Protein AF-A0A4Y9IYG7-F1 (afdb_monomer_lite)

Radius of gyration: 39.38 Å; chains: 1; bounding box: 81×52×118 Å

Sequence (401 aa):
MTIKKFDSTFDTALWIIFLALCAGSWFLSKKICAPEYEHVENPIVKNYLYTGKNGSKTEAQYEAVWYHPDFSSPRIKLYDSEHDKAYDIKDEYLLEYQSLMPESRYSDFFYRWFWVWVVLFVIISAVATYYLGGAIRDNILYQKIKRDPTFSDVAYFLYTDRVSCRDKAKALIPATIDKYIKDKIPQLSQKYSPSFVKLIIQLLTTIRYQNDTNIKFFMSYLENTTDQLSYLKSLAAAWASPQRDNHPQAQQIREQISALRQNKYVKIETSITPEDVSAIVTRKLNALFTEIMGSEVFSFDAYESKYLDTVKMPGNIFVTIETENTPRTFTWSGSEYSNCSFPGIDVRMTIYHYVNREKNILWDRLLDAKCTYKAENLNVTDLYDNMITKTLESFDESLKK

Foldseek 3Di:
DALVVVLVVLVVVLVVQLVVLLVVLLVCLFPPDDDQWAAFDPWDKDWDWDQDPVRDTDIFIWTWTFGPPTLVDTDIWTATPVVGDIDHDDPVCRVVRVVSPDPVVSPVVSVVSSVVSSVVSSVVSCCCSVPVSLQVSLVVLLVVCVVPPALASLLQSQVDPRDHCNVVSLVCLQVNLVVCCVPQLVVVVVQFPPLLSQLVNVLSVLCNVVSALEAEEEEEEAEAFWFLLVVLVVVLVVLVDPVNVPPPCSVVSNVLSVVLNVPDGDTADAPDDLVLLQVLLVVQVQVVCCVRRVHSRYDYDYDYPVCVLVCQDASHKYKYKYKYFDSDWDAAPDDPRRPDTHGAIWIKMWMWHHDVSDTGTSDIDTFDWDFHDDDPDDDNRVRHNRRRSVSSNCVVVVRRD

Secondary structure (DSSP, 8-state):
--HHHHHHHHHHHHHHHHHHHHHHHHHHHTTSS--SEEEPSSPPEEEEEEE-TTS-EEEEEEEEEEE-SSTTS-EEEEEETTTTEEEEPPHHHHHHHHHT--THHHHHHHHHHHHHHHHHHHHHHHHIIIIIIHHHHHHHHHHHHHHS--HHHHHHHHHS---SSHHHHHTTHHHHHHHHHHHHHHHHHHHS-HHHHHHHHHHHHHHHHHT-S-EEEEEEEEEE---HHHHHHHHHHHHTSTTTTTSTTHHHHHHHHHHHHTS-PPP------HHHHHHHHHHHHHHHHHHHHSS--EEE----GGGTTT---TT-EEEEEEEEEEEEEEE-SSSTTTT-EEEEEEEEEEEEEEETTEEEEEEEEE---------SS--HHHHHHHHHHHHHHTHHHHHH-

pLDDT: mean 77.97, std 9.17, range [51.94, 91.69]

Structure (mmCIF, N/CA/C/O backbone):
data_AF-A0A4Y9IYG7-F1
#
_entry.id   AF-A0A4Y9IYG7-F1
#
loop_
_atom_site.group_PDB
_atom_site.id
_atom_site.type_symbol
_atom_site.label_atom_id
_atom_site.label_alt_id
_atom_site.label_comp_id
_atom_site.label_asym_id
_atom_site.label_entity_id
_atom_site.label_seq_id
_atom_site.pdbx_PDB_ins_code
_atom_site.Cartn_x
_atom_site.Cartn_y
_atom_site.Cartn_z
_atom_site.occupancy
_atom_site.B_iso_or_equiv
_atom_site.auth_seq_id
_atom_site.auth_comp_id
_atom_site.auth_asym_id
_atom_site.auth_atom_id
_atom_site.pdbx_PDB_model_num
ATOM 1 N N . MET A 1 1 ? 23.003 3.638 1.801 1.00 51.94 1 MET A N 1
ATOM 2 C CA . MET A 1 1 ? 22.065 4.159 0.777 1.00 51.94 1 MET A CA 1
ATOM 3 C C . MET A 1 1 ? 20.934 3.157 0.636 1.00 51.94 1 MET A C 1
ATOM 5 O O . MET A 1 1 ? 21.224 2.024 0.262 1.00 51.94 1 MET A O 1
ATOM 9 N N . THR A 1 2 ? 19.704 3.539 0.991 1.00 69.50 2 THR A N 1
ATOM 10 C CA . THR A 1 2 ? 18.525 2.657 0.918 1.00 69.50 2 THR A CA 1
ATOM 11 C C . THR A 1 2 ? 18.300 2.174 -0.513 1.00 69.50 2 THR A C 1
ATOM 13 O O . THR A 1 2 ? 18.637 2.883 -1.468 1.00 69.50 2 THR A O 1
ATOM 16 N N . ILE A 1 3 ? 17.752 0.967 -0.675 1.00 75.81 3 ILE A N 1
ATOM 17 C CA . ILE A 1 3 ? 17.466 0.407 -2.000 1.00 75.81 3 ILE A CA 1
ATOM 18 C C . ILE A 1 3 ? 16.542 1.324 -2.800 1.00 75.81 3 ILE A C 1
ATOM 20 O O . ILE A 1 3 ? 16.846 1.596 -3.954 1.00 75.81 3 ILE A O 1
ATOM 24 N N . LYS A 1 4 ? 15.534 1.922 -2.156 1.00 77.19 4 LYS A N 1
ATOM 25 C CA . LYS A 1 4 ? 14.639 2.923 -2.759 1.00 77.19 4 LYS A CA 1
ATOM 26 C C . LYS A 1 4 ? 15.381 4.109 -3.398 1.00 77.19 4 LYS A C 1
ATOM 28 O O . LYS A 1 4 ? 15.071 4.507 -4.515 1.00 77.19 4 LYS A O 1
ATOM 33 N N . LYS A 1 5 ? 16.408 4.660 -2.734 1.00 80.56 5 LYS A N 1
ATOM 34 C CA . LYS A 1 5 ? 17.204 5.773 -3.294 1.00 80.56 5 LYS A CA 1
ATOM 35 C C . LYS A 1 5 ? 18.055 5.320 -4.484 1.00 80.56 5 LYS A C 1
ATOM 37 O O . LYS A 1 5 ? 18.250 6.074 -5.434 1.00 80.56 5 LYS A O 1
ATOM 42 N N . PHE A 1 6 ? 18.589 4.104 -4.413 1.00 80.81 6 PHE A N 1
ATOM 43 C CA . PHE A 1 6 ? 19.382 3.523 -5.493 1.00 80.81 6 PHE A CA 1
ATOM 44 C C . PHE A 1 6 ? 18.510 3.220 -6.718 1.00 80.81 6 PHE A C 1
ATOM 46 O O . PHE A 1 6 ? 18.914 3.545 -7.827 1.00 80.81 6 PHE A O 1
ATOM 53 N N . ASP A 1 7 ? 17.303 2.697 -6.507 1.00 82.81 7 ASP A N 1
ATOM 54 C CA . ASP A 1 7 ? 16.308 2.437 -7.550 1.00 82.81 7 ASP A CA 1
ATOM 55 C C . ASP A 1 7 ? 15.906 3.723 -8.286 1.00 82.81 7 ASP A C 1
ATOM 57 O O . ASP A 1 7 ? 16.081 3.829 -9.493 1.00 82.81 7 ASP A O 1
ATOM 61 N N . SER A 1 8 ? 15.545 4.775 -7.545 1.00 84.25 8 SER A N 1
ATOM 62 C CA . SER A 1 8 ? 15.234 6.094 -8.122 1.00 84.25 8 SER A CA 1
ATOM 63 C C . SER A 1 8 ? 16.396 6.693 -8.934 1.00 84.25 8 SER A C 1
ATOM 65 O O . SER A 1 8 ? 16.179 7.354 -9.953 1.00 84.25 8 SER A O 1
ATOM 67 N N . THR A 1 9 ? 17.642 6.437 -8.524 1.00 85.12 9 THR A N 1
ATOM 68 C CA . THR A 1 9 ? 18.827 6.863 -9.287 1.00 85.12 9 THR A CA 1
ATOM 69 C C . THR A 1 9 ? 18.952 6.074 -10.595 1.00 85.12 9 THR A C 1
ATOM 71 O O . THR A 1 9 ? 19.266 6.657 -11.630 1.00 85.12 9 THR A O 1
ATOM 74 N N . PHE A 1 10 ? 18.679 4.765 -10.562 1.00 84.62 10 PHE A N 1
ATOM 75 C CA . PHE A 1 10 ? 18.656 3.910 -11.750 1.00 84.62 10 PHE A CA 1
ATOM 76 C C . PHE A 1 10 ? 17.552 4.311 -12.723 1.00 84.62 10 PHE A C 1
ATOM 78 O O . PHE A 1 10 ? 17.830 4.434 -13.911 1.00 84.62 10 PHE A O 1
ATOM 85 N N . ASP A 1 11 ? 16.344 4.586 -12.235 1.00 83.75 11 ASP A N 1
ATOM 86 C CA . ASP A 1 11 ? 15.243 5.063 -13.074 1.00 83.75 11 ASP A CA 1
ATOM 87 C C . ASP A 1 11 ? 15.602 6.395 -13.743 1.00 83.75 11 ASP A C 1
ATOM 89 O O . ASP A 1 11 ? 15.419 6.558 -14.947 1.00 83.75 11 ASP A O 1
ATOM 93 N N . THR A 1 12 ? 16.213 7.323 -13.000 1.00 85.88 12 THR A N 1
ATOM 94 C CA . THR A 1 12 ? 16.712 8.587 -13.566 1.00 85.88 12 THR A CA 1
ATOM 95 C C . THR A 1 12 ? 17.766 8.338 -14.651 1.00 85.88 12 THR A C 1
ATOM 97 O O . THR A 1 12 ? 17.719 8.950 -15.715 1.00 85.88 12 THR A O 1
ATOM 100 N N . ALA A 1 13 ? 18.704 7.414 -14.421 1.00 87.19 13 ALA A N 1
ATOM 101 C CA . ALA A 1 13 ? 19.719 7.055 -15.409 1.00 87.19 13 ALA A CA 1
ATOM 102 C C . ALA A 1 13 ? 19.110 6.407 -16.665 1.00 87.19 13 ALA A C 1
ATOM 104 O O . ALA A 1 13 ? 19.519 6.738 -17.776 1.00 87.19 13 ALA A O 1
ATOM 105 N N . LEU A 1 14 ? 18.109 5.534 -16.511 1.00 86.50 14 LEU A N 1
ATOM 106 C CA . LEU A 1 14 ? 17.376 4.931 -17.627 1.00 86.50 14 LEU A CA 1
ATOM 107 C C . LEU A 1 14 ? 16.643 5.993 -18.453 1.00 86.50 14 LEU A C 1
ATOM 109 O O . LEU A 1 14 ? 16.707 5.947 -19.680 1.00 86.50 14 LEU A O 1
ATOM 113 N N . TRP A 1 15 ? 16.034 6.991 -17.806 1.00 86.19 15 TRP A N 1
ATOM 114 C CA . TRP A 1 15 ? 15.439 8.139 -18.494 1.00 86.19 15 TRP A CA 1
ATOM 115 C C . TRP A 1 15 ? 16.467 8.962 -19.272 1.00 86.19 15 TRP A C 1
ATOM 117 O O . TRP A 1 15 ? 16.213 9.333 -20.416 1.00 86.19 15 TRP A O 1
ATOM 127 N N . ILE A 1 16 ? 17.647 9.210 -18.696 1.00 88.50 16 ILE A N 1
ATOM 128 C CA . ILE A 1 16 ? 18.735 9.914 -19.392 1.00 88.50 16 ILE A CA 1
ATOM 129 C C . ILE A 1 16 ? 19.194 9.119 -20.622 1.00 88.50 16 ILE A C 1
ATOM 131 O O . ILE A 1 16 ? 19.353 9.695 -21.698 1.00 88.50 16 ILE A O 1
ATOM 135 N N . ILE A 1 17 ? 19.359 7.797 -20.491 1.00 87.50 17 ILE A N 1
ATOM 136 C CA . ILE A 1 17 ? 19.710 6.915 -21.614 1.00 87.50 17 ILE A CA 1
ATOM 137 C C . ILE A 1 17 ? 18.620 6.961 -22.688 1.00 87.50 17 ILE A C 1
ATOM 139 O O . ILE A 1 17 ? 18.941 7.097 -23.864 1.00 87.50 17 ILE A O 1
ATOM 143 N N . PHE A 1 18 ? 17.344 6.902 -22.304 1.00 88.00 18 PHE A N 1
ATOM 144 C CA . PHE A 1 18 ? 16.230 7.000 -23.245 1.00 88.00 18 PHE A CA 1
ATOM 145 C C . PHE A 1 18 ? 16.243 8.323 -24.018 1.00 88.00 18 PHE A C 1
ATOM 147 O O . PHE A 1 18 ? 16.159 8.316 -25.243 1.00 88.00 18 PHE A O 1
ATOM 154 N N . LEU A 1 19 ? 16.434 9.458 -23.339 1.00 87.19 19 LEU A N 1
ATOM 155 C CA . LEU A 1 19 ? 16.536 10.764 -23.997 1.00 87.19 19 LEU A CA 1
ATOM 156 C C . LEU A 1 19 ? 17.737 10.839 -24.952 1.00 87.19 19 LEU A C 1
ATOM 158 O O . LEU A 1 19 ? 17.614 11.378 -26.053 1.00 87.19 19 LEU A O 1
ATOM 162 N N . ALA A 1 20 ? 18.877 10.258 -24.568 1.00 87.62 20 ALA A N 1
ATOM 163 C CA . ALA A 1 20 ? 20.046 10.164 -25.436 1.00 87.62 20 ALA A CA 1
ATOM 164 C C . ALA A 1 20 ? 19.778 9.285 -26.672 1.00 87.62 20 ALA A C 1
ATOM 166 O O . ALA A 1 20 ? 20.183 9.647 -27.777 1.00 87.62 20 ALA A O 1
ATOM 167 N N . LEU A 1 21 ? 19.052 8.173 -26.515 1.00 87.44 21 LEU A N 1
ATOM 168 C CA . LEU A 1 21 ? 18.626 7.321 -27.626 1.00 87.44 21 LEU A CA 1
ATOM 169 C C . LEU A 1 21 ? 17.642 8.044 -28.549 1.00 87.44 21 LEU A C 1
ATOM 171 O O . LEU A 1 21 ? 17.787 7.943 -29.764 1.00 87.44 21 LEU A O 1
ATOM 175 N N . CYS A 1 22 ? 16.702 8.830 -28.019 1.00 83.12 22 CYS A N 1
ATOM 176 C CA . CYS A 1 22 ? 15.806 9.666 -28.823 1.00 83.12 22 CYS A CA 1
ATOM 177 C C . CYS A 1 22 ? 16.587 10.698 -29.650 1.00 83.12 22 CYS A C 1
ATOM 179 O O . CYS A 1 22 ? 16.348 10.841 -30.851 1.00 83.12 22 CYS A O 1
ATOM 181 N N . ALA A 1 23 ? 17.572 11.367 -29.043 1.00 85.31 23 ALA A N 1
ATOM 182 C CA . ALA A 1 23 ? 18.457 12.280 -29.763 1.00 85.31 23 ALA A CA 1
ATOM 183 C C . ALA A 1 23 ? 19.276 11.543 -30.839 1.00 85.31 23 ALA A C 1
ATOM 185 O O . ALA A 1 23 ? 19.341 11.991 -31.980 1.00 85.31 23 ALA A O 1
ATOM 186 N N . GLY A 1 24 ? 19.846 10.377 -30.521 1.00 83.69 24 GLY A N 1
ATOM 187 C CA . GLY A 1 24 ? 20.554 9.538 -31.492 1.00 83.69 24 GLY A CA 1
ATOM 188 C C . GLY A 1 24 ? 19.659 9.080 -32.648 1.00 83.69 24 GLY A C 1
ATOM 189 O O . GLY A 1 24 ? 20.074 9.130 -33.803 1.00 83.69 24 GLY A O 1
ATOM 190 N N . SER A 1 25 ? 18.410 8.719 -32.352 1.00 83.94 25 SER A N 1
ATOM 191 C CA . SER A 1 25 ? 17.393 8.306 -33.327 1.00 83.94 25 SER A CA 1
ATOM 192 C C . SER A 1 25 ? 17.094 9.413 -34.332 1.00 83.94 25 SER A C 1
ATOM 194 O O . SER A 1 25 ? 16.979 9.146 -35.527 1.00 83.94 25 SER A O 1
ATOM 196 N N . TRP A 1 26 ? 17.042 10.665 -33.872 1.00 80.88 26 TRP A N 1
ATOM 197 C CA . TRP A 1 26 ? 16.902 11.836 -34.736 1.00 80.88 26 TRP A CA 1
ATOM 198 C C . TRP A 1 26 ? 18.056 11.953 -35.743 1.00 80.88 26 TRP A C 1
ATOM 200 O O . TRP A 1 26 ? 17.821 12.148 -36.934 1.00 80.88 26 TRP A O 1
ATOM 210 N N . PHE A 1 27 ? 19.307 11.788 -35.299 1.00 79.12 27 PHE A N 1
ATOM 211 C CA . PHE A 1 27 ? 20.476 11.852 -36.186 1.00 79.12 27 PHE A CA 1
ATOM 212 C C . PHE A 1 27 ? 20.595 10.639 -37.116 1.00 79.12 27 PHE A C 1
ATOM 214 O O . PHE A 1 27 ? 20.956 10.800 -38.280 1.00 79.12 27 PHE A O 1
ATOM 221 N N . LEU A 1 28 ? 20.279 9.437 -36.629 1.00 75.81 28 LEU A N 1
ATOM 222 C CA . LEU A 1 28 ? 20.305 8.203 -37.419 1.00 75.81 28 LEU A CA 1
ATOM 223 C C . LEU A 1 28 ? 19.233 8.210 -38.512 1.00 75.81 28 LEU A C 1
ATOM 225 O O . LEU A 1 28 ? 19.527 7.866 -39.654 1.00 75.81 28 LEU A O 1
ATOM 229 N N . SER A 1 29 ? 18.026 8.691 -38.204 1.00 75.00 29 SER A N 1
ATOM 230 C CA . SER A 1 29 ? 16.926 8.782 -39.178 1.00 75.00 29 SER A CA 1
ATOM 231 C C . SER A 1 29 ? 17.251 9.713 -40.351 1.00 75.00 29 SER A C 1
ATOM 233 O O . SER A 1 29 ? 16.741 9.511 -41.447 1.00 75.00 29 SER A O 1
ATOM 235 N N . LYS A 1 30 ? 18.153 10.690 -40.167 1.00 69.06 30 LYS A N 1
ATOM 236 C CA . LYS A 1 30 ? 18.669 11.521 -41.270 1.00 69.06 30 LYS A CA 1
ATOM 237 C C . LYS A 1 30 ? 19.630 10.782 -42.211 1.00 69.06 30 LYS A C 1
ATOM 239 O O . LYS A 1 30 ? 19.821 11.242 -43.331 1.00 69.06 30 LYS A O 1
ATOM 244 N N . LYS A 1 31 ? 20.260 9.685 -41.768 1.00 65.88 31 LYS A N 1
ATOM 245 C CA . LYS A 1 31 ? 21.369 9.013 -42.475 1.00 65.88 31 LYS A CA 1
ATOM 246 C C . LYS A 1 31 ? 21.019 7.666 -43.116 1.00 65.88 31 LYS A C 1
ATOM 248 O O . LYS A 1 31 ? 21.765 7.212 -43.970 1.00 65.88 31 LYS A O 1
ATOM 253 N N . ILE A 1 32 ? 19.942 6.999 -42.700 1.00 63.38 32 ILE A N 1
ATOM 254 C CA . ILE A 1 32 ? 19.741 5.562 -42.976 1.00 63.38 32 ILE A CA 1
ATOM 255 C C . ILE A 1 32 ? 19.280 5.217 -44.410 1.00 63.38 32 ILE A C 1
ATOM 257 O O . ILE A 1 32 ? 19.360 4.049 -44.778 1.00 63.38 32 ILE A O 1
ATOM 261 N N . CYS A 1 33 ? 18.843 6.159 -45.257 1.00 55.88 33 CYS A N 1
ATOM 262 C CA . CYS A 1 33 ? 18.220 5.768 -46.540 1.00 55.88 33 CYS A CA 1
ATOM 263 C C . CYS A 1 33 ? 18.483 6.647 -47.773 1.00 55.88 33 CYS A C 1
ATOM 265 O O . CYS A 1 33 ? 17.781 6.451 -48.760 1.00 55.88 33 CYS A O 1
ATOM 267 N N . ALA A 1 34 ? 19.413 7.605 -47.764 1.00 56.22 34 ALA A N 1
ATOM 268 C CA . ALA A 1 34 ? 19.671 8.360 -48.992 1.00 56.22 34 ALA A CA 1
ATOM 269 C C . ALA A 1 34 ? 20.620 7.520 -49.847 1.00 56.22 34 ALA A C 1
ATOM 271 O O . ALA A 1 34 ? 21.738 7.275 -49.384 1.00 56.22 34 ALA A O 1
ATOM 272 N N . PRO A 1 35 ? 20.222 7.038 -51.039 1.00 62.88 35 PRO A N 1
ATOM 273 C CA . PRO A 1 35 ? 21.223 6.592 -51.995 1.00 62.88 35 PRO A CA 1
ATOM 274 C C . PRO A 1 35 ? 22.152 7.781 -52.258 1.00 62.88 35 PRO A C 1
ATOM 276 O O . PRO A 1 35 ? 21.681 8.898 -52.452 1.00 62.88 35 PRO A O 1
ATOM 279 N N . GLU A 1 36 ? 23.467 7.567 -52.205 1.00 73.88 36 GLU A N 1
ATOM 280 C CA . GLU A 1 36 ? 24.436 8.659 -52.384 1.00 73.88 36 GLU A CA 1
ATOM 281 C C . GLU A 1 36 ? 24.234 9.362 -53.735 1.00 73.88 36 GLU A C 1
ATOM 283 O O . GLU A 1 36 ? 24.376 10.582 -53.823 1.00 73.88 36 GLU A O 1
ATOM 288 N N . TYR A 1 37 ? 23.804 8.593 -54.742 1.00 75.94 37 TYR A N 1
ATOM 289 C CA . TYR A 1 37 ? 23.416 9.050 -56.069 1.00 75.94 37 TYR A CA 1
ATOM 290 C C . TYR A 1 37 ? 22.044 8.475 -56.445 1.00 75.94 37 TYR A C 1
ATOM 292 O O . TYR A 1 37 ? 21.825 7.267 -56.360 1.00 75.94 37 TYR A O 1
ATOM 300 N N . GLU A 1 38 ? 21.124 9.329 -56.881 1.00 76.06 38 GLU A N 1
ATOM 301 C CA . GLU A 1 38 ? 19.800 8.946 -57.374 1.00 76.06 38 GLU A CA 1
ATOM 302 C C . GLU A 1 38 ? 19.613 9.416 -58.821 1.00 76.06 38 GLU A C 1
ATOM 304 O O . GLU A 1 38 ? 19.739 10.604 -59.137 1.00 76.06 38 GLU A O 1
ATOM 309 N N . HIS A 1 39 ? 19.328 8.460 -59.709 1.00 76.81 39 HIS A N 1
ATOM 310 C CA . HIS A 1 39 ? 19.164 8.706 -61.139 1.00 76.81 39 HIS A CA 1
ATOM 311 C C . HIS A 1 39 ? 17.845 9.424 -61.419 1.00 76.81 39 HIS A C 1
ATOM 313 O O . HIS A 1 39 ? 16.794 9.072 -60.879 1.00 76.81 39 HIS A O 1
ATOM 319 N N . VAL A 1 40 ? 17.895 10.422 -62.295 1.00 71.06 40 VAL A N 1
ATOM 320 C CA . VAL A 1 40 ? 16.717 11.202 -62.681 1.00 71.06 40 VAL A CA 1
ATOM 321 C C . VAL A 1 40 ? 16.001 10.534 -63.849 1.00 71.06 40 VAL A C 1
ATOM 323 O O . VAL A 1 40 ? 16.625 9.920 -64.711 1.00 71.06 40 VAL A O 1
ATOM 326 N N . GLU A 1 41 ? 14.674 10.643 -63.886 1.00 66.12 41 GLU A N 1
ATOM 327 C CA . GLU A 1 41 ? 13.879 10.180 -65.024 1.00 66.12 41 GLU A CA 1
ATOM 328 C C . GLU A 1 41 ? 14.260 10.992 -66.279 1.00 66.12 41 GLU A C 1
ATOM 330 O O . GLU A 1 41 ? 14.056 12.202 -66.322 1.00 66.12 41 GLU A O 1
ATOM 335 N N . ASN A 1 42 ? 14.800 10.316 -67.302 1.00 70.44 42 ASN A N 1
ATOM 336 C CA . ASN A 1 42 ? 15.363 10.907 -68.529 1.00 70.44 42 ASN A CA 1
ATOM 337 C C . ASN A 1 42 ? 16.568 11.840 -68.272 1.00 70.44 42 ASN A C 1
ATOM 339 O O . ASN A 1 42 ? 16.467 13.054 -68.474 1.00 70.44 42 ASN A O 1
ATOM 343 N N . PRO A 1 43 ? 17.724 11.298 -67.844 1.00 73.25 43 PRO A N 1
ATOM 344 C CA . PRO A 1 43 ? 18.887 12.115 -67.535 1.00 73.25 43 PRO A CA 1
ATOM 345 C C . PRO A 1 43 ? 19.465 12.749 -68.806 1.00 73.25 43 PRO A C 1
ATOM 347 O O . PRO A 1 43 ? 19.498 12.139 -69.877 1.00 73.25 43 PRO A O 1
ATOM 350 N N . ILE A 1 44 ? 19.982 13.971 -68.685 1.00 73.12 44 ILE A N 1
ATOM 351 C CA . ILE A 1 44 ? 20.836 14.553 -69.723 1.00 73.12 44 ILE A CA 1
ATOM 352 C C . ILE A 1 44 ? 22.180 13.818 -69.669 1.00 73.12 44 ILE A C 1
ATOM 354 O O . ILE A 1 44 ? 22.886 13.877 -68.659 1.00 73.12 44 ILE A O 1
ATOM 358 N N . VAL A 1 45 ? 22.524 13.139 -70.764 1.00 77.88 45 VAL A N 1
ATOM 359 C CA . VAL A 1 45 ? 23.754 12.351 -70.900 1.00 77.88 45 VAL A CA 1
ATOM 360 C C . VAL A 1 45 ? 24.790 13.134 -71.705 1.00 77.88 45 VAL A C 1
ATOM 362 O O . VAL A 1 45 ? 24.495 13.637 -72.791 1.00 77.88 45 VAL A O 1
ATOM 365 N N . LYS A 1 46 ? 26.020 13.236 -71.191 1.00 77.69 46 LYS A N 1
ATOM 366 C CA . LYS A 1 46 ? 27.155 13.854 -71.893 1.00 77.69 46 LYS A CA 1
ATOM 367 C C . LYS A 1 46 ? 28.301 12.860 -72.053 1.00 77.69 46 LYS A C 1
ATOM 369 O O . LYS A 1 46 ? 28.857 12.380 -71.070 1.00 77.69 46 LYS A O 1
ATOM 374 N N . ASN A 1 47 ? 28.691 12.614 -73.300 1.00 80.94 47 ASN A N 1
ATOM 375 C CA . ASN A 1 47 ? 29.796 11.717 -73.635 1.00 80.94 47 ASN A CA 1
ATOM 376 C C . ASN A 1 47 ? 31.152 12.410 -73.450 1.00 80.94 47 ASN A C 1
ATOM 378 O O . ASN A 1 47 ? 31.308 13.593 -73.765 1.00 80.94 47 ASN A O 1
ATOM 382 N N . TYR A 1 48 ? 32.152 11.660 -72.995 1.00 80.25 48 TYR A N 1
ATOM 383 C CA . TYR A 1 48 ? 33.539 12.103 -72.910 1.00 80.25 48 TYR A CA 1
ATOM 384 C C . TYR A 1 48 ? 34.515 10.949 -73.181 1.00 80.25 48 TYR A C 1
ATOM 386 O O . TYR A 1 48 ? 34.170 9.776 -73.083 1.00 80.25 48 TYR A O 1
ATOM 394 N N . LEU A 1 49 ? 35.759 11.281 -73.532 1.00 77.75 49 LEU A N 1
ATOM 395 C CA . LEU A 1 49 ? 36.820 10.291 -73.726 1.00 77.75 49 LEU A CA 1
ATOM 396 C C . LEU A 1 49 ? 37.533 10.029 -72.397 1.00 77.75 49 LEU A C 1
ATOM 398 O O . LEU A 1 49 ? 38.334 10.848 -71.936 1.00 77.75 49 LEU A O 1
ATOM 402 N N . TYR A 1 50 ? 37.268 8.875 -71.795 1.00 75.12 50 TYR A N 1
ATOM 403 C CA . TYR A 1 50 ? 37.962 8.398 -70.608 1.00 75.12 50 TYR A CA 1
ATOM 404 C C . TYR A 1 50 ? 39.324 7.818 -70.991 1.00 75.12 50 TYR A C 1
ATOM 406 O O . TYR A 1 50 ? 39.436 7.011 -71.910 1.00 75.12 50 TYR A O 1
ATOM 414 N N . THR A 1 51 ? 40.385 8.224 -70.290 1.00 77.06 51 THR A N 1
ATOM 415 C CA . THR A 1 51 ? 41.723 7.637 -70.460 1.00 77.06 51 THR A CA 1
ATOM 416 C C . THR A 1 51 ? 42.038 6.773 -69.246 1.00 77.06 51 THR A C 1
ATOM 418 O O . THR A 1 51 ? 42.213 7.282 -68.138 1.00 77.06 51 THR A O 1
ATOM 421 N N . GLY A 1 52 ? 42.095 5.458 -69.454 1.00 71.62 52 GLY A N 1
ATOM 422 C CA . GLY A 1 52 ? 42.410 4.492 -68.407 1.00 71.62 52 GLY A CA 1
ATOM 423 C C . GLY A 1 52 ? 43.872 4.561 -67.957 1.00 71.62 52 GLY A C 1
ATOM 424 O O . GLY A 1 52 ? 44.731 5.129 -68.631 1.00 71.62 52 GLY A O 1
ATOM 425 N N . LYS A 1 53 ? 44.184 3.914 -66.826 1.00 74.31 53 LYS A N 1
ATOM 426 C CA . LYS A 1 53 ? 45.539 3.886 -66.231 1.00 74.31 53 LYS A CA 1
ATOM 427 C C . LYS A 1 53 ? 46.619 3.311 -67.163 1.00 74.31 53 LYS A C 1
ATOM 429 O O . LYS A 1 53 ? 47.789 3.633 -67.001 1.00 74.31 53 LYS A O 1
ATOM 434 N N . ASN A 1 54 ? 46.216 2.517 -68.157 1.00 75.19 54 ASN A N 1
ATOM 435 C CA . ASN A 1 54 ? 47.096 1.909 -69.159 1.00 75.19 54 ASN A CA 1
ATOM 436 C C . ASN A 1 54 ? 47.215 2.747 -70.451 1.00 75.19 54 ASN A C 1
ATOM 438 O O . ASN A 1 54 ? 47.765 2.271 -71.439 1.00 75.19 54 ASN A O 1
ATOM 442 N N . GLY A 1 55 ? 46.662 3.967 -70.484 1.00 69.62 55 GLY A N 1
ATOM 443 C CA . GLY A 1 55 ? 46.686 4.858 -71.652 1.00 69.62 55 GLY A CA 1
ATOM 444 C C . GLY A 1 55 ? 45.635 4.558 -72.730 1.00 69.62 55 GLY A C 1
ATOM 445 O O . GLY A 1 55 ? 45.550 5.294 -73.713 1.00 69.62 55 GLY A O 1
ATOM 446 N N . SER A 1 56 ? 44.812 3.518 -72.558 1.00 73.94 56 SER A N 1
ATOM 447 C CA . SER A 1 56 ? 43.694 3.196 -73.453 1.00 73.94 56 SER A CA 1
ATOM 448 C C . SER A 1 56 ? 42.565 4.218 -73.314 1.00 73.94 56 SER A C 1
ATOM 450 O O . SER A 1 56 ? 42.170 4.552 -72.194 1.00 73.94 56 SER A O 1
ATOM 452 N N . LYS A 1 57 ? 42.034 4.690 -74.446 1.00 78.81 57 LYS A N 1
ATOM 453 C CA . LYS A 1 57 ? 40.906 5.626 -74.491 1.00 78.81 57 LYS A CA 1
ATOM 454 C C . LYS A 1 57 ? 39.609 4.886 -74.799 1.00 78.81 57 LYS A C 1
ATOM 456 O O . LYS A 1 57 ? 39.557 4.157 -75.785 1.00 78.81 57 LYS A O 1
ATOM 461 N N . THR A 1 58 ? 38.591 5.097 -73.979 1.00 78.62 58 THR A N 1
ATOM 462 C CA . THR A 1 58 ? 37.235 4.561 -74.155 1.00 78.62 58 THR A CA 1
ATOM 463 C C . THR A 1 58 ? 36.231 5.703 -74.061 1.00 78.62 58 THR A C 1
ATOM 465 O O . THR A 1 58 ? 36.473 6.689 -73.365 1.00 78.62 58 THR A O 1
ATOM 468 N N . GLU A 1 59 ? 35.126 5.617 -74.797 1.00 78.56 59 GLU A N 1
ATOM 469 C CA . GLU A 1 59 ? 34.013 6.548 -74.598 1.00 78.56 59 GLU A CA 1
ATOM 470 C C . GLU A 1 59 ? 33.312 6.206 -73.282 1.00 78.56 59 GLU A C 1
ATOM 472 O O . GLU A 1 59 ? 33.031 5.041 -73.018 1.00 78.56 59 GLU A O 1
ATOM 477 N N . ALA A 1 60 ? 33.078 7.220 -72.457 1.00 79.50 60 ALA A N 1
ATOM 478 C CA . ALA A 1 60 ? 32.371 7.138 -71.187 1.00 79.50 60 ALA A CA 1
ATOM 479 C C . ALA A 1 60 ? 31.304 8.239 -71.129 1.00 79.50 60 ALA A C 1
ATOM 481 O O . ALA A 1 60 ? 31.312 9.172 -71.942 1.00 79.50 60 ALA A O 1
ATOM 482 N N . GLN A 1 61 ? 30.372 8.131 -70.187 1.00 81.94 61 GLN A N 1
ATOM 483 C CA . GLN A 1 61 ? 29.199 8.999 -70.125 1.00 81.94 61 GLN A CA 1
ATOM 484 C C . GLN A 1 61 ? 29.021 9.574 -68.721 1.00 81.94 61 GLN A C 1
ATOM 486 O O . GLN A 1 61 ? 29.125 8.855 -67.733 1.00 81.94 61 GLN A O 1
ATOM 491 N N . TYR A 1 62 ? 28.741 10.874 -68.648 1.00 81.75 62 TYR A N 1
ATOM 492 C CA . TYR A 1 62 ? 28.205 11.500 -67.446 1.00 81.75 62 TYR A CA 1
ATOM 493 C C . TYR A 1 62 ? 26.692 11.613 -67.559 1.00 81.75 62 TYR A C 1
ATOM 495 O O . TYR A 1 62 ? 26.181 12.106 -68.566 1.00 81.75 62 TYR A O 1
ATOM 503 N N . GLU A 1 63 ? 26.000 11.251 -66.490 1.00 83.06 63 GLU A N 1
ATOM 504 C CA . GLU A 1 63 ? 24.581 11.522 -66.284 1.00 83.06 63 GLU A CA 1
ATOM 505 C C . GLU A 1 63 ? 24.394 12.507 -65.126 1.00 83.06 63 GLU A C 1
ATOM 507 O O . GLU A 1 63 ? 25.155 12.516 -64.156 1.00 83.06 63 GLU A O 1
ATOM 512 N N . ALA A 1 64 ? 23.387 13.373 -65.228 1.00 79.69 64 ALA A N 1
ATOM 513 C CA . ALA A 1 64 ? 22.999 14.221 -64.109 1.00 79.69 64 ALA A CA 1
ATOM 514 C C . ALA A 1 64 ? 22.199 13.413 -63.081 1.00 79.69 64 ALA A C 1
ATOM 516 O O . ALA A 1 64 ? 21.157 12.842 -63.408 1.00 79.69 64 ALA A O 1
ATOM 517 N N . VAL A 1 65 ? 22.671 13.412 -61.837 1.00 80.50 65 VAL A N 1
ATOM 518 C CA . VAL A 1 65 ? 22.064 12.684 -60.717 1.00 80.50 65 VAL A CA 1
ATOM 519 C C . VAL A 1 65 ? 21.846 13.605 -59.523 1.00 80.50 65 VAL A C 1
ATOM 521 O O . VAL A 1 65 ? 22.557 14.602 -59.338 1.00 80.50 65 VAL A O 1
ATOM 524 N N . TRP A 1 66 ? 20.890 13.235 -58.677 1.00 78.38 66 TRP A N 1
ATOM 525 C CA . TRP A 1 66 ? 20.789 13.785 -57.334 1.00 78.38 66 TRP A CA 1
ATOM 526 C C . TRP A 1 66 ? 21.879 13.171 -56.460 1.00 78.38 66 TRP A C 1
ATOM 528 O O . TRP A 1 66 ? 21.872 11.974 -56.197 1.00 78.38 66 TRP A O 1
ATOM 538 N N . TYR A 1 67 ? 22.822 13.992 -56.015 1.00 79.25 67 TYR A N 1
ATOM 539 C CA . TYR A 1 67 ? 23.800 13.639 -55.000 1.00 79.25 67 TYR A CA 1
ATOM 540 C C . TYR A 1 67 ? 23.279 14.036 -53.620 1.00 79.25 67 TYR A C 1
ATOM 542 O O . TYR A 1 67 ? 23.010 15.214 -53.357 1.00 79.25 67 TYR A O 1
ATOM 550 N N . HIS A 1 68 ? 23.189 13.058 -52.724 1.00 74.94 68 HIS A N 1
ATOM 551 C CA . HIS A 1 68 ? 22.623 13.221 -51.388 1.00 74.94 68 HIS A CA 1
ATOM 552 C C . HIS A 1 68 ? 23.704 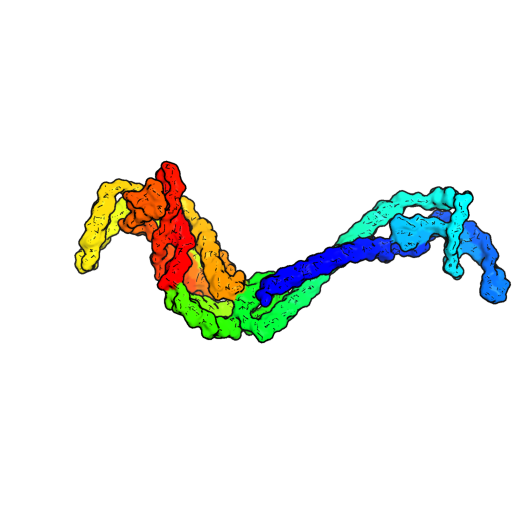13.015 -50.312 1.00 74.94 68 HIS A C 1
ATOM 554 O O . HIS A 1 68 ? 23.808 11.926 -49.748 1.00 74.94 68 HIS A O 1
ATOM 560 N N . PRO A 1 69 ? 24.519 14.039 -49.978 1.00 67.62 69 PRO A N 1
ATOM 561 C CA . PRO A 1 69 ? 25.485 13.927 -48.878 1.00 67.62 69 PRO A CA 1
ATOM 562 C C . PRO A 1 69 ? 24.777 13.768 -47.521 1.00 67.62 69 PRO A C 1
ATOM 564 O O . PRO A 1 69 ? 25.271 13.106 -46.609 1.00 67.62 69 PRO A O 1
ATOM 567 N N . ASP A 1 70 ? 23.600 14.381 -47.409 1.00 62.09 70 ASP A N 1
ATOM 568 C CA . ASP A 1 70 ? 22.551 14.099 -46.445 1.00 62.09 70 ASP A CA 1
ATOM 569 C C . ASP A 1 70 ? 21.195 14.405 -47.105 1.00 62.09 70 ASP A C 1
ATOM 571 O O . ASP A 1 70 ? 21.119 15.199 -48.043 1.00 62.09 70 ASP A O 1
ATOM 575 N N . PHE A 1 71 ? 20.109 13.796 -46.619 1.00 59.00 71 PHE A N 1
ATOM 576 C CA . PHE A 1 71 ? 18.761 14.034 -47.160 1.00 59.00 71 PHE A CA 1
ATOM 577 C C . PHE A 1 71 ? 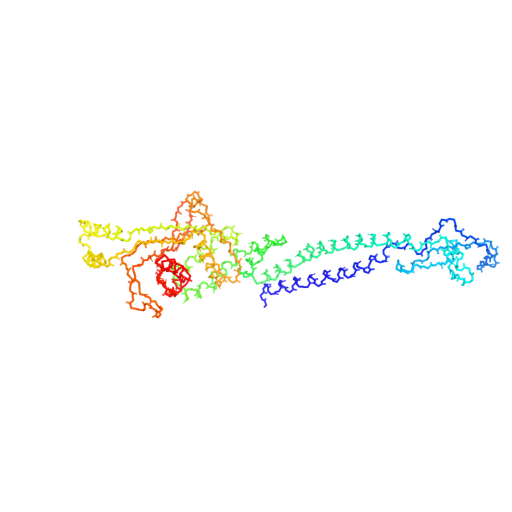18.272 15.488 -47.030 1.00 59.00 71 PHE A C 1
ATOM 579 O O . PHE A 1 71 ? 17.279 15.858 -47.650 1.00 59.00 71 PHE A O 1
ATOM 586 N N . SER A 1 72 ? 18.913 16.300 -46.183 1.00 58.12 72 SER A N 1
ATOM 587 C CA . SER A 1 72 ? 18.525 17.695 -45.945 1.00 58.12 72 SER A CA 1
ATOM 588 C C . SER A 1 72 ? 19.128 18.684 -46.941 1.00 58.12 72 SER A C 1
ATOM 590 O O . SER A 1 72 ? 18.703 19.838 -46.951 1.00 58.12 72 SER A O 1
ATOM 592 N N . SER A 1 73 ? 20.102 18.259 -47.751 1.00 64.88 73 SER A N 1
ATOM 593 C CA . SER A 1 73 ? 20.872 19.142 -48.634 1.00 64.88 73 SER A CA 1
ATOM 594 C C . SER A 1 73 ? 21.207 18.466 -49.974 1.00 64.88 73 SER A C 1
ATOM 596 O O . SER A 1 73 ? 22.393 18.328 -50.303 1.00 64.88 73 SER A O 1
ATOM 598 N N . PRO A 1 74 ? 20.201 18.023 -50.751 1.00 69.94 74 PRO A N 1
ATOM 599 C CA . PRO A 1 74 ? 20.442 17.396 -52.044 1.00 69.94 74 PRO A CA 1
ATOM 600 C C . PRO A 1 74 ? 21.122 18.382 -53.010 1.00 69.94 74 PRO A C 1
ATOM 602 O O . PRO A 1 74 ? 20.850 19.584 -52.990 1.00 69.94 74 PRO A O 1
ATOM 605 N N . ARG A 1 75 ? 22.039 17.892 -53.850 1.00 75.38 75 ARG A N 1
ATOM 606 C CA . ARG A 1 75 ? 22.743 18.687 -54.874 1.00 75.38 75 ARG A CA 1
ATOM 607 C C . ARG A 1 75 ? 22.761 17.945 -56.197 1.00 75.38 75 ARG A C 1
ATOM 609 O O . ARG A 1 75 ? 22.743 16.724 -56.211 1.00 75.38 75 ARG A O 1
ATOM 616 N N . ILE A 1 76 ? 22.874 18.667 -57.304 1.00 76.44 76 ILE A N 1
ATOM 617 C CA . ILE A 1 76 ? 23.004 18.042 -58.622 1.00 76.44 76 ILE A CA 1
ATOM 618 C C . ILE A 1 76 ? 24.491 17.859 -58.942 1.00 76.44 76 ILE A C 1
ATOM 620 O O . ILE A 1 76 ? 25.273 18.806 -58.822 1.00 76.44 76 ILE A O 1
ATOM 624 N N . LYS A 1 77 ? 24.879 16.650 -59.353 1.00 83.38 77 LYS A N 1
ATOM 625 C CA . LYS A 1 77 ? 26.232 16.331 -59.834 1.00 83.38 77 LYS A CA 1
ATOM 626 C C . LYS A 1 77 ? 26.177 15.567 -61.151 1.00 83.38 77 LYS A C 1
ATOM 628 O O . LYS A 1 77 ? 25.174 14.934 -61.467 1.00 83.38 77 LYS A O 1
ATOM 633 N N . LEU A 1 78 ? 27.273 15.620 -61.901 1.00 83.44 78 LEU A N 1
ATOM 634 C CA . LEU A 1 78 ? 27.522 14.711 -63.018 1.00 83.44 78 LEU A CA 1
ATOM 635 C C . LEU A 1 78 ? 28.181 13.451 -62.475 1.00 83.44 78 LEU A C 1
ATOM 637 O O . LEU A 1 78 ? 29.227 13.561 -61.839 1.00 83.44 78 LEU A O 1
ATOM 641 N N . TYR A 1 79 ? 27.591 12.289 -62.722 1.00 83.44 79 TYR A N 1
ATOM 642 C CA . TYR A 1 79 ? 28.078 10.999 -62.247 1.00 83.44 79 TYR A CA 1
ATOM 643 C C . TYR A 1 79 ? 28.341 10.057 -63.420 1.00 83.44 79 TYR A C 1
ATOM 645 O O . TYR A 1 79 ? 27.569 10.007 -64.373 1.00 83.44 79 TYR A O 1
ATOM 653 N N . ASP A 1 80 ? 29.470 9.361 -63.364 1.00 83.44 80 ASP A N 1
ATOM 654 C CA . ASP A 1 80 ? 29.839 8.258 -64.247 1.00 83.44 80 ASP A CA 1
ATOM 655 C C . ASP A 1 80 ? 29.768 6.975 -63.417 1.00 83.44 80 ASP A C 1
ATOM 657 O O . ASP A 1 80 ? 30.638 6.724 -62.576 1.00 83.44 80 ASP A O 1
ATOM 661 N N . SER A 1 81 ? 28.712 6.193 -63.634 1.00 78.19 81 SER A N 1
ATOM 662 C CA . SER A 1 81 ? 28.430 4.963 -62.890 1.00 78.19 81 SER A CA 1
ATOM 663 C C . SER A 1 81 ? 29.368 3.805 -63.243 1.00 78.19 81 SER A C 1
ATOM 665 O O . SER A 1 81 ? 29.565 2.912 -62.420 1.00 78.19 81 SER A O 1
ATOM 667 N N . GLU A 1 82 ? 29.999 3.817 -64.422 1.00 79.38 82 GLU A N 1
ATOM 668 C CA . GLU A 1 82 ? 30.939 2.770 -64.842 1.00 79.38 82 GLU A CA 1
ATOM 669 C C . GLU A 1 82 ? 32.314 2.926 -64.178 1.00 79.38 82 GLU A C 1
ATOM 671 O O . GLU A 1 82 ? 33.012 1.939 -63.934 1.00 79.38 82 GLU A O 1
ATOM 676 N N . HIS A 1 83 ? 32.705 4.166 -63.869 1.00 77.75 83 HIS A N 1
ATOM 677 C CA . HIS A 1 83 ? 34.018 4.490 -63.302 1.00 77.75 83 HIS A CA 1
ATOM 678 C C . HIS A 1 83 ? 33.962 5.070 -61.883 1.00 77.75 83 HIS A C 1
ATOM 680 O O . HIS A 1 83 ? 35.019 5.400 -61.336 1.00 77.75 83 HIS A O 1
ATOM 686 N N . ASP A 1 84 ? 32.761 5.192 -61.312 1.00 78.81 84 ASP A N 1
ATOM 687 C CA . ASP A 1 84 ? 32.463 5.770 -59.998 1.00 78.81 84 ASP A CA 1
ATOM 688 C C . ASP A 1 84 ? 33.108 7.154 -59.799 1.00 78.81 84 ASP A C 1
ATOM 690 O O . ASP A 1 84 ? 33.880 7.408 -58.870 1.00 78.81 84 ASP A O 1
ATOM 694 N N . LYS A 1 85 ? 32.847 8.064 -60.747 1.00 78.12 85 LYS A N 1
ATOM 695 C CA . LYS A 1 85 ? 33.377 9.437 -60.723 1.00 78.12 85 LYS A CA 1
ATOM 696 C C . LYS A 1 85 ? 32.260 10.464 -60.724 1.00 78.12 85 LYS A C 1
ATOM 698 O O . LYS A 1 85 ? 31.416 10.453 -61.613 1.00 78.12 85 LYS A O 1
ATOM 703 N N . ALA A 1 86 ? 32.317 11.409 -59.786 1.00 80.06 86 ALA A N 1
ATOM 704 C CA . ALA A 1 86 ? 31.371 12.516 -59.691 1.00 80.06 86 ALA A CA 1
ATOM 705 C C . ALA A 1 86 ? 32.057 13.887 -59.837 1.00 80.06 86 ALA A C 1
ATOM 707 O O . ALA A 1 86 ? 33.139 14.104 -59.288 1.00 80.06 86 ALA A O 1
ATOM 708 N N . TYR A 1 87 ? 31.402 14.827 -60.523 1.00 81.00 87 TYR A N 1
ATOM 709 C CA . TYR A 1 87 ? 31.872 16.202 -60.725 1.00 81.00 87 TYR A CA 1
ATOM 710 C C . TYR A 1 87 ? 30.762 17.222 -60.458 1.00 81.00 87 TYR A C 1
ATOM 712 O O . TYR A 1 87 ? 29.590 16.980 -60.759 1.00 81.00 87 TYR A O 1
ATOM 720 N N . ASP A 1 88 ? 31.143 18.384 -59.926 1.00 80.31 88 ASP A N 1
ATOM 721 C CA . ASP A 1 88 ? 30.222 19.507 -59.747 1.00 80.31 88 ASP A CA 1
ATOM 722 C C . ASP A 1 88 ? 29.875 20.139 -61.107 1.00 80.31 88 ASP A C 1
ATOM 724 O O . ASP A 1 88 ? 30.725 20.284 -61.994 1.00 80.31 88 ASP A O 1
ATOM 728 N N . ILE A 1 89 ? 28.604 20.507 -61.281 1.00 72.25 89 ILE A N 1
ATOM 729 C CA . ILE A 1 89 ? 28.110 21.153 -62.501 1.00 72.25 89 ILE A CA 1
ATOM 730 C C . ILE A 1 89 ? 28.571 22.613 -62.523 1.00 72.25 89 ILE A C 1
ATOM 732 O O . ILE A 1 89 ? 28.484 23.314 -61.519 1.00 72.25 89 ILE A O 1
ATOM 736 N N . LYS A 1 90 ? 29.035 23.090 -63.684 1.00 73.56 90 LYS A N 1
ATOM 737 C CA . LYS A 1 90 ? 29.325 24.517 -63.887 1.00 73.56 90 LYS A CA 1
ATOM 738 C C . LYS A 1 90 ? 28.034 25.338 -63.847 1.00 73.56 90 LYS A C 1
ATOM 740 O O . LYS A 1 90 ? 27.061 24.955 -64.495 1.00 73.56 90 LYS A O 1
ATOM 745 N N . ASP A 1 91 ? 28.080 26.504 -63.201 1.00 63.53 91 ASP A N 1
ATOM 746 C CA . ASP A 1 91 ? 26.933 27.409 -63.005 1.00 63.53 91 ASP A CA 1
ATOM 747 C C . ASP A 1 91 ? 26.133 27.697 -64.288 1.00 63.53 91 ASP A C 1
ATOM 749 O O . ASP A 1 91 ? 24.909 27.787 -64.251 1.00 63.53 91 ASP A O 1
ATOM 753 N N . GLU A 1 92 ? 26.805 27.772 -65.441 1.00 63.22 92 GLU A N 1
ATOM 754 C CA . GLU A 1 92 ? 26.190 28.064 -66.744 1.00 63.22 92 GLU A CA 1
ATOM 755 C C . GLU A 1 92 ? 25.183 27.003 -67.231 1.00 63.22 92 GLU A C 1
ATOM 757 O O . GLU A 1 92 ? 24.296 27.331 -68.014 1.00 63.22 92 GLU A O 1
ATOM 762 N N . TYR A 1 93 ? 25.272 25.757 -66.748 1.00 65.94 93 TYR A N 1
ATOM 763 C CA . TYR A 1 93 ? 24.330 24.685 -67.102 1.00 65.94 93 TYR A CA 1
ATOM 764 C C . TYR A 1 93 ? 23.349 24.349 -65.971 1.00 65.94 93 TYR A C 1
ATOM 766 O O . TYR A 1 93 ? 22.445 23.542 -66.168 1.00 65.94 93 TYR A O 1
ATOM 774 N N . LEU A 1 94 ? 23.497 24.950 -64.784 1.00 67.62 94 LEU A N 1
ATOM 775 C CA . LEU A 1 94 ? 22.753 24.570 -63.578 1.00 67.62 94 LEU A CA 1
ATOM 776 C C . LEU A 1 94 ? 21.229 24.705 -63.748 1.00 67.62 94 LEU A C 1
ATOM 778 O O . LEU A 1 94 ? 20.485 23.822 -63.328 1.00 67.62 94 LEU A O 1
ATOM 782 N N . LEU A 1 95 ? 20.772 25.771 -64.413 1.00 70.25 95 LEU A N 1
ATOM 783 C CA . LEU A 1 95 ? 19.348 26.042 -64.658 1.00 70.25 95 LEU A CA 1
ATOM 784 C C . LEU A 1 95 ? 18.676 24.973 -65.536 1.00 70.25 95 LEU A C 1
ATOM 786 O O . LEU A 1 95 ? 17.520 24.621 -65.307 1.00 70.25 95 LEU A O 1
ATOM 790 N N . GLU A 1 96 ? 19.402 24.440 -66.523 1.00 70.94 96 GLU A N 1
ATOM 791 C CA . GLU A 1 96 ? 18.908 23.395 -67.427 1.00 70.94 96 GLU A CA 1
ATOM 792 C C . GLU A 1 96 ? 18.626 22.104 -66.645 1.00 70.94 96 GLU A C 1
ATOM 794 O O . GLU A 1 96 ? 17.534 21.543 -66.740 1.00 70.94 96 GLU A O 1
ATOM 799 N N . TYR A 1 97 ? 19.558 21.698 -65.777 1.00 69.56 97 TYR A N 1
ATOM 800 C CA . TYR A 1 97 ? 19.404 20.506 -64.941 1.00 69.56 97 TYR A CA 1
ATOM 801 C C . TYR A 1 97 ? 18.384 20.685 -63.804 1.00 69.56 97 TYR A C 1
ATOM 803 O O . TYR A 1 97 ? 17.653 19.744 -63.505 1.00 69.56 97 TYR A O 1
ATOM 811 N N . GLN A 1 98 ? 18.274 21.878 -63.204 1.00 69.00 98 GLN A N 1
ATOM 812 C CA . GLN A 1 98 ? 17.276 22.169 -62.158 1.00 69.00 98 GLN A CA 1
ATOM 81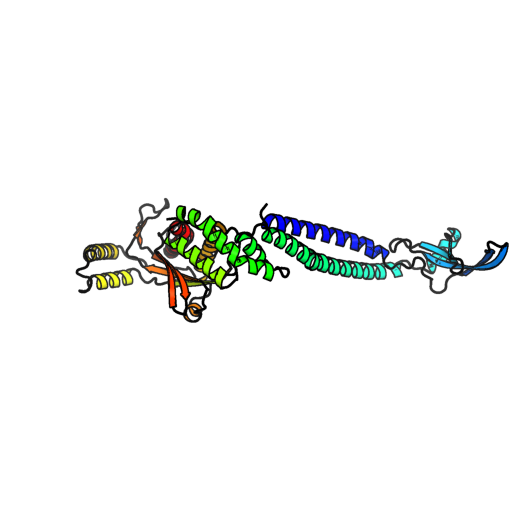3 C C . GLN A 1 98 ? 15.831 22.008 -62.656 1.00 69.00 98 GLN A C 1
ATOM 815 O O . GLN A 1 98 ? 14.964 21.557 -61.909 1.00 69.00 98 GLN A O 1
ATOM 820 N N . SER A 1 99 ? 15.560 22.334 -63.924 1.00 69.75 99 SER A N 1
ATOM 821 C CA . SER A 1 99 ? 14.212 22.243 -64.506 1.00 69.75 99 SER A CA 1
ATOM 822 C C . SER A 1 99 ? 13.657 20.811 -64.589 1.00 69.75 99 SER A C 1
ATOM 824 O O . SER A 1 99 ? 12.443 20.614 -64.555 1.00 69.75 99 SER A O 1
ATOM 826 N N . LEU A 1 100 ? 14.540 19.810 -64.634 1.00 64.56 100 LEU A N 1
ATOM 827 C CA . LEU A 1 100 ? 14.201 18.384 -64.666 1.00 64.56 100 LEU A CA 1
ATOM 828 C C . LEU A 1 100 ? 14.039 17.784 -63.256 1.00 64.56 100 LEU A C 1
ATOM 830 O O . LEU A 1 100 ? 13.763 16.594 -63.110 1.00 64.56 100 LEU A O 1
ATOM 834 N N . MET A 1 101 ? 14.233 18.592 -62.208 1.00 65.44 101 MET A N 1
ATOM 835 C CA . MET A 1 101 ? 14.507 18.125 -60.850 1.00 65.44 101 MET A CA 1
ATOM 836 C C . MET A 1 101 ? 13.785 18.984 -59.784 1.00 65.44 101 MET A C 1
ATOM 838 O O . MET A 1 101 ? 14.431 19.741 -59.060 1.00 65.44 101 MET A O 1
ATOM 842 N N . PRO A 1 102 ? 12.444 18.899 -59.640 1.00 59.19 102 PRO A N 1
ATOM 843 C CA . PRO A 1 102 ? 11.703 19.746 -58.704 1.00 59.19 102 PRO A CA 1
ATOM 844 C C . PRO A 1 102 ? 11.982 19.376 -57.236 1.00 59.19 102 PRO A C 1
ATOM 846 O O . PRO A 1 102 ? 11.631 18.286 -56.779 1.00 59.19 102 PRO A O 1
ATOM 849 N N . GLU A 1 103 ? 12.542 20.321 -56.474 1.00 56.59 103 GLU A N 1
ATOM 850 C CA . GLU A 1 103 ? 12.836 20.198 -55.031 1.00 56.59 103 GLU A CA 1
ATOM 851 C C . GLU A 1 103 ? 11.608 19.781 -54.189 1.00 56.59 103 GLU A C 1
ATOM 853 O O . GLU A 1 103 ? 11.739 19.117 -53.160 1.00 56.59 103 GLU A O 1
ATOM 858 N N . SER A 1 104 ? 10.395 20.107 -54.652 1.00 56.66 104 SER A N 1
ATOM 859 C CA . SER A 1 104 ? 9.129 19.816 -53.965 1.00 56.66 104 SER A CA 1
ATOM 860 C C . SER A 1 104 ? 8.760 18.329 -53.897 1.00 56.66 104 SER A C 1
ATOM 862 O O . SER A 1 104 ? 7.981 17.940 -53.028 1.00 56.66 104 SER A O 1
ATOM 864 N N . ARG A 1 105 ? 9.312 17.471 -54.771 1.00 58.56 105 ARG A N 1
ATOM 865 C CA . ARG A 1 105 ? 9.039 16.017 -54.754 1.00 58.56 105 ARG A CA 1
ATOM 866 C C . ARG A 1 105 ? 9.614 15.345 -53.500 1.00 58.56 105 ARG A C 1
ATOM 868 O O . ARG A 1 105 ? 9.038 14.374 -53.012 1.00 58.56 105 ARG A O 1
ATOM 875 N N . TYR A 1 106 ? 10.719 15.866 -52.965 1.00 58.47 106 TYR A N 1
ATOM 876 C CA . TYR A 1 106 ? 11.441 15.242 -51.855 1.00 58.47 106 TYR A CA 1
ATOM 877 C C . TYR A 1 106 ? 11.008 15.740 -50.481 1.00 58.47 106 TYR A C 1
ATOM 879 O O . TYR A 1 106 ? 11.047 14.952 -49.541 1.00 58.47 106 TYR A O 1
ATOM 887 N N . SER A 1 107 ? 10.552 16.989 -50.336 1.00 60.56 107 SER A N 1
ATOM 888 C CA . SER A 1 107 ? 10.226 17.560 -49.019 1.00 60.56 107 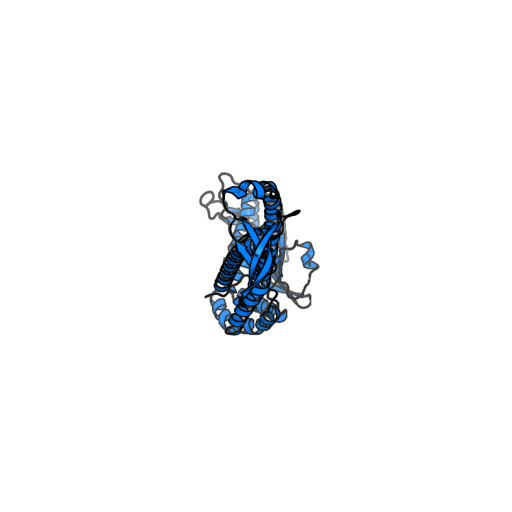SER A CA 1
ATOM 889 C C . SER A 1 107 ? 9.138 16.775 -48.278 1.00 60.56 107 SER A C 1
ATOM 891 O O . SER A 1 107 ? 9.294 16.458 -47.098 1.00 60.56 107 SER A O 1
ATOM 893 N N . ASP A 1 108 ? 8.064 16.398 -48.976 1.00 64.56 108 ASP A N 1
ATOM 894 C CA . ASP A 1 108 ? 6.903 15.735 -48.370 1.00 64.56 108 ASP A CA 1
ATOM 895 C C . ASP A 1 108 ? 7.155 14.250 -48.092 1.00 64.56 108 ASP A C 1
ATOM 897 O O . ASP A 1 108 ? 6.763 13.725 -47.043 1.00 64.56 108 ASP A O 1
ATOM 901 N N . PHE A 1 109 ? 7.834 13.564 -49.016 1.00 65.56 109 PHE A N 1
ATOM 902 C CA . PHE A 1 109 ? 8.242 12.173 -48.836 1.00 65.56 109 PHE A CA 1
ATOM 903 C C . PHE A 1 109 ? 9.273 12.048 -47.708 1.00 65.56 109 PHE A C 1
ATOM 905 O O . PHE A 1 109 ? 9.100 11.216 -46.816 1.00 65.56 109 PHE A O 1
ATOM 912 N N . PHE A 1 110 ? 10.277 12.932 -47.686 1.00 65.75 110 PHE A N 1
ATOM 913 C CA . PHE A 1 110 ? 11.274 13.017 -46.621 1.00 65.75 110 PHE A CA 1
ATOM 914 C C . PHE A 1 110 ? 10.617 13.254 -45.268 1.00 65.75 110 PHE A C 1
ATOM 916 O O . PHE A 1 110 ? 10.904 12.522 -44.326 1.00 65.75 110 PHE A O 1
ATOM 923 N N . TYR A 1 111 ? 9.703 14.222 -45.166 1.00 69.69 111 TYR A N 1
ATOM 924 C CA . TYR A 1 111 ? 9.030 14.517 -43.907 1.00 69.69 111 TYR A CA 1
ATOM 925 C C . TYR A 1 111 ? 8.283 13.287 -43.372 1.00 69.69 111 TYR A C 1
ATOM 927 O O . TYR A 1 111 ? 8.479 12.897 -42.222 1.00 69.69 111 TYR A O 1
ATOM 935 N N . ARG A 1 112 ? 7.479 12.615 -44.209 1.00 73.69 112 ARG A N 1
ATOM 936 C CA . ARG A 1 112 ? 6.731 11.412 -43.798 1.00 73.69 112 ARG A CA 1
ATOM 937 C C . ARG A 1 112 ? 7.661 10.262 -43.407 1.00 73.69 112 ARG A C 1
ATOM 939 O O . ARG A 1 112 ? 7.462 9.648 -42.364 1.00 73.69 112 ARG A O 1
ATOM 946 N N . TRP A 1 113 ? 8.679 9.988 -44.216 1.00 72.44 113 TRP A N 1
ATOM 947 C CA . TRP A 1 113 ? 9.627 8.897 -43.992 1.00 72.44 113 TRP A CA 1
ATOM 948 C C . TRP A 1 113 ? 10.495 9.115 -42.750 1.00 72.44 113 TRP A C 1
ATOM 950 O O . TRP A 1 113 ? 10.629 8.219 -41.917 1.00 72.44 113 TRP A O 1
ATOM 960 N N . PHE A 1 114 ? 11.030 10.325 -42.585 1.00 76.62 114 PHE A N 1
ATOM 961 C CA . PHE A 1 114 ? 11.811 10.731 -41.423 1.00 76.62 114 PHE A CA 1
ATOM 962 C C . PHE A 1 114 ? 11.030 10.504 -40.127 1.00 76.62 114 PHE A C 1
ATOM 964 O O . PHE A 1 114 ? 11.539 9.867 -39.205 1.00 76.62 114 PHE A O 1
ATOM 971 N N . TRP A 1 115 ? 9.771 10.951 -40.071 1.00 81.25 115 TRP A N 1
ATOM 972 C CA . TRP A 1 115 ? 8.935 10.746 -38.889 1.00 81.25 115 TRP A CA 1
ATOM 973 C C . TRP A 1 115 ? 8.595 9.275 -38.646 1.00 81.25 115 TRP A C 1
ATOM 975 O O . TRP A 1 115 ? 8.583 8.862 -37.489 1.00 81.25 115 TRP A O 1
ATOM 985 N N . VAL A 1 116 ? 8.391 8.464 -39.691 1.00 83.56 116 VAL A N 1
ATOM 986 C CA . VAL A 1 116 ? 8.188 7.010 -39.540 1.00 83.56 116 VAL A CA 1
ATOM 987 C C . VAL A 1 116 ? 9.395 6.352 -38.863 1.00 83.56 116 VAL A C 1
ATOM 989 O O . VAL A 1 116 ? 9.214 5.606 -37.900 1.00 83.56 116 VAL A O 1
ATOM 992 N N . TRP A 1 117 ? 10.621 6.663 -39.296 1.00 82.06 117 TRP A N 1
ATOM 993 C CA . TRP A 1 117 ? 11.831 6.118 -38.670 1.00 82.06 117 TRP A CA 1
ATOM 994 C C . TRP A 1 117 ? 12.051 6.634 -37.258 1.00 82.06 117 TRP A C 1
ATOM 996 O O . TRP A 1 117 ? 12.339 5.838 -36.366 1.00 82.06 117 TRP A O 1
ATOM 1006 N N . VAL A 1 118 ? 11.865 7.935 -37.026 1.00 83.69 118 VAL A N 1
ATOM 1007 C CA . VAL A 1 118 ? 11.967 8.513 -35.681 1.00 83.69 118 VAL A CA 1
ATOM 1008 C C . VAL A 1 118 ? 10.989 7.819 -34.735 1.00 83.69 118 VAL A C 1
ATOM 1010 O O . VAL A 1 118 ? 11.398 7.385 -33.661 1.00 83.69 118 VAL A O 1
ATOM 1013 N N . VAL A 1 119 ? 9.728 7.642 -35.138 1.00 87.12 119 VAL A N 1
ATOM 1014 C CA . VAL A 1 119 ? 8.717 6.947 -34.327 1.00 87.12 119 VAL A CA 1
ATOM 1015 C C . VAL A 1 119 ? 9.122 5.496 -34.071 1.00 87.12 119 VAL A C 1
ATOM 1017 O O . VAL A 1 119 ? 9.086 5.056 -32.922 1.00 87.12 119 VAL A O 1
ATOM 1020 N N . LEU A 1 120 ? 9.565 4.764 -35.096 1.00 87.75 120 LEU A N 1
ATOM 1021 C CA . LEU A 1 120 ? 10.011 3.378 -34.945 1.00 87.75 120 LEU A CA 1
ATOM 1022 C C . LEU A 1 120 ? 11.180 3.258 -33.956 1.00 87.75 120 LEU A C 1
ATOM 1024 O O . LEU A 1 120 ? 11.142 2.426 -33.049 1.00 87.75 120 LEU A O 1
ATOM 1028 N N . PHE A 1 121 ? 12.204 4.102 -34.092 1.00 87.00 121 PHE A N 1
ATOM 1029 C CA . PHE A 1 121 ? 13.365 4.083 -33.205 1.00 87.00 121 PHE A CA 1
ATOM 1030 C C . PHE A 1 121 ? 13.025 4.517 -31.780 1.00 87.00 121 PHE A C 1
ATOM 1032 O O . PHE A 1 121 ? 13.557 3.937 -30.834 1.00 87.00 121 PHE A O 1
ATOM 1039 N N . VAL A 1 122 ? 12.116 5.480 -31.603 1.00 86.94 122 VAL A N 1
ATOM 1040 C CA . VAL A 1 122 ? 11.612 5.867 -30.278 1.00 86.94 122 VAL A CA 1
ATOM 1041 C C . VAL A 1 122 ? 10.871 4.700 -29.624 1.00 86.94 122 VAL A C 1
ATOM 1043 O O . VAL A 1 122 ? 11.121 4.418 -28.454 1.00 86.94 122 VAL A O 1
ATOM 1046 N N . ILE A 1 123 ? 10.030 3.969 -30.367 1.00 88.00 123 ILE A N 1
ATOM 1047 C CA . ILE A 1 123 ? 9.339 2.772 -29.860 1.00 88.00 123 ILE A CA 1
ATOM 1048 C C . ILE A 1 123 ? 10.352 1.698 -29.446 1.00 88.00 123 ILE A C 1
ATOM 1050 O O . ILE A 1 123 ? 10.284 1.196 -28.325 1.00 88.00 123 ILE A O 1
ATOM 1054 N N . ILE A 1 124 ? 11.323 1.373 -30.306 1.00 88.25 124 ILE A N 1
ATOM 1055 C CA . ILE A 1 124 ? 12.367 0.382 -29.996 1.00 88.25 124 ILE A CA 1
ATOM 1056 C C . ILE A 1 124 ? 13.185 0.817 -28.775 1.00 88.25 124 ILE A C 1
ATOM 1058 O O . ILE A 1 124 ? 13.459 -0.002 -27.900 1.00 88.25 124 ILE A O 1
ATOM 1062 N N . SER A 1 125 ? 13.535 2.101 -28.681 1.00 86.44 125 SER A N 1
ATOM 1063 C CA . SER A 1 125 ? 14.273 2.659 -27.543 1.00 86.44 125 SER A CA 1
ATOM 1064 C C . SER A 1 125 ? 13.464 2.561 -26.254 1.00 86.44 125 SER A C 1
ATOM 1066 O O . SER A 1 125 ? 14.003 2.142 -25.236 1.00 86.44 125 SER A O 1
ATOM 1068 N N . ALA A 1 126 ? 12.164 2.867 -26.294 1.00 83.81 126 ALA A N 1
ATOM 1069 C CA . ALA A 1 126 ? 11.280 2.734 -25.141 1.00 83.81 126 ALA A CA 1
ATOM 1070 C C . ALA A 1 126 ? 11.192 1.273 -24.676 1.00 83.81 126 ALA A C 1
ATOM 1072 O O . ALA A 1 126 ? 11.362 0.993 -23.491 1.00 83.81 126 ALA A O 1
ATOM 1073 N N . VAL A 1 127 ? 11.011 0.330 -25.608 1.00 85.75 127 VAL A N 1
ATOM 1074 C CA . VAL A 1 127 ? 10.988 -1.113 -25.320 1.00 85.75 127 VAL A CA 1
ATOM 1075 C C . VAL A 1 127 ? 12.326 -1.574 -24.731 1.00 85.75 127 VAL A C 1
ATOM 1077 O O . VAL A 1 127 ? 12.343 -2.265 -23.713 1.00 85.75 127 VAL A O 1
ATOM 1080 N N . ALA A 1 128 ? 13.455 -1.172 -25.317 1.00 85.69 128 ALA A N 1
ATOM 1081 C CA . ALA A 1 128 ? 14.781 -1.545 -24.834 1.00 85.69 128 ALA A CA 1
ATOM 1082 C C . ALA A 1 128 ? 15.056 -0.981 -23.431 1.00 85.69 128 ALA A C 1
ATOM 1084 O O . ALA A 1 128 ? 15.445 -1.725 -22.530 1.00 85.69 128 ALA A O 1
ATOM 1085 N N . THR A 1 129 ? 14.813 0.310 -23.201 1.00 83.88 129 THR A N 1
ATOM 1086 C CA . THR A 1 129 ? 15.019 0.925 -21.885 1.00 83.88 129 THR A CA 1
ATOM 1087 C C . THR A 1 129 ? 14.099 0.308 -20.832 1.00 83.88 129 THR A C 1
ATOM 1089 O O . THR A 1 129 ? 14.560 0.007 -19.731 1.00 83.88 129 THR A O 1
ATOM 1092 N N . TYR A 1 130 ? 12.829 0.067 -21.165 1.00 81.00 130 TYR A N 1
ATOM 1093 C CA . TYR A 1 130 ? 11.856 -0.469 -20.217 1.00 81.00 130 TYR A CA 1
ATOM 1094 C C . TYR A 1 130 ? 12.125 -1.940 -19.873 1.00 81.00 130 TYR A C 1
ATOM 1096 O O . TYR A 1 130 ? 12.274 -2.280 -18.701 1.00 81.00 130 TYR A O 1
ATOM 1104 N N . TYR A 1 131 ? 12.250 -2.819 -20.872 1.00 82.25 131 TYR A N 1
ATOM 1105 C CA . TYR A 1 131 ? 12.382 -4.258 -20.627 1.00 82.25 131 TYR A CA 1
ATOM 1106 C C . TYR A 1 131 ? 13.825 -4.689 -20.349 1.00 82.25 131 TYR A C 1
ATOM 1108 O O . TYR A 1 131 ? 14.075 -5.376 -19.358 1.00 82.25 131 TYR A O 1
ATOM 1116 N N . LEU A 1 132 ? 14.793 -4.289 -21.183 1.00 83.06 132 LEU A N 1
ATOM 1117 C CA . LEU A 1 132 ? 16.195 -4.683 -20.994 1.00 83.06 132 LEU A CA 1
ATOM 1118 C C . LEU A 1 132 ? 16.829 -3.892 -19.847 1.00 83.06 132 LEU A C 1
ATOM 1120 O O . LEU A 1 132 ? 17.439 -4.480 -18.951 1.00 83.06 132 LEU A O 1
ATOM 1124 N N . GLY A 1 133 ? 16.641 -2.570 -19.844 1.00 83.69 133 GLY A N 1
ATOM 1125 C CA . GLY A 1 133 ? 17.096 -1.706 -18.755 1.00 83.69 133 GLY A CA 1
ATOM 1126 C C . GLY A 1 133 ? 16.449 -2.079 -17.419 1.00 83.69 133 GLY A C 1
ATOM 1127 O O . GLY A 1 133 ? 17.158 -2.240 -16.422 1.00 83.69 133 GLY A O 1
ATOM 1128 N N . GLY A 1 134 ? 15.136 -2.331 -17.417 1.00 83.19 134 GLY A N 1
ATOM 1129 C CA . GLY A 1 134 ? 14.406 -2.835 -16.252 1.00 83.19 134 GLY A CA 1
ATOM 1130 C C . GLY A 1 134 ? 14.927 -4.184 -15.744 1.00 83.19 134 GLY A C 1
ATOM 1131 O O . GLY A 1 134 ? 15.189 -4.327 -14.553 1.00 83.19 134 GLY A O 1
ATOM 1132 N N . ALA A 1 135 ? 15.182 -5.158 -16.624 1.00 85.62 135 ALA A N 1
ATOM 1133 C CA . ALA A 1 135 ? 15.716 -6.462 -16.219 1.00 85.62 135 ALA A CA 1
ATOM 1134 C C . ALA A 1 135 ? 17.127 -6.373 -15.604 1.00 85.62 135 ALA A C 1
ATOM 1136 O O . ALA A 1 135 ? 17.426 -7.073 -14.630 1.00 85.62 135 ALA A O 1
ATOM 1137 N N . ILE A 1 136 ? 17.991 -5.505 -16.147 1.00 86.81 136 ILE A N 1
ATOM 1138 C CA . ILE A 1 136 ? 19.330 -5.243 -15.598 1.00 86.81 136 ILE A CA 1
ATOM 1139 C C . ILE A 1 136 ? 19.215 -4.592 -14.217 1.00 86.81 136 ILE A C 1
ATOM 1141 O O . ILE A 1 136 ? 19.863 -5.053 -13.272 1.00 86.81 136 ILE A O 1
ATOM 1145 N N . ARG A 1 137 ? 18.367 -3.564 -14.084 1.00 86.62 137 ARG A N 1
ATOM 1146 C CA . ARG A 1 137 ? 18.070 -2.893 -12.811 1.00 86.62 137 ARG A CA 1
ATOM 1147 C C . ARG A 1 137 ? 17.604 -3.901 -11.762 1.00 86.62 137 ARG A C 1
ATOM 1149 O O . ARG A 1 137 ? 18.202 -3.979 -10.689 1.00 86.62 137 ARG A O 1
ATOM 1156 N N . ASP A 1 138 ? 16.609 -4.721 -12.088 1.00 88.50 138 ASP A N 1
ATOM 1157 C CA . ASP A 1 138 ? 16.045 -5.728 -11.186 1.00 88.50 138 ASP A CA 1
ATOM 1158 C C . ASP A 1 138 ? 17.112 -6.742 -10.729 1.00 88.50 138 ASP A C 1
ATOM 1160 O O . ASP A 1 138 ? 17.188 -7.071 -9.544 1.00 88.50 138 ASP A O 1
ATOM 1164 N N . ASN A 1 139 ? 18.000 -7.191 -11.625 1.00 88.94 139 ASN A N 1
ATOM 1165 C CA . ASN A 1 139 ? 19.098 -8.090 -11.260 1.00 88.94 139 ASN A CA 1
ATOM 1166 C C . ASN A 1 139 ? 20.139 -7.413 -10.350 1.00 88.94 139 ASN A C 1
ATOM 1168 O O . ASN A 1 139 ? 20.549 -8.004 -9.351 1.00 88.94 139 ASN A O 1
ATOM 1172 N N . ILE A 1 140 ? 20.560 -6.178 -10.647 1.00 87.62 140 ILE A N 1
ATOM 1173 C CA . ILE A 1 140 ? 21.508 -5.428 -9.801 1.00 87.62 140 ILE A CA 1
ATOM 1174 C C . ILE A 1 140 ? 20.923 -5.227 -8.398 1.00 87.62 140 ILE A C 1
ATOM 1176 O O . ILE A 1 140 ? 21.604 -5.463 -7.394 1.00 87.62 140 ILE A O 1
ATOM 1180 N N . LEU A 1 141 ? 19.651 -4.833 -8.327 1.00 88.25 141 LEU A N 1
ATOM 1181 C CA . LEU A 1 141 ? 18.922 -4.664 -7.075 1.00 88.25 141 LEU A CA 1
ATOM 1182 C C . LEU A 1 141 ? 18.840 -5.979 -6.299 1.00 88.25 141 LEU A C 1
ATOM 1184 O O . LEU A 1 141 ? 19.196 -6.007 -5.122 1.00 88.25 141 LEU A O 1
ATOM 1188 N N . TYR A 1 142 ? 18.475 -7.079 -6.958 1.00 90.62 142 TYR A N 1
ATOM 1189 C CA . TYR A 1 142 ? 18.438 -8.398 -6.332 1.00 90.62 142 TYR A CA 1
ATOM 1190 C C . TYR A 1 142 ? 19.807 -8.826 -5.783 1.00 90.62 142 TYR A C 1
ATOM 1192 O O . TYR A 1 142 ? 19.890 -9.284 -4.646 1.00 90.62 142 TYR A O 1
ATOM 1200 N N . GLN A 1 143 ? 20.899 -8.646 -6.534 1.00 89.44 143 GLN A N 1
ATOM 1201 C CA . GLN A 1 143 ? 22.243 -8.998 -6.051 1.00 89.44 143 GLN A CA 1
ATOM 1202 C C . GLN A 1 143 ? 22.646 -8.183 -4.820 1.00 89.44 143 GLN A C 1
ATOM 1204 O O . GLN A 1 143 ? 23.331 -8.698 -3.935 1.00 89.44 143 GLN A O 1
ATOM 1209 N N . LYS A 1 144 ? 22.209 -6.923 -4.736 1.00 87.81 144 LYS A N 1
ATOM 1210 C CA . LYS A 1 144 ? 22.424 -6.084 -3.557 1.00 87.81 144 LYS A CA 1
ATOM 1211 C C . LYS A 1 144 ? 21.632 -6.594 -2.351 1.00 87.81 144 LYS A C 1
ATOM 1213 O O . LYS A 1 144 ? 22.228 -6.748 -1.290 1.00 87.81 144 LYS A O 1
ATOM 1218 N N . ILE A 1 145 ? 20.350 -6.927 -2.534 1.00 88.38 145 ILE A N 1
ATOM 1219 C CA . ILE A 1 145 ? 19.500 -7.532 -1.490 1.00 88.38 145 ILE A CA 1
ATOM 1220 C C . ILE A 1 145 ? 20.104 -8.848 -1.008 1.00 88.38 145 ILE A C 1
ATOM 1222 O O . ILE A 1 145 ? 20.239 -9.072 0.186 1.00 88.38 145 ILE A O 1
ATOM 1226 N N . LYS A 1 146 ? 20.516 -9.719 -1.931 1.00 89.69 146 LYS A N 1
ATOM 1227 C CA . LYS A 1 146 ? 21.053 -11.045 -1.617 1.00 89.69 146 LYS A CA 1
ATOM 1228 C C . LYS A 1 146 ? 22.284 -10.993 -0.700 1.00 89.69 146 LYS A C 1
ATOM 1230 O O . LYS A 1 146 ? 22.487 -11.922 0.075 1.00 89.69 146 LYS A O 1
ATOM 1235 N N . ARG A 1 147 ? 23.116 -9.949 -0.804 1.00 87.06 147 ARG A N 1
ATOM 1236 C CA . ARG A 1 147 ? 24.349 -9.806 -0.006 1.00 87.06 147 ARG A CA 1
ATOM 1237 C C . ARG A 1 147 ? 24.078 -9.500 1.466 1.00 87.06 147 ARG A C 1
ATOM 1239 O O . ARG A 1 147 ? 24.786 -10.027 2.314 1.00 87.06 147 ARG A O 1
ATOM 1246 N N . ASP A 1 148 ? 23.080 -8.672 1.756 1.00 84.00 148 ASP A N 1
ATOM 1247 C CA . ASP A 1 148 ? 22.627 -8.385 3.120 1.00 84.00 148 ASP A CA 1
ATOM 1248 C C . ASP A 1 148 ? 21.104 -8.208 3.117 1.00 84.00 148 ASP A C 1
ATOM 1250 O O . ASP A 1 148 ? 20.599 -7.092 2.961 1.00 84.00 148 ASP A O 1
ATOM 1254 N N . PRO A 1 149 ? 20.352 -9.317 3.201 1.00 82.94 149 PRO A N 1
ATOM 1255 C CA . PRO A 1 149 ? 18.921 -9.267 2.999 1.00 82.94 149 PRO A CA 1
ATOM 1256 C C . PRO A 1 149 ? 18.253 -8.710 4.257 1.00 82.94 149 PRO A C 1
ATOM 1258 O O . PRO A 1 149 ? 18.418 -9.227 5.369 1.00 82.94 149 PRO A O 1
ATOM 1261 N N . THR A 1 150 ? 17.473 -7.648 4.071 1.00 85.19 150 THR A N 1
ATOM 1262 C CA . THR A 1 150 ? 16.557 -7.115 5.081 1.00 85.19 150 THR A CA 1
ATOM 1263 C C . THR A 1 150 ? 15.122 -7.338 4.623 1.00 85.19 150 THR A C 1
ATOM 1265 O O . THR A 1 150 ? 14.837 -7.326 3.424 1.00 85.19 150 THR A O 1
ATOM 1268 N N . PHE A 1 151 ? 14.203 -7.542 5.570 1.00 83.12 151 PHE A N 1
ATOM 1269 C CA . PHE A 1 151 ? 12.793 -7.745 5.230 1.00 83.12 151 PHE A CA 1
ATOM 1270 C C . PHE A 1 151 ? 12.227 -6.551 4.448 1.00 83.12 151 PHE A C 1
ATOM 1272 O O . PHE A 1 151 ? 11.545 -6.732 3.445 1.00 83.12 151 PHE A O 1
ATOM 1279 N N . SER A 1 152 ? 12.599 -5.336 4.856 1.00 81.69 152 SER A N 1
ATOM 1280 C CA . SER A 1 152 ? 12.183 -4.097 4.202 1.00 81.69 152 SER A CA 1
ATOM 1281 C C . SER A 1 152 ? 12.590 -4.027 2.728 1.00 81.69 152 SER A C 1
ATOM 1283 O O . SER A 1 152 ? 11.823 -3.592 1.873 1.00 81.69 152 SER A O 1
ATOM 1285 N N . ASP A 1 153 ? 13.822 -4.424 2.427 1.00 84.75 153 ASP A N 1
ATOM 1286 C CA . ASP A 1 153 ? 14.370 -4.365 1.076 1.00 84.75 153 ASP A CA 1
ATOM 1287 C C . ASP A 1 153 ? 13.737 -5.421 0.159 1.00 84.75 153 ASP A C 1
ATOM 1289 O O . ASP A 1 153 ? 13.440 -5.140 -1.004 1.00 84.75 153 ASP A O 1
ATOM 1293 N N . VAL A 1 154 ? 13.490 -6.623 0.693 1.00 85.62 154 VAL A N 1
ATOM 1294 C CA . VAL A 1 154 ? 12.769 -7.694 -0.013 1.00 85.62 154 VAL A CA 1
ATOM 1295 C C . VAL A 1 154 ? 11.329 -7.271 -0.293 1.00 85.62 154 VAL A C 1
ATOM 1297 O O . VAL A 1 154 ? 10.865 -7.399 -1.422 1.00 85.62 154 VAL A O 1
ATOM 1300 N N . ALA A 1 155 ? 10.635 -6.723 0.701 1.00 82.31 155 ALA A N 1
ATOM 1301 C CA . ALA A 1 155 ? 9.255 -6.294 0.543 1.00 82.31 155 ALA A CA 1
ATOM 1302 C C . ALA A 1 155 ? 9.108 -5.142 -0.461 1.00 82.31 155 ALA A C 1
ATOM 1304 O O . ALA A 1 155 ? 8.251 -5.210 -1.338 1.00 82.31 155 ALA A O 1
ATOM 1305 N N . TYR A 1 156 ? 9.997 -4.143 -0.419 1.00 82.56 156 TYR A N 1
ATOM 1306 C CA . TYR A 1 156 ? 10.043 -3.084 -1.432 1.00 82.56 156 TYR A CA 1
ATOM 1307 C C . TYR A 1 156 ? 10.238 -3.642 -2.852 1.00 82.56 156 TYR A C 1
ATOM 1309 O O . TYR A 1 156 ? 9.550 -3.222 -3.782 1.00 82.56 156 TYR A O 1
ATOM 1317 N N . PHE A 1 157 ? 11.141 -4.617 -3.022 1.00 84.81 157 PHE A N 1
ATOM 1318 C CA . PHE A 1 157 ? 11.377 -5.262 -4.317 1.00 84.81 157 PHE A CA 1
ATOM 1319 C C . PHE A 1 157 ? 10.118 -5.960 -4.853 1.00 84.81 157 PHE A C 1
ATOM 1321 O O . PHE A 1 157 ? 9.847 -5.908 -6.051 1.00 84.81 157 PHE A O 1
ATOM 1328 N N . LEU A 1 158 ? 9.359 -6.621 -3.976 1.00 82.25 158 LEU A N 1
ATOM 1329 C CA . LEU A 1 158 ? 8.168 -7.393 -4.338 1.00 82.25 158 LEU A CA 1
ATOM 1330 C C . LEU A 1 158 ? 6.909 -6.539 -4.530 1.00 82.25 158 LEU A C 1
ATOM 1332 O O . LEU A 1 158 ? 6.014 -6.958 -5.267 1.00 82.25 158 LEU A O 1
ATOM 1336 N N . TYR A 1 159 ? 6.841 -5.374 -3.884 1.00 77.38 159 TYR A N 1
ATOM 1337 C CA . TYR A 1 159 ? 5.722 -4.439 -3.997 1.00 77.38 159 TYR A CA 1
ATOM 1338 C C . TYR A 1 159 ? 5.645 -3.785 -5.382 1.00 77.38 159 TYR A C 1
ATOM 1340 O O . TYR A 1 159 ? 4.582 -3.724 -5.986 1.00 77.38 159 TYR A O 1
ATOM 1348 N N . THR A 1 160 ? 6.777 -3.330 -5.915 1.00 74.38 160 THR A N 1
ATOM 1349 C CA . THR A 1 160 ? 6.826 -2.718 -7.253 1.00 74.38 160 THR A CA 1
ATOM 1350 C C . THR A 1 160 ? 6.546 -3.746 -8.362 1.00 74.38 160 THR A C 1
ATOM 1352 O O . THR A 1 160 ? 6.909 -4.915 -8.207 1.00 74.38 160 THR A O 1
ATOM 1355 N N . ASP A 1 161 ? 5.970 -3.315 -9.493 1.00 66.44 161 ASP A N 1
ATOM 1356 C CA . ASP A 1 161 ? 5.672 -4.134 -10.690 1.00 66.44 161 ASP A CA 1
ATOM 1357 C C . ASP A 1 161 ? 6.944 -4.635 -11.408 1.00 66.44 161 ASP A C 1
ATOM 1359 O O . ASP A 1 161 ? 7.249 -4.290 -12.550 1.00 66.44 161 ASP A O 1
ATOM 1363 N N . ARG A 1 162 ? 7.739 -5.454 -10.715 1.00 71.12 162 ARG A N 1
ATOM 1364 C CA . ARG A 1 162 ? 8.956 -6.085 -11.227 1.00 71.12 162 ARG A CA 1
ATOM 1365 C C . ARG A 1 162 ? 8.646 -7.479 -11.726 1.00 71.12 162 ARG A C 1
ATOM 1367 O O . ARG A 1 162 ? 8.048 -8.294 -11.015 1.00 71.12 162 ARG A O 1
ATOM 1374 N N . VAL A 1 163 ? 9.112 -7.753 -12.939 1.00 65.38 163 VAL A N 1
ATOM 1375 C CA . VAL A 1 163 ? 8.947 -9.048 -13.604 1.00 65.38 163 VAL A CA 1
ATOM 1376 C C . VAL A 1 163 ? 10.179 -9.929 -13.377 1.00 65.38 163 VAL A C 1
ATOM 1378 O O . VAL A 1 163 ? 10.046 -11.130 -13.149 1.00 65.38 163 VAL A O 1
ATOM 1381 N N . SER A 1 164 ? 11.389 -9.356 -13.370 1.00 79.00 164 SER A N 1
ATOM 1382 C CA . SER A 1 164 ? 12.629 -10.128 -13.239 1.00 79.00 164 SER A CA 1
ATOM 1383 C C . SER A 1 164 ? 13.011 -10.372 -11.775 1.00 79.00 164 SER A C 1
ATOM 1385 O O . SER A 1 164 ? 12.822 -9.530 -10.903 1.00 79.00 164 SER A O 1
ATOM 1387 N N . CYS A 1 165 ? 13.577 -11.550 -11.489 1.00 85.19 165 CYS A N 1
ATOM 1388 C CA . CYS A 1 165 ? 14.082 -11.961 -10.168 1.00 85.19 165 CYS A CA 1
ATOM 1389 C C . CYS A 1 165 ? 13.060 -11.976 -9.009 1.00 85.19 165 CYS A C 1
ATOM 1391 O O . CYS A 1 165 ? 13.460 -12.240 -7.873 1.00 85.19 165 CYS A O 1
ATOM 1393 N N . ARG A 1 166 ? 11.760 -11.777 -9.274 1.00 84.94 166 ARG A N 1
ATOM 1394 C CA . ARG A 1 166 ? 10.693 -11.754 -8.258 1.00 84.94 166 ARG A CA 1
ATOM 1395 C C . ARG A 1 166 ? 10.665 -13.026 -7.408 1.00 84.94 166 ARG A C 1
ATOM 1397 O O . ARG A 1 166 ? 10.745 -12.934 -6.188 1.00 84.94 166 ARG A O 1
ATOM 1404 N N . ASP A 1 167 ? 10.659 -14.207 -8.023 1.00 86.69 167 ASP A N 1
ATOM 1405 C CA . ASP A 1 167 ? 10.629 -15.483 -7.284 1.00 86.69 167 ASP A CA 1
ATOM 1406 C C . ASP A 1 167 ? 11.890 -15.712 -6.444 1.00 86.69 167 ASP A C 1
ATOM 1408 O O . ASP A 1 167 ? 11.833 -16.228 -5.327 1.00 86.69 167 ASP A O 1
ATOM 1412 N N . LYS A 1 168 ? 13.043 -15.256 -6.947 1.00 89.12 168 LYS A N 1
ATOM 1413 C CA . LYS A 1 168 ? 14.309 -15.322 -6.208 1.00 89.12 168 LYS A CA 1
ATOM 1414 C C . LYS A 1 168 ? 14.301 -14.396 -4.993 1.00 89.12 168 LYS A C 1
ATOM 1416 O O . LYS A 1 168 ? 14.892 -14.747 -3.977 1.00 89.12 168 LYS A O 1
ATOM 1421 N N . ALA A 1 169 ? 13.661 -13.230 -5.094 1.00 87.50 169 ALA A N 1
ATOM 1422 C CA . ALA A 1 169 ? 13.458 -12.325 -3.968 1.00 87.50 169 ALA A CA 1
ATOM 1423 C C . ALA A 1 169 ? 12.434 -12.892 -2.969 1.00 87.50 169 ALA A C 1
ATOM 1425 O O . ALA A 1 169 ? 12.697 -12.857 -1.770 1.00 87.50 169 ALA A O 1
ATOM 1426 N N . LYS A 1 170 ? 11.334 -13.505 -3.442 1.00 87.38 170 LYS A N 1
ATOM 1427 C CA . LYS A 1 170 ? 10.354 -14.201 -2.584 1.00 87.38 170 LYS A CA 1
ATOM 1428 C C . LYS A 1 170 ? 11.006 -15.281 -1.725 1.00 87.38 170 LYS A C 1
ATOM 1430 O O . LYS A 1 170 ? 10.746 -15.352 -0.534 1.00 87.38 170 LYS A O 1
ATOM 1435 N N . ALA A 1 171 ? 11.931 -16.061 -2.283 1.00 88.69 171 ALA A N 1
ATOM 1436 C CA . ALA A 1 171 ? 12.660 -17.084 -1.529 1.00 88.69 171 ALA A CA 1
ATOM 1437 C C . ALA A 1 171 ? 13.484 -16.537 -0.336 1.00 88.69 171 ALA A C 1
ATOM 1439 O O . ALA A 1 171 ? 13.897 -17.313 0.523 1.00 88.69 171 ALA A O 1
ATOM 1440 N N . LEU A 1 172 ? 13.723 -15.220 -0.255 1.00 89.94 172 LEU A N 1
ATOM 1441 C CA . LEU A 1 172 ? 14.415 -14.577 0.868 1.00 89.94 172 LEU A CA 1
ATOM 1442 C C . LEU A 1 172 ? 13.473 -14.185 2.022 1.00 89.94 172 LEU A C 1
ATOM 1444 O O . LEU A 1 172 ? 13.962 -13.816 3.094 1.00 89.94 172 LEU A O 1
ATOM 1448 N N . ILE A 1 173 ? 12.148 -14.263 1.844 1.00 87.25 173 ILE A N 1
ATOM 1449 C CA . ILE A 1 173 ? 11.158 -13.850 2.853 1.00 87.25 173 ILE A CA 1
ATOM 1450 C C . ILE A 1 173 ? 11.367 -14.587 4.188 1.00 87.25 173 ILE A C 1
ATOM 1452 O O . ILE A 1 173 ? 11.497 -13.904 5.204 1.00 87.25 173 ILE A O 1
ATOM 1456 N N . PRO A 1 174 ? 11.492 -15.932 4.247 1.00 87.50 174 PRO A N 1
ATOM 1457 C CA . PRO A 1 174 ? 11.590 -16.609 5.539 1.00 87.50 174 PRO A CA 1
ATOM 1458 C C . PRO A 1 174 ? 12.826 -16.201 6.343 1.00 87.50 174 PRO A C 1
ATOM 1460 O O . PRO A 1 174 ? 12.709 -15.797 7.499 1.00 87.50 174 PRO A O 1
ATOM 1463 N N . ALA A 1 175 ? 13.998 -16.203 5.702 1.00 87.19 175 ALA A N 1
ATOM 1464 C CA . ALA A 1 175 ? 15.256 -15.851 6.355 1.00 87.19 175 ALA A CA 1
ATOM 1465 C C . ALA A 1 175 ? 15.283 -14.387 6.829 1.00 87.19 175 ALA A C 1
ATOM 1467 O O . ALA A 1 175 ? 15.825 -14.083 7.893 1.00 87.19 175 ALA A O 1
ATOM 1468 N N . THR A 1 176 ? 14.691 -13.469 6.057 1.00 88.75 176 THR A N 1
ATOM 1469 C CA . THR A 1 176 ? 14.635 -12.051 6.439 1.00 88.75 176 THR A CA 1
ATOM 1470 C C . THR A 1 176 ? 13.654 -11.776 7.568 1.00 88.75 176 THR A C 1
ATOM 1472 O O . THR A 1 176 ? 13.947 -10.928 8.411 1.00 88.75 176 THR A O 1
ATOM 1475 N N . ILE A 1 177 ? 12.538 -12.504 7.632 1.00 88.62 177 ILE A N 1
ATOM 1476 C CA . ILE A 1 177 ? 11.586 -12.419 8.742 1.00 88.62 177 ILE A CA 1
ATOM 1477 C C . ILE A 1 177 ? 12.192 -12.978 10.022 1.00 88.62 177 ILE A C 1
ATOM 1479 O O . ILE A 1 177 ? 12.107 -12.322 11.056 1.00 88.62 177 ILE A O 1
ATOM 1483 N N . ASP A 1 178 ? 12.848 -14.137 9.965 1.00 87.19 178 ASP A N 1
ATOM 1484 C CA . ASP A 1 178 ? 13.481 -14.726 11.147 1.00 87.19 178 ASP A CA 1
ATOM 1485 C C . ASP A 1 178 ? 14.572 -13.794 11.709 1.00 87.19 178 ASP A C 1
ATOM 1487 O O . ASP A 1 178 ? 14.628 -13.551 12.918 1.00 87.19 178 ASP A O 1
ATOM 1491 N N . LYS A 1 179 ? 15.385 -13.188 10.827 1.00 88.12 179 LYS A N 1
ATOM 1492 C CA . LYS A 1 179 ? 16.366 -12.151 11.196 1.00 88.12 179 LYS A CA 1
ATOM 1493 C C . LYS A 1 179 ? 15.684 -10.917 11.798 1.00 88.12 179 LYS A C 1
ATOM 1495 O O . LYS A 1 179 ? 16.106 -10.441 12.847 1.00 88.12 179 LYS A O 1
ATOM 1500 N N . TYR A 1 180 ? 14.604 -10.422 11.186 1.00 88.19 180 TYR A N 1
ATOM 1501 C CA . TYR A 1 180 ? 13.849 -9.278 11.706 1.00 88.19 180 TYR A CA 1
ATOM 1502 C C . TYR A 1 180 ? 13.276 -9.568 13.100 1.00 88.19 180 TYR A C 1
ATOM 1504 O O . TYR A 1 180 ? 13.430 -8.752 14.007 1.00 88.19 180 TYR A O 1
ATOM 1512 N N . ILE A 1 181 ? 12.658 -10.736 13.298 1.00 87.25 181 ILE A N 1
ATOM 1513 C CA . ILE A 1 181 ? 12.105 -11.147 14.592 1.00 87.25 181 ILE A CA 1
ATOM 1514 C C . ILE A 1 181 ? 13.208 -11.173 15.649 1.00 87.25 181 ILE A C 1
ATOM 1516 O O . ILE A 1 181 ? 13.035 -10.621 16.730 1.00 87.25 181 ILE A O 1
ATOM 1520 N N . LYS A 1 182 ? 14.365 -11.755 15.332 1.00 88.88 182 LYS A N 1
ATOM 1521 C CA . LYS A 1 182 ? 15.493 -11.828 16.263 1.00 88.88 182 LYS A CA 1
ATOM 1522 C C . LYS A 1 182 ? 16.052 -10.449 16.636 1.00 88.88 182 LYS A C 1
ATOM 1524 O O . LYS A 1 182 ? 16.301 -10.194 17.812 1.00 88.88 182 LYS A O 1
ATOM 1529 N N . ASP A 1 183 ? 16.232 -9.568 15.654 1.00 87.75 183 ASP A N 1
ATOM 1530 C CA . ASP A 1 183 ? 17.013 -8.339 15.830 1.00 87.75 183 ASP A CA 1
ATOM 1531 C C . ASP A 1 183 ? 16.151 -7.120 16.213 1.00 87.75 183 ASP A C 1
ATOM 1533 O O . ASP A 1 183 ? 16.609 -6.233 16.939 1.00 87.75 183 ASP A O 1
ATOM 1537 N N . LYS A 1 184 ? 14.904 -7.044 15.723 1.00 86.31 184 LYS A N 1
ATOM 1538 C CA . LYS A 1 184 ? 14.033 -5.861 15.855 1.00 86.31 184 LYS A CA 1
ATOM 1539 C C . LYS A 1 184 ? 12.941 -6.000 16.904 1.00 86.31 184 LYS A C 1
ATOM 1541 O O . LYS A 1 184 ? 12.620 -5.003 17.547 1.00 86.31 184 LYS A O 1
ATOM 1546 N N . ILE A 1 185 ? 12.409 -7.198 17.147 1.00 88.44 185 ILE A N 1
ATOM 1547 C CA . ILE A 1 185 ? 11.351 -7.388 18.156 1.00 88.44 185 ILE A CA 1
ATOM 1548 C C . ILE A 1 185 ? 11.784 -6.952 19.561 1.00 88.44 185 ILE A C 1
ATOM 1550 O O . ILE A 1 185 ? 10.997 -6.256 20.195 1.00 88.44 185 ILE A O 1
ATOM 1554 N N . PRO A 1 186 ? 13.010 -7.234 20.051 1.00 89.62 186 PRO A N 1
ATOM 1555 C CA . PRO A 1 186 ? 13.428 -6.748 21.368 1.00 89.62 186 PRO A CA 1
ATOM 1556 C C . PRO A 1 186 ? 13.379 -5.218 21.499 1.00 89.62 186 PRO A C 1
ATOM 1558 O O . PRO A 1 186 ? 13.041 -4.706 22.561 1.00 89.62 186 PRO A O 1
ATOM 1561 N N . GLN A 1 187 ? 13.671 -4.491 20.415 1.00 88.19 187 GLN A N 1
ATOM 1562 C CA . GLN A 1 187 ? 13.602 -3.024 20.367 1.00 88.19 187 GLN A CA 1
ATOM 1563 C C . GLN A 1 187 ? 12.144 -2.547 20.348 1.00 88.19 187 GLN A C 1
ATOM 1565 O O . GLN A 1 187 ? 11.785 -1.597 21.038 1.00 88.19 187 GLN A O 1
ATOM 1570 N N . LEU A 1 188 ? 11.280 -3.232 19.593 1.00 85.94 188 LEU A N 1
ATOM 1571 C CA . LEU A 1 188 ? 9.849 -2.927 19.537 1.00 85.94 188 LEU A CA 1
ATOM 1572 C C . LEU A 1 188 ? 9.160 -3.178 20.886 1.00 85.94 188 LEU A C 1
ATOM 1574 O O . LEU A 1 188 ? 8.336 -2.365 21.292 1.00 85.94 188 LEU A O 1
ATOM 1578 N N . SER A 1 189 ? 9.563 -4.216 21.622 1.00 86.38 189 SER A N 1
ATOM 1579 C CA . SER A 1 189 ? 9.088 -4.506 22.985 1.00 86.38 189 SER A CA 1
ATOM 1580 C C . SER A 1 189 ? 9.396 -3.412 24.008 1.00 86.38 189 SER A C 1
ATOM 1582 O O . SER A 1 189 ? 8.778 -3.399 25.066 1.00 86.38 189 SER A O 1
ATOM 1584 N N . GLN A 1 190 ? 10.331 -2.501 23.720 1.00 87.06 190 GLN A N 1
ATOM 1585 C CA . GLN A 1 190 ? 10.605 -1.341 24.576 1.00 87.06 190 GLN A CA 1
ATOM 1586 C C . GLN A 1 190 ? 9.714 -0.134 24.246 1.00 87.06 190 GLN A C 1
ATOM 1588 O O . GLN A 1 190 ? 9.565 0.752 25.082 1.00 87.06 190 GLN A O 1
ATOM 1593 N N . LYS A 1 191 ? 9.149 -0.075 23.032 1.00 84.50 191 LYS A N 1
ATOM 1594 C CA . LYS A 1 191 ? 8.380 1.075 22.519 1.00 84.50 191 LYS A CA 1
ATOM 1595 C C . LYS A 1 191 ? 6.871 0.823 22.460 1.00 84.50 191 LYS A C 1
ATOM 1597 O O . LYS A 1 191 ? 6.109 1.782 22.432 1.00 84.50 191 LYS A O 1
ATOM 1602 N N . TYR A 1 192 ? 6.449 -0.435 22.396 1.00 82.06 192 TYR A N 1
ATOM 1603 C CA . TYR A 1 192 ? 5.057 -0.813 22.182 1.00 82.06 192 TYR A CA 1
ATOM 1604 C C . TYR A 1 192 ? 4.577 -1.839 23.205 1.00 82.06 192 TYR A C 1
ATOM 1606 O O . TYR A 1 192 ? 5.370 -2.606 23.754 1.00 82.06 192 TYR A O 1
ATOM 1614 N N . SER A 1 193 ? 3.258 -1.905 23.408 1.00 76.44 193 SER A N 1
ATOM 1615 C CA . SER A 1 193 ? 2.671 -2.877 24.332 1.00 76.44 193 SER A CA 1
ATOM 1616 C C . SER A 1 193 ? 2.958 -4.333 23.918 1.00 76.44 193 SER A C 1
ATOM 1618 O O . SER A 1 193 ? 2.976 -4.654 22.723 1.00 76.44 193 SER A O 1
ATOM 1620 N N . PRO A 1 194 ? 3.097 -5.272 24.878 1.00 79.19 194 PRO A N 1
ATOM 1621 C CA . PRO A 1 194 ? 3.348 -6.685 24.574 1.00 79.19 194 PRO A CA 1
ATOM 1622 C C . PRO A 1 194 ? 2.294 -7.316 23.656 1.00 79.19 194 PRO A C 1
ATOM 1624 O O . PRO A 1 194 ? 2.611 -8.172 22.832 1.00 79.19 194 PRO A O 1
ATOM 1627 N N . SER A 1 195 ? 1.036 -6.880 23.780 1.00 69.06 195 SER A N 1
ATOM 1628 C CA . SER A 1 195 ? -0.061 -7.343 22.920 1.00 69.06 195 SER A CA 1
ATOM 1629 C C . SER A 1 195 ? 0.144 -6.914 21.467 1.00 69.06 195 SER A C 1
ATOM 1631 O O . SER A 1 195 ? -0.013 -7.728 20.561 1.00 69.06 195 SER A O 1
ATOM 1633 N N . PHE A 1 196 ? 0.562 -5.666 21.237 1.00 73.50 196 PHE A N 1
ATOM 1634 C CA . PHE A 1 196 ? 0.834 -5.169 19.891 1.00 73.50 196 PHE A CA 1
ATOM 1635 C C . PHE A 1 196 ? 2.092 -5.798 19.279 1.00 73.50 196 PHE A C 1
ATOM 1637 O O . PHE A 1 196 ? 2.100 -6.175 18.109 1.00 73.50 196 PHE A O 1
ATOM 1644 N N . VAL A 1 197 ? 3.143 -6.012 20.072 1.00 82.06 197 VAL A N 1
ATOM 1645 C CA . VAL A 1 197 ? 4.338 -6.723 19.592 1.00 82.06 197 VAL A CA 1
ATOM 1646 C C . VAL A 1 197 ? 4.009 -8.164 19.204 1.00 82.06 197 VAL A C 1
ATOM 1648 O O . VAL A 1 197 ? 4.464 -8.641 18.164 1.00 82.06 197 VAL A O 1
ATOM 1651 N N . LYS A 1 198 ? 3.162 -8.852 19.979 1.00 78.88 198 LYS A N 1
ATOM 1652 C CA . LYS A 1 198 ? 2.673 -10.191 19.628 1.00 78.88 198 LYS A CA 1
ATOM 1653 C C . LYS A 1 198 ? 1.913 -10.191 18.296 1.00 78.88 198 LYS A C 1
ATOM 1655 O O . LYS A 1 198 ? 2.158 -11.081 17.482 1.00 78.88 198 LYS A O 1
ATOM 1660 N N . LEU A 1 199 ? 1.078 -9.178 18.045 1.00 75.19 199 LEU A N 1
ATOM 1661 C CA . LEU A 1 199 ? 0.411 -8.979 16.754 1.00 75.19 199 LEU A CA 1
ATOM 1662 C C . LEU A 1 199 ? 1.431 -8.857 15.606 1.00 75.19 199 LEU A C 1
ATOM 1664 O O . LEU A 1 199 ? 1.281 -9.545 14.600 1.00 75.19 199 LEU A O 1
ATOM 1668 N N . ILE A 1 200 ? 2.497 -8.059 15.760 1.00 80.19 200 ILE A N 1
ATOM 1669 C CA . ILE A 1 200 ? 3.560 -7.922 14.741 1.00 80.19 200 ILE A CA 1
ATOM 1670 C C . ILE A 1 200 ? 4.247 -9.269 14.471 1.00 80.19 200 ILE A C 1
ATOM 1672 O O . ILE A 1 200 ? 4.480 -9.627 13.318 1.00 80.19 200 ILE A O 1
ATOM 1676 N N . ILE A 1 201 ? 4.550 -10.048 15.514 1.00 83.25 201 ILE A N 1
ATOM 1677 C CA . ILE A 1 201 ? 5.163 -11.379 15.361 1.00 83.25 201 ILE A CA 1
ATOM 1678 C C . ILE A 1 201 ? 4.220 -12.326 14.611 1.00 83.25 201 ILE A C 1
ATOM 1680 O O . ILE A 1 201 ? 4.657 -13.049 13.714 1.00 83.25 201 ILE A O 1
ATOM 1684 N N . GLN A 1 202 ? 2.932 -12.334 14.959 1.00 76.88 202 GLN A N 1
ATOM 1685 C CA . GLN A 1 202 ? 1.929 -13.185 14.313 1.00 76.88 202 GLN A CA 1
ATOM 1686 C C . GLN A 1 202 ? 1.720 -12.798 12.843 1.00 76.88 202 GLN A C 1
ATOM 1688 O O . GLN A 1 202 ? 1.665 -13.680 11.983 1.00 76.88 202 GLN A O 1
ATOM 1693 N N . LEU A 1 203 ? 1.700 -11.499 12.540 1.00 78.38 203 LEU A N 1
ATOM 1694 C CA . LEU A 1 203 ? 1.690 -10.957 11.181 1.00 78.38 203 LEU A CA 1
ATOM 1695 C C . LEU A 1 203 ? 2.892 -11.464 10.381 1.00 78.38 203 LEU A C 1
ATOM 1697 O O . LEU A 1 203 ? 2.731 -12.109 9.352 1.00 78.38 203 LEU A O 1
ATOM 1701 N N . LEU A 1 204 ? 4.102 -11.242 10.896 1.00 82.25 204 LEU A N 1
ATOM 1702 C CA . LEU A 1 204 ? 5.346 -11.675 10.265 1.00 82.25 204 LEU A CA 1
ATOM 1703 C C . LEU A 1 204 ? 5.395 -13.189 10.051 1.00 82.25 204 LEU A C 1
ATOM 1705 O O . LEU A 1 204 ? 5.802 -13.670 8.998 1.00 82.25 204 LEU A O 1
ATOM 1709 N N . THR A 1 205 ? 4.925 -13.961 11.023 1.00 80.31 205 THR A N 1
ATOM 1710 C CA . THR A 1 205 ? 4.848 -15.420 10.901 1.00 80.31 205 THR A CA 1
ATOM 1711 C C . THR A 1 205 ? 3.869 -15.840 9.801 1.00 80.31 205 THR A C 1
ATOM 1713 O O . THR A 1 205 ? 4.125 -16.817 9.096 1.00 80.31 205 THR A O 1
ATOM 1716 N N . THR A 1 206 ? 2.782 -15.088 9.619 1.00 74.56 206 THR A N 1
ATOM 1717 C CA . THR A 1 206 ? 1.799 -15.313 8.551 1.00 74.56 206 THR A CA 1
ATOM 1718 C C . THR A 1 206 ? 2.401 -15.021 7.178 1.00 74.56 206 THR A C 1
ATOM 1720 O O . THR A 1 206 ? 2.335 -15.886 6.310 1.00 74.56 206 THR A O 1
ATOM 1723 N N . ILE A 1 207 ? 3.093 -13.886 7.013 1.00 78.38 207 ILE A N 1
ATOM 1724 C CA . ILE A 1 207 ? 3.851 -13.541 5.791 1.00 78.38 207 ILE A CA 1
ATOM 1725 C C . ILE A 1 207 ? 4.838 -14.652 5.447 1.00 78.38 207 ILE A C 1
ATOM 1727 O O . ILE A 1 207 ? 4.915 -15.107 4.308 1.00 78.38 207 ILE A O 1
ATOM 1731 N N . ARG A 1 208 ? 5.587 -15.121 6.451 1.00 83.00 208 ARG A N 1
ATOM 1732 C CA . ARG A 1 208 ? 6.551 -16.211 6.292 1.00 83.00 208 ARG A CA 1
ATOM 1733 C C . ARG A 1 208 ? 5.883 -17.484 5.778 1.00 83.00 208 ARG A C 1
ATOM 1735 O O . ARG A 1 208 ? 6.442 -18.140 4.907 1.00 83.00 208 ARG A O 1
ATOM 1742 N N . TYR A 1 209 ? 4.722 -17.840 6.325 1.00 75.88 209 TYR A N 1
ATOM 1743 C CA . TYR A 1 209 ? 3.983 -19.037 5.925 1.00 75.88 209 TYR A CA 1
ATOM 1744 C C . TYR A 1 209 ? 3.377 -18.909 4.521 1.00 75.88 209 TYR A C 1
ATOM 1746 O O . TYR A 1 209 ? 3.449 -19.847 3.735 1.00 75.88 209 TYR A O 1
ATOM 1754 N N . GLN A 1 210 ? 2.815 -17.744 4.195 1.00 74.12 210 GLN A N 1
ATOM 1755 C CA . GLN A 1 210 ? 2.249 -17.454 2.875 1.00 74.12 210 GLN A CA 1
ATOM 1756 C C . GLN A 1 210 ? 3.326 -17.268 1.799 1.00 74.12 210 GLN A C 1
ATOM 1758 O O . GLN A 1 210 ? 3.042 -17.424 0.613 1.00 74.12 210 GLN A O 1
ATOM 1763 N N . ASN A 1 211 ? 4.558 -16.947 2.207 1.00 77.12 211 ASN A N 1
ATOM 1764 C CA . ASN A 1 211 ? 5.664 -16.574 1.331 1.00 77.12 211 ASN A CA 1
ATOM 1765 C C . ASN A 1 211 ? 5.294 -15.431 0.364 1.00 77.12 211 ASN A C 1
ATOM 1767 O O . ASN A 1 211 ? 5.751 -15.373 -0.782 1.00 77.12 211 ASN A O 1
ATOM 1771 N N . ASP A 1 212 ? 4.446 -14.525 0.847 1.00 73.56 212 ASP A N 1
ATOM 1772 C CA . ASP A 1 212 ? 3.999 -13.334 0.143 1.00 73.56 212 ASP A CA 1
ATOM 1773 C C . ASP A 1 212 ? 4.025 -12.160 1.111 1.00 73.56 212 ASP A C 1
ATOM 1775 O O . ASP A 1 212 ? 3.546 -12.258 2.238 1.00 73.56 212 ASP A O 1
ATOM 1779 N N . THR A 1 213 ? 4.618 -11.059 0.670 1.00 72.19 213 THR A N 1
ATOM 1780 C CA . THR A 1 213 ? 4.671 -9.816 1.432 1.00 72.19 213 THR A CA 1
ATOM 1781 C C . THR A 1 213 ? 3.371 -9.032 1.335 1.00 72.19 213 THR A C 1
ATOM 1783 O O . THR A 1 213 ? 3.143 -8.166 2.168 1.00 72.19 213 THR A O 1
ATOM 1786 N N . ASN A 1 214 ? 2.517 -9.335 0.354 1.00 70.25 214 ASN A N 1
ATOM 1787 C CA . ASN A 1 214 ? 1.274 -8.618 0.138 1.00 70.25 214 ASN A CA 1
ATOM 1788 C C . ASN A 1 214 ? 0.165 -9.136 1.065 1.00 70.25 214 ASN A C 1
ATOM 1790 O O . ASN A 1 214 ? -0.567 -10.067 0.730 1.00 70.25 214 ASN A O 1
ATOM 1794 N N . ILE A 1 215 ? 0.039 -8.537 2.247 1.00 67.94 215 ILE A N 1
ATOM 1795 C CA . ILE A 1 215 ? -1.056 -8.854 3.168 1.00 67.94 215 ILE A CA 1
ATOM 1796 C C . ILE A 1 215 ? -2.224 -7.938 2.881 1.00 67.94 215 ILE A C 1
ATOM 1798 O O . ILE A 1 215 ? -2.087 -6.722 2.989 1.00 67.94 215 ILE A O 1
ATOM 1802 N N . LYS A 1 216 ? -3.371 -8.557 2.608 1.00 68.69 216 LYS A N 1
ATOM 1803 C CA . LYS A 1 216 ? -4.653 -7.875 2.526 1.00 68.69 216 LYS A CA 1
ATOM 1804 C C . LYS A 1 216 ? -5.267 -7.756 3.911 1.00 68.69 216 LYS A C 1
ATOM 1806 O O . LYS A 1 216 ? -5.461 -8.753 4.617 1.00 68.69 216 LYS A O 1
ATOM 1811 N N . PHE A 1 217 ? -5.598 -6.529 4.268 1.00 72.62 217 PHE A N 1
ATOM 1812 C CA . PHE A 1 217 ? -6.469 -6.232 5.396 1.00 72.62 217 PHE A CA 1
ATOM 1813 C C . PHE A 1 217 ? -7.892 -6.084 4.889 1.00 72.62 217 PHE A C 1
ATOM 1815 O O . PHE A 1 217 ? -8.069 -5.604 3.782 1.00 72.62 217 PHE A O 1
ATOM 1822 N N . PHE A 1 218 ? -8.873 -6.472 5.694 1.00 76.75 218 PHE A N 1
ATOM 1823 C CA . PHE A 1 218 ? -10.295 -6.271 5.435 1.00 76.75 218 PHE A CA 1
ATOM 1824 C C . PHE A 1 218 ? -10.894 -5.561 6.643 1.00 76.75 218 PHE A C 1
ATOM 1826 O O . PHE A 1 218 ? -10.566 -5.914 7.778 1.00 76.75 218 PHE A O 1
ATOM 1833 N N . MET A 1 219 ? -11.767 -4.580 6.430 1.00 81.62 219 MET A N 1
ATOM 1834 C CA . MET A 1 219 ? -12.243 -3.728 7.515 1.00 81.62 219 MET A CA 1
ATOM 1835 C C . MET A 1 219 ? -13.769 -3.618 7.548 1.00 81.62 219 MET A C 1
ATOM 1837 O O . MET A 1 219 ? -14.376 -3.302 6.540 1.00 81.62 219 MET A O 1
ATOM 1841 N N . SER A 1 220 ? -14.377 -3.814 8.718 1.00 82.81 220 SER A N 1
ATOM 1842 C CA . SER A 1 220 ? -15.792 -3.536 8.974 1.00 82.81 220 SER A CA 1
ATOM 1843 C C . SER A 1 220 ? -15.940 -2.303 9.845 1.00 82.81 220 SER A C 1
ATOM 1845 O O . SER A 1 220 ? -15.239 -2.177 10.849 1.00 82.81 220 SER A O 1
ATOM 1847 N N . TYR A 1 221 ? -16.925 -1.471 9.529 1.00 85.69 221 TYR A N 1
ATOM 1848 C CA . TYR A 1 221 ? -17.439 -0.458 10.439 1.00 85.69 221 TYR A CA 1
ATOM 1849 C C . TYR A 1 221 ? -18.853 -0.849 10.887 1.00 85.69 221 TYR A C 1
ATOM 1851 O O . TYR A 1 221 ? -19.695 -1.175 10.050 1.00 85.69 221 TYR A O 1
ATOM 1859 N N . LEU A 1 222 ? -19.078 -0.897 12.199 1.00 86.56 222 LEU A N 1
ATOM 1860 C CA . LEU A 1 222 ? -20.358 -1.199 12.833 1.00 86.56 222 LEU A CA 1
ATOM 1861 C C . LEU A 1 222 ? -20.793 0.014 13.652 1.00 86.56 222 LEU A C 1
ATOM 1863 O O . LEU A 1 222 ? -20.308 0.246 14.763 1.00 86.56 222 LEU A O 1
ATOM 1867 N N . GLU A 1 223 ? -21.711 0.787 13.088 1.00 84.31 223 GLU A N 1
ATOM 1868 C CA . GLU A 1 223 ? -22.327 1.902 13.788 1.00 84.31 223 GLU A CA 1
ATOM 1869 C C . GLU A 1 223 ? -23.483 1.392 14.660 1.00 84.31 223 GLU A C 1
ATOM 1871 O O . GLU A 1 223 ? -24.587 1.144 14.179 1.00 84.31 223 GLU A O 1
ATOM 1876 N N . ASN A 1 224 ? -23.225 1.221 15.959 1.00 84.31 224 ASN A N 1
ATOM 1877 C CA . ASN A 1 224 ? -24.218 0.772 16.939 1.00 84.31 224 ASN A CA 1
ATOM 1878 C C . ASN A 1 224 ? -24.785 1.946 17.757 1.00 84.31 224 ASN A C 1
ATOM 1880 O O . ASN A 1 224 ? -25.179 1.775 18.915 1.00 84.31 224 ASN A O 1
ATOM 1884 N N . THR A 1 225 ? -24.810 3.150 17.177 1.00 81.25 225 THR A N 1
ATOM 1885 C CA . THR A 1 225 ? -25.341 4.345 17.831 1.00 81.25 225 THR A CA 1
ATOM 1886 C C . THR A 1 225 ? -26.852 4.463 17.671 1.00 81.25 225 THR A C 1
ATOM 1888 O O . THR A 1 225 ? -27.427 4.243 16.611 1.00 81.25 225 THR A O 1
ATOM 1891 N N . THR A 1 226 ? -27.529 4.797 18.765 1.00 78.06 226 THR A N 1
ATOM 1892 C CA . THR A 1 226 ? -28.982 4.994 18.825 1.00 78.06 226 THR A CA 1
ATOM 1893 C C . THR A 1 226 ? -29.323 6.271 19.590 1.00 78.06 226 THR A C 1
ATOM 1895 O O . THR A 1 226 ? -28.443 6.975 20.091 1.00 78.06 226 THR A O 1
ATOM 1898 N N . ASP A 1 227 ? -30.615 6.588 19.696 1.00 81.81 227 ASP A N 1
ATOM 1899 C CA . ASP A 1 227 ? -31.089 7.667 20.560 1.00 81.81 227 ASP A CA 1
ATOM 1900 C C . ASP A 1 227 ? -30.555 7.502 21.998 1.00 81.81 227 ASP A C 1
ATOM 1902 O O . ASP A 1 227 ? -30.862 6.526 22.690 1.00 81.81 227 ASP A O 1
ATOM 1906 N N . GLN A 1 228 ? -29.768 8.480 22.459 1.00 80.19 228 GLN A N 1
ATOM 1907 C CA . GLN A 1 228 ? -29.048 8.415 23.735 1.00 80.19 228 GLN A CA 1
ATOM 1908 C C . GLN A 1 228 ? -30.003 8.256 24.925 1.00 80.19 228 GLN A C 1
ATOM 1910 O O . GLN A 1 228 ? -29.695 7.558 25.892 1.00 80.19 228 GLN A O 1
ATOM 1915 N N . LEU A 1 229 ? -31.191 8.866 24.862 1.00 81.06 229 LEU A N 1
ATOM 1916 C CA . LEU A 1 229 ? -32.192 8.728 25.917 1.00 81.06 229 LEU A CA 1
ATOM 1917 C C . LEU A 1 229 ? -32.729 7.292 25.993 1.00 81.06 229 LEU A C 1
ATOM 1919 O O . LEU A 1 229 ? -32.878 6.742 27.089 1.00 81.06 229 LEU A O 1
ATOM 1923 N N . SER A 1 230 ? -33.021 6.687 24.845 1.00 83.50 230 SER A N 1
ATOM 1924 C CA . SER A 1 230 ? -33.482 5.301 24.733 1.00 83.50 230 SER A CA 1
ATOM 1925 C C . SER A 1 230 ? -32.412 4.308 25.191 1.00 83.50 230 SER A C 1
ATOM 1927 O O . SER A 1 230 ? -32.716 3.388 25.961 1.00 83.50 230 SER A O 1
ATOM 1929 N N . TYR A 1 231 ? -31.151 4.545 24.823 1.00 85.69 231 TYR A N 1
ATOM 1930 C CA . TYR A 1 231 ? -30.004 3.788 25.322 1.00 85.69 231 TYR A CA 1
ATOM 1931 C C . TYR A 1 231 ? -29.900 3.858 26.854 1.00 85.69 231 TYR A C 1
ATOM 1933 O O . TYR A 1 231 ? -29.899 2.825 27.524 1.00 85.69 231 TYR A O 1
ATOM 1941 N N . LEU A 1 232 ? -29.910 5.060 27.441 1.00 83.06 232 LEU A N 1
ATOM 1942 C CA . LEU A 1 232 ? -29.782 5.240 28.892 1.00 83.06 232 LEU A CA 1
ATOM 1943 C C . LEU A 1 232 ? -30.956 4.638 29.677 1.00 83.06 232 LEU A C 1
ATOM 1945 O O . LEU A 1 232 ? -30.755 4.114 30.773 1.00 83.06 232 LEU A O 1
ATOM 1949 N N . LYS A 1 233 ? -32.183 4.674 29.136 1.00 84.25 233 LYS A N 1
ATOM 1950 C CA . LYS A 1 233 ? -33.339 3.976 29.733 1.00 84.25 233 LYS A CA 1
ATOM 1951 C C . LYS A 1 233 ? -33.114 2.465 29.777 1.00 84.25 233 LYS A C 1
ATOM 1953 O O . LYS A 1 233 ? -33.342 1.848 30.816 1.00 84.25 233 LYS A O 1
ATOM 1958 N N . SER A 1 234 ? -32.639 1.895 28.673 1.00 85.00 234 SER A N 1
ATOM 1959 C CA . SER A 1 234 ? -32.354 0.461 28.560 1.00 85.00 234 SER A CA 1
ATOM 1960 C C . SER A 1 234 ? -31.211 0.047 29.488 1.00 85.00 234 SER A C 1
ATOM 1962 O O . SER A 1 234 ? -31.314 -0.951 30.201 1.00 85.00 234 SER A O 1
ATOM 1964 N N . LEU A 1 235 ? -30.155 0.861 29.560 1.00 84.69 235 LEU A N 1
ATOM 1965 C CA . LEU A 1 235 ? -29.019 0.642 30.447 1.00 84.69 235 LEU A CA 1
ATOM 1966 C C . LEU A 1 235 ? -29.440 0.699 31.924 1.00 84.69 235 LEU A C 1
ATOM 1968 O O . LEU A 1 235 ? -29.091 -0.195 32.692 1.00 84.69 235 LEU A O 1
ATOM 1972 N N . ALA A 1 236 ? -30.247 1.691 32.320 1.00 82.88 236 ALA A N 1
ATOM 1973 C CA . ALA A 1 236 ? -30.790 1.777 33.678 1.00 82.88 236 ALA A CA 1
ATOM 1974 C C . ALA A 1 236 ? -31.594 0.523 34.055 1.00 82.88 236 ALA A C 1
ATOM 1976 O O . ALA A 1 236 ? -31.410 -0.015 35.145 1.00 82.88 236 ALA A O 1
ATOM 1977 N N . ALA A 1 237 ? -32.451 0.039 33.149 1.00 84.75 237 ALA A N 1
ATOM 1978 C CA . ALA A 1 237 ? -33.242 -1.169 33.368 1.00 84.75 237 ALA A CA 1
ATOM 1979 C C . ALA A 1 237 ? -32.360 -2.423 33.503 1.00 84.75 237 ALA A C 1
ATOM 1981 O O . ALA A 1 237 ? -32.574 -3.233 34.403 1.00 84.75 237 ALA A O 1
ATOM 1982 N N . ALA A 1 238 ? -31.326 -2.560 32.666 1.00 85.94 238 ALA A N 1
ATOM 1983 C CA . ALA A 1 238 ? -30.397 -3.687 32.724 1.00 85.94 238 ALA A CA 1
ATOM 1984 C C . ALA A 1 238 ? -29.625 -3.741 34.054 1.00 85.94 238 ALA A C 1
ATOM 1986 O O . ALA A 1 238 ? -29.466 -4.813 34.642 1.00 85.94 238 ALA A O 1
ATOM 1987 N N . TRP A 1 239 ? -29.172 -2.591 34.556 1.00 84.50 239 TRP A N 1
ATOM 1988 C CA . TRP A 1 239 ? -28.463 -2.496 35.837 1.00 84.50 239 TRP A CA 1
ATOM 1989 C C . TRP A 1 239 ? -29.378 -2.557 37.063 1.00 84.50 239 TRP A C 1
ATOM 1991 O O . TRP A 1 239 ? -28.887 -2.815 38.156 1.00 84.50 239 TRP A O 1
ATOM 2001 N N . ALA A 1 240 ? -30.688 -2.372 36.883 1.00 80.81 240 ALA A N 1
ATOM 2002 C CA . ALA A 1 240 ? -31.703 -2.634 37.901 1.00 80.81 240 ALA A CA 1
ATOM 2003 C C . ALA A 1 240 ? -32.184 -4.097 37.925 1.00 80.81 240 ALA A C 1
ATOM 2005 O O . ALA A 1 240 ? -33.044 -4.446 38.730 1.00 80.81 240 ALA A O 1
ATOM 2006 N N . SER A 1 241 ? -31.667 -4.958 37.039 1.00 82.19 241 SER A N 1
ATOM 2007 C CA . SER A 1 241 ? -32.053 -6.369 37.018 1.00 82.19 241 SER A CA 1
ATOM 2008 C C . SER A 1 241 ? -31.482 -7.131 38.227 1.00 82.19 241 SER A C 1
ATOM 2010 O O . SER A 1 241 ? -30.331 -6.893 38.608 1.00 82.19 241 SER A O 1
ATOM 2012 N N . PRO A 1 242 ? -32.210 -8.124 38.779 1.00 77.94 242 PRO A N 1
ATOM 2013 C CA . PRO A 1 242 ? -31.761 -8.912 39.937 1.00 77.94 242 PRO A CA 1
ATOM 2014 C C . PRO A 1 242 ? -30.391 -9.583 39.754 1.00 77.94 242 PRO A C 1
ATOM 2016 O O . PRO A 1 242 ? -29.665 -9.822 40.713 1.00 77.94 242 PRO A O 1
ATOM 2019 N N . GLN A 1 243 ? -30.018 -9.875 38.506 1.00 78.19 243 GLN A N 1
ATOM 2020 C CA . GLN A 1 243 ? -28.751 -10.513 38.139 1.00 78.19 243 GLN A CA 1
ATOM 2021 C C . GLN A 1 243 ? -27.544 -9.583 38.314 1.00 78.19 243 GLN A C 1
ATOM 2023 O O . GLN A 1 243 ? -26.428 -10.055 38.514 1.00 78.19 243 GLN A O 1
ATOM 2028 N N . ARG A 1 244 ? -27.753 -8.265 38.222 1.00 77.12 244 ARG A N 1
ATOM 2029 C CA . ARG A 1 244 ? -26.700 -7.244 38.340 1.00 77.12 244 ARG A CA 1
ATOM 2030 C C . ARG A 1 244 ? -26.841 -6.380 39.586 1.00 77.12 244 ARG A C 1
ATOM 2032 O O . ARG A 1 244 ? -25.917 -5.635 39.892 1.00 77.12 244 ARG A O 1
ATOM 2039 N N . ASP A 1 245 ? -27.943 -6.515 40.317 1.00 71.75 245 ASP A N 1
ATOM 2040 C CA . ASP A 1 245 ? -28.253 -5.733 41.516 1.00 71.75 245 ASP A CA 1
ATOM 2041 C C . ASP A 1 245 ? -27.178 -5.881 42.606 1.00 71.75 245 ASP A C 1
ATOM 2043 O O . ASP A 1 245 ? -26.832 -4.914 43.277 1.00 71.75 245 ASP A O 1
ATOM 2047 N N . ASN A 1 246 ? -26.566 -7.066 42.688 1.00 77.00 246 ASN A N 1
ATOM 2048 C CA . ASN A 1 246 ? -25.491 -7.383 43.632 1.00 77.00 246 ASN A CA 1
ATOM 2049 C C . ASN A 1 246 ? -24.083 -7.003 43.131 1.00 77.00 246 ASN A C 1
ATOM 2051 O O . ASN A 1 246 ? -23.096 -7.283 43.811 1.00 77.00 246 ASN A O 1
ATOM 2055 N N . HIS A 1 247 ? -23.946 -6.414 41.937 1.00 79.62 247 HIS A N 1
ATOM 2056 C CA . HIS A 1 247 ? -22.639 -6.004 41.429 1.00 79.62 247 HIS A CA 1
ATOM 2057 C C . HIS A 1 247 ? -22.158 -4.755 42.190 1.00 79.62 247 HIS A C 1
ATOM 2059 O O . HIS A 1 247 ? -22.903 -3.777 42.274 1.00 79.62 247 HIS A O 1
ATOM 2065 N N . PRO A 1 248 ? -20.905 -4.712 42.682 1.00 79.00 248 PRO A N 1
ATOM 2066 C CA . PRO A 1 248 ? -20.418 -3.639 43.561 1.00 79.00 248 PRO A CA 1
ATOM 2067 C C . PRO A 1 248 ? -20.469 -2.233 42.938 1.00 79.00 248 PRO A C 1
ATOM 2069 O O . PRO A 1 248 ? -20.457 -1.238 43.651 1.00 79.00 248 PRO A O 1
ATOM 2072 N N . GLN A 1 249 ? -20.551 -2.140 41.608 1.00 80.81 249 GLN A N 1
ATOM 2073 C CA . GLN A 1 249 ? -20.648 -0.874 40.865 1.00 80.81 249 GLN A CA 1
ATOM 2074 C C . GLN A 1 249 ? -22.076 -0.528 40.399 1.00 80.81 249 GLN A C 1
ATOM 2076 O O . GLN A 1 249 ? -22.288 0.528 39.805 1.00 80.81 249 GLN A O 1
ATOM 2081 N N . ALA A 1 250 ? -23.069 -1.393 40.631 1.00 79.56 250 ALA A N 1
ATOM 2082 C CA . ALA A 1 250 ? -24.405 -1.227 40.053 1.00 79.56 250 ALA A CA 1
ATOM 2083 C C . ALA A 1 250 ? -25.138 0.018 40.565 1.00 79.56 250 ALA A C 1
ATOM 2085 O O . ALA A 1 250 ? -25.881 0.640 39.805 1.00 79.56 250 ALA A O 1
ATOM 2086 N N . GLN A 1 251 ? -24.945 0.386 41.835 1.00 80.69 251 GLN A N 1
ATOM 2087 C CA . GLN A 1 251 ? -25.536 1.596 42.406 1.00 80.69 251 GLN A CA 1
ATOM 2088 C C . GLN A 1 251 ? -24.914 2.858 41.791 1.00 80.69 251 GLN A C 1
ATOM 2090 O O . GLN A 1 251 ? -25.638 3.704 41.272 1.00 80.69 251 GLN A O 1
ATOM 2095 N N . GLN A 1 252 ? -23.581 2.932 41.742 1.00 83.25 252 GLN A N 1
ATOM 2096 C CA . GLN A 1 252 ? -22.854 4.063 41.156 1.00 83.25 252 GLN A CA 1
ATOM 2097 C C . GLN A 1 252 ? -23.226 4.288 39.682 1.00 83.25 252 GLN A C 1
ATOM 2099 O O . GLN A 1 252 ? -23.480 5.417 39.265 1.00 83.25 252 GLN A O 1
ATOM 2104 N N . ILE A 1 253 ? -23.305 3.213 38.891 1.00 79.12 253 ILE A N 1
ATOM 2105 C CA . ILE A 1 253 ? -23.686 3.291 37.474 1.00 79.12 253 ILE A CA 1
ATOM 2106 C C . ILE A 1 253 ? -25.136 3.777 37.327 1.00 79.12 253 ILE A C 1
ATOM 2108 O O . ILE A 1 253 ? -25.421 4.614 36.472 1.00 79.12 253 ILE A O 1
ATOM 2112 N N . ARG A 1 254 ? -26.062 3.315 38.177 1.00 80.56 254 ARG A N 1
ATOM 2113 C CA . ARG A 1 254 ? -27.463 3.773 38.160 1.00 80.56 254 ARG A CA 1
ATOM 2114 C C . ARG A 1 254 ? -27.612 5.245 38.534 1.00 80.56 254 ARG A C 1
ATOM 2116 O O . ARG A 1 254 ? -28.398 5.948 37.895 1.00 80.56 254 ARG A O 1
ATOM 2123 N N . GLU A 1 255 ? -26.863 5.716 39.525 1.00 81.25 255 GLU A N 1
ATOM 2124 C CA . GLU A 1 255 ? -26.830 7.127 39.922 1.00 81.25 255 GLU A CA 1
ATOM 2125 C C . GLU A 1 255 ? -26.298 8.003 38.782 1.00 81.25 255 GLU A C 1
ATOM 2127 O O . GLU A 1 255 ? -26.940 8.989 38.416 1.00 81.25 255 GLU A O 1
ATOM 2132 N N . GLN A 1 256 ? -25.203 7.586 38.137 1.00 80.44 256 GLN A N 1
ATOM 2133 C CA . GLN A 1 256 ? -24.664 8.264 36.957 1.00 80.44 256 GLN A CA 1
ATOM 2134 C C . GLN A 1 256 ? -25.688 8.324 35.823 1.00 80.44 256 GLN A C 1
ATOM 2136 O O . GLN A 1 256 ? -25.979 9.410 35.335 1.00 80.44 256 GLN A O 1
ATOM 2141 N N . ILE A 1 257 ? -26.297 7.194 35.443 1.00 80.31 257 ILE A N 1
ATOM 2142 C CA . ILE A 1 257 ? -27.320 7.149 34.383 1.00 80.31 257 ILE A CA 1
ATOM 2143 C C . ILE A 1 257 ? -28.518 8.048 34.718 1.00 80.31 257 ILE A C 1
ATOM 2145 O O . ILE A 1 257 ? -29.087 8.681 33.828 1.00 80.31 257 ILE A O 1
ATOM 2149 N N . SER A 1 258 ? -28.915 8.118 35.988 1.00 78.44 258 SER A N 1
ATOM 2150 C CA . SER A 1 258 ? -30.045 8.942 36.425 1.00 78.44 258 SER A CA 1
ATOM 2151 C C . SER A 1 258 ? -29.730 10.436 36.357 1.00 78.44 258 SER A C 1
ATOM 2153 O O . SER A 1 258 ? -30.549 11.191 35.832 1.00 78.44 258 SER A O 1
ATOM 2155 N N . ALA A 1 259 ? -28.545 10.852 36.816 1.00 78.00 259 ALA A N 1
ATOM 2156 C CA . ALA A 1 259 ? -28.070 12.233 36.698 1.00 78.00 259 ALA A CA 1
ATOM 2157 C C . ALA A 1 259 ? -27.968 12.655 35.229 1.00 78.00 259 ALA A C 1
ATOM 2159 O O . ALA A 1 259 ? -28.438 13.715 34.827 1.00 78.00 259 ALA A O 1
ATOM 2160 N N . LEU A 1 260 ? -27.433 11.755 34.411 1.00 75.62 260 LEU A N 1
ATOM 2161 C CA . LEU A 1 260 ? -27.358 11.888 32.972 1.00 75.62 260 LEU A CA 1
ATOM 2162 C C . LEU A 1 260 ? -28.755 12.133 32.378 1.00 75.62 260 LEU A C 1
ATOM 2164 O O . LEU A 1 260 ? -28.979 13.176 31.767 1.00 75.62 260 LEU A O 1
ATOM 2168 N N . ARG A 1 261 ? -29.741 11.252 32.620 1.00 74.38 261 ARG A N 1
ATOM 2169 C CA . ARG A 1 261 ? -31.130 11.351 32.094 1.00 74.38 261 ARG A CA 1
ATOM 2170 C C . ARG A 1 261 ? -31.823 12.697 32.318 1.00 74.38 261 ARG A C 1
ATOM 2172 O O . ARG A 1 261 ? -32.724 13.024 31.546 1.00 74.38 261 ARG A O 1
ATOM 2179 N N . GLN A 1 262 ? -31.429 13.460 33.332 1.00 71.94 262 GLN A N 1
ATOM 2180 C CA . GLN A 1 262 ? -32.006 14.770 33.634 1.00 71.94 262 GLN A CA 1
ATOM 2181 C C . GLN A 1 262 ? -31.506 15.888 32.693 1.00 71.94 262 GLN A C 1
ATOM 2183 O O . GLN A 1 262 ? -32.193 16.896 32.538 1.00 71.94 262 GLN A O 1
ATOM 2188 N N . ASN A 1 263 ? -30.390 15.693 31.981 1.00 67.44 263 ASN A N 1
ATOM 2189 C CA . ASN A 1 263 ? -29.708 16.728 31.189 1.00 67.44 263 ASN A CA 1
ATOM 2190 C C . ASN A 1 263 ? -30.236 16.945 29.749 1.00 67.44 263 ASN A C 1
ATOM 2192 O O . ASN A 1 263 ? -29.494 17.455 28.920 1.00 67.44 263 ASN A O 1
ATOM 2196 N N . LYS A 1 264 ? -31.500 16.613 29.430 1.00 62.56 264 LYS A N 1
ATOM 2197 C CA . LYS A 1 264 ? -32.127 16.782 28.088 1.00 62.56 264 LYS A CA 1
ATOM 2198 C C . LYS A 1 264 ? -31.229 16.314 26.923 1.00 62.56 264 LYS A C 1
ATOM 2200 O O . LYS A 1 264 ? -30.578 17.110 26.252 1.00 62.56 264 LYS A O 1
ATOM 2205 N N . TYR A 1 265 ? -31.224 15.010 26.665 1.00 67.56 265 TYR A N 1
ATOM 2206 C CA . TYR A 1 265 ? -30.384 14.417 25.624 1.00 67.56 265 TYR A CA 1
ATOM 2207 C C . TYR A 1 265 ? -30.764 14.783 24.200 1.00 67.56 265 TYR A C 1
ATOM 2209 O O . TYR A 1 265 ? -31.938 14.935 23.868 1.00 67.56 265 TYR A O 1
ATOM 2217 N N . VAL A 1 266 ? -29.728 14.823 23.365 1.00 67.88 266 VAL A N 1
ATOM 2218 C CA . VAL A 1 266 ? -29.826 14.979 21.919 1.00 67.88 266 VAL A CA 1
ATOM 2219 C C . VAL A 1 266 ? -29.687 13.608 21.267 1.00 67.88 266 VAL A C 1
ATOM 2221 O O . VAL A 1 266 ? -28.917 12.761 21.731 1.00 67.88 266 VAL A O 1
ATOM 2224 N N . LYS A 1 267 ? -30.445 13.395 20.194 1.00 75.06 267 LYS A N 1
ATOM 2225 C CA . LYS A 1 267 ? -30.264 12.255 19.303 1.00 75.06 267 LYS A CA 1
ATOM 2226 C C . LYS A 1 267 ? -28.827 12.269 18.769 1.00 75.06 267 LYS A C 1
ATOM 2228 O O . LYS A 1 267 ? -28.346 13.316 18.345 1.00 75.06 267 LYS A O 1
ATOM 2233 N N . ILE A 1 268 ? -28.152 11.123 18.821 1.00 76.12 268 ILE A N 1
ATOM 2234 C CA . ILE A 1 268 ? -26.855 10.964 18.164 1.00 76.12 268 ILE A CA 1
ATOM 2235 C C . ILE A 1 268 ? -27.144 10.701 16.693 1.00 76.12 268 ILE A C 1
ATOM 2237 O O . ILE A 1 268 ? -27.774 9.703 16.350 1.00 76.12 268 ILE A O 1
ATOM 2241 N N . GLU A 1 269 ? -26.735 11.641 15.856 1.00 78.06 269 GLU A N 1
ATOM 2242 C CA . GLU A 1 269 ? -26.720 11.497 14.409 1.00 78.06 269 GLU A CA 1
ATOM 2243 C C . GLU A 1 269 ? -25.264 11.645 13.987 1.00 78.06 269 GLU A C 1
ATOM 2245 O O . GLU A 1 269 ? -24.618 12.617 14.372 1.00 78.06 269 GLU A O 1
ATOM 2250 N N . THR A 1 270 ? -24.749 10.672 13.249 1.00 82.94 270 THR A N 1
ATOM 2251 C CA . THR A 1 270 ? -23.420 10.711 12.637 1.00 82.94 270 THR A CA 1
ATOM 2252 C C . THR A 1 270 ? -23.591 10.720 11.128 1.00 82.94 270 THR A C 1
ATOM 2254 O O . THR A 1 270 ? -24.507 10.091 10.595 1.00 82.94 270 THR A O 1
ATOM 2257 N N . SER A 1 271 ? -22.737 11.469 10.437 1.00 88.31 271 SER A N 1
ATOM 2258 C CA . SER A 1 271 ? -22.658 11.451 8.974 1.00 88.31 271 SER A CA 1
ATOM 2259 C C . SER A 1 271 ? -21.456 10.657 8.464 1.00 88.31 271 SER A C 1
ATOM 2261 O O . SER A 1 271 ? -21.314 10.478 7.256 1.00 88.31 271 SER A O 1
ATOM 2263 N N . ILE A 1 272 ? -20.626 10.139 9.379 1.00 87.19 272 ILE A N 1
ATOM 2264 C CA . ILE A 1 272 ? -19.512 9.250 9.054 1.00 87.19 272 ILE A CA 1
ATOM 2265 C C . ILE A 1 272 ? -19.981 8.022 8.285 1.00 87.19 272 ILE A C 1
ATOM 2267 O O . ILE A 1 272 ? -20.847 7.263 8.720 1.00 87.19 272 ILE A O 1
ATOM 2271 N N . THR A 1 273 ? -19.319 7.792 7.159 1.00 87.06 273 THR A N 1
ATOM 2272 C CA . THR A 1 273 ? -19.538 6.618 6.325 1.00 87.06 273 THR A CA 1
ATOM 2273 C C . THR A 1 273 ? -18.499 5.525 6.611 1.00 87.06 273 THR A C 1
ATOM 2275 O O . THR A 1 273 ? -17.402 5.805 7.117 1.00 87.06 273 THR A O 1
ATOM 2278 N N . PRO A 1 274 ? -18.786 4.255 6.269 1.00 84.50 274 PRO A N 1
ATOM 2279 C CA . PRO A 1 274 ? -17.776 3.197 6.271 1.00 84.50 274 PRO A CA 1
ATOM 2280 C C . PRO A 1 274 ? -16.528 3.547 5.442 1.00 84.50 274 PRO A C 1
ATOM 2282 O O . PRO A 1 274 ? -15.417 3.161 5.815 1.00 84.50 274 PRO A O 1
ATOM 2285 N N . GLU A 1 275 ? -16.688 4.297 4.347 1.00 84.38 275 GLU A N 1
ATOM 2286 C CA . GLU A 1 275 ? -15.601 4.786 3.497 1.00 84.38 275 GLU A CA 1
ATOM 2287 C C . GLU A 1 275 ? -14.688 5.784 4.228 1.00 84.38 275 GLU A C 1
ATOM 2289 O O . GLU A 1 275 ? -13.462 5.700 4.101 1.00 84.38 275 GLU A O 1
ATOM 2294 N N . ASP A 1 276 ? -15.251 6.679 5.043 1.00 87.94 276 ASP A N 1
ATOM 2295 C CA . ASP A 1 276 ? -14.471 7.635 5.839 1.00 87.94 276 ASP A CA 1
ATOM 2296 C C . ASP A 1 276 ? -13.616 6.913 6.886 1.00 87.94 276 ASP A C 1
ATOM 2298 O O . ASP A 1 276 ? -12.400 7.128 6.985 1.00 87.94 276 ASP A O 1
ATOM 2302 N N . VAL A 1 277 ? -14.234 5.989 7.632 1.00 87.81 277 VAL A N 1
ATOM 2303 C CA . VAL A 1 277 ? -13.544 5.151 8.628 1.00 87.81 277 VAL A CA 1
ATOM 2304 C C . VAL A 1 277 ? -12.435 4.341 7.959 1.00 87.81 277 VAL A C 1
ATOM 2306 O O . VAL A 1 277 ? -11.306 4.293 8.457 1.00 87.81 277 VAL A O 1
ATOM 2309 N N . SER A 1 278 ? -12.735 3.766 6.794 1.00 84.06 278 SER A N 1
ATOM 2310 C CA . SER A 1 278 ? -11.789 3.030 5.956 1.00 84.06 278 SER A CA 1
ATOM 2311 C C . SER A 1 278 ? -10.559 3.848 5.617 1.00 84.06 278 SER A C 1
ATOM 2313 O O . SER A 1 278 ? -9.436 3.401 5.873 1.00 84.06 278 SER A O 1
ATOM 2315 N N . ALA A 1 279 ? -10.754 5.046 5.072 1.00 85.00 279 ALA A N 1
ATOM 2316 C CA . ALA A 1 279 ? -9.659 5.896 4.643 1.00 85.00 279 ALA A CA 1
ATOM 2317 C C . ALA A 1 279 ? -8.757 6.275 5.828 1.00 85.00 279 ALA A C 1
ATOM 2319 O O . ALA A 1 279 ? -7.525 6.220 5.725 1.00 85.00 279 ALA A O 1
ATOM 2320 N N . ILE A 1 280 ? -9.354 6.609 6.978 1.00 88.38 280 ILE A N 1
ATOM 2321 C CA . ILE A 1 280 ? -8.619 6.984 8.192 1.00 88.38 280 ILE A CA 1
ATOM 2322 C C . ILE A 1 280 ? -7.796 5.806 8.715 1.00 88.38 280 ILE A C 1
ATOM 2324 O O . ILE A 1 280 ? -6.580 5.944 8.897 1.00 88.38 280 ILE A O 1
ATOM 2328 N N . VAL A 1 281 ? -8.435 4.655 8.941 1.00 85.50 281 VAL A N 1
ATOM 2329 C CA . VAL A 1 281 ? -7.793 3.471 9.527 1.00 85.50 281 VAL A CA 1
ATOM 2330 C C . VAL A 1 281 ? -6.715 2.927 8.596 1.00 85.50 281 VAL A C 1
ATOM 2332 O O . VAL A 1 281 ? -5.593 2.687 9.041 1.00 85.50 281 VAL A O 1
ATOM 2335 N N . THR A 1 282 ? -7.005 2.827 7.297 1.00 82.00 282 THR A N 1
ATOM 2336 C CA . THR A 1 282 ? -6.049 2.399 6.267 1.00 82.00 282 THR A CA 1
ATOM 2337 C C . THR A 1 282 ? -4.806 3.277 6.266 1.00 82.00 282 THR A C 1
ATOM 2339 O O . THR A 1 282 ? -3.687 2.774 6.361 1.00 82.00 282 THR A O 1
ATOM 2342 N N . ARG A 1 283 ? -4.976 4.604 6.210 1.00 85.19 283 ARG A N 1
ATOM 2343 C CA . ARG A 1 283 ? -3.856 5.555 6.233 1.00 85.19 283 ARG A CA 1
ATOM 2344 C C . ARG A 1 283 ? -3.002 5.390 7.491 1.00 85.19 283 ARG A C 1
ATOM 2346 O O . ARG A 1 283 ? -1.775 5.420 7.408 1.00 85.19 283 ARG A O 1
ATOM 2353 N N . LYS A 1 284 ? -3.637 5.223 8.653 1.00 84.94 284 LYS A N 1
ATOM 2354 C CA . LYS A 1 284 ? -2.951 5.118 9.948 1.00 84.94 284 LYS A CA 1
ATOM 2355 C C . LYS A 1 284 ? -2.211 3.794 10.114 1.00 84.94 284 LYS A C 1
ATOM 2357 O O . LYS A 1 284 ? -1.053 3.812 10.525 1.00 84.94 284 LYS A O 1
ATOM 2362 N N . LEU A 1 285 ? -2.824 2.671 9.740 1.00 80.94 285 LEU A N 1
ATOM 2363 C CA . LEU A 1 285 ? -2.158 1.370 9.759 1.00 80.94 285 LEU A CA 1
ATOM 2364 C C . LEU A 1 285 ? -0.999 1.334 8.755 1.00 80.94 285 LEU A C 1
ATOM 2366 O O . LEU A 1 285 ? 0.096 0.923 9.128 1.00 80.94 285 LEU A O 1
ATOM 2370 N N . ASN A 1 286 ? -1.186 1.856 7.537 1.00 79.19 286 ASN A N 1
ATOM 2371 C CA . ASN A 1 286 ? -0.107 2.001 6.555 1.00 79.19 286 ASN A CA 1
ATOM 2372 C C . ASN A 1 286 ? 1.091 2.764 7.120 1.00 79.19 286 ASN A C 1
ATOM 2374 O O . ASN A 1 286 ? 2.223 2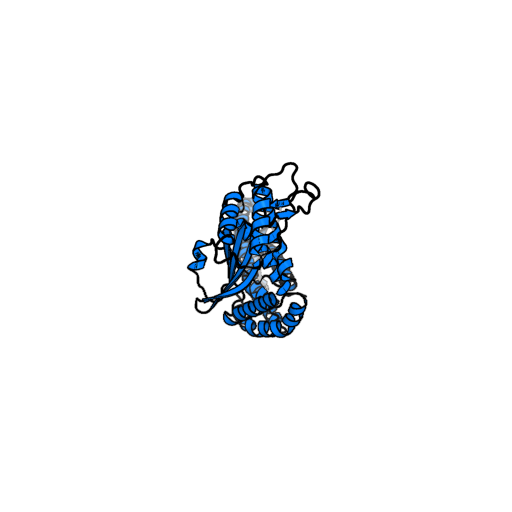.288 7.032 1.00 79.19 286 ASN A O 1
ATOM 2378 N N . ALA A 1 287 ? 0.850 3.933 7.718 1.00 80.38 287 ALA A N 1
ATOM 2379 C CA . ALA A 1 287 ? 1.909 4.749 8.300 1.00 80.38 287 ALA A CA 1
ATOM 2380 C C . ALA A 1 287 ? 2.643 4.009 9.429 1.00 80.38 287 ALA A C 1
ATOM 2382 O O . ALA A 1 287 ? 3.872 3.946 9.426 1.00 80.38 287 ALA A O 1
ATOM 2383 N N . LEU A 1 288 ? 1.894 3.397 10.350 1.00 80.44 288 LEU A N 1
ATOM 2384 C CA . LEU A 1 288 ? 2.447 2.668 11.488 1.00 80.44 288 LEU A CA 1
ATOM 2385 C C . LEU A 1 288 ? 3.295 1.470 11.047 1.00 80.44 288 LEU A C 1
ATOM 2387 O O . LEU A 1 288 ? 4.423 1.290 11.504 1.00 80.44 288 LEU A O 1
ATOM 2391 N N . PHE A 1 289 ? 2.777 0.651 10.138 1.00 77.81 289 PHE A N 1
ATOM 2392 C CA . PHE A 1 289 ? 3.504 -0.515 9.658 1.00 77.81 289 PHE A CA 1
ATOM 2393 C C . PHE A 1 289 ? 4.685 -0.137 8.762 1.00 77.81 289 PHE A C 1
ATOM 2395 O O . PHE A 1 289 ? 5.721 -0.793 8.836 1.00 77.81 289 PHE A O 1
ATOM 2402 N N . THR A 1 290 ? 4.587 0.941 7.982 1.00 76.75 290 THR A N 1
ATOM 2403 C CA . THR A 1 290 ? 5.737 1.482 7.240 1.00 76.75 290 THR A CA 1
ATOM 2404 C C . THR A 1 290 ? 6.831 1.957 8.198 1.00 76.75 290 THR A C 1
ATOM 2406 O O . THR A 1 290 ? 8.004 1.672 7.962 1.00 76.75 290 THR A O 1
ATOM 2409 N N . GLU A 1 291 ? 6.475 2.622 9.304 1.00 79.38 291 GLU A N 1
ATOM 2410 C CA . GLU A 1 291 ? 7.430 3.035 10.345 1.00 79.38 291 GLU A CA 1
ATOM 2411 C C . GLU A 1 291 ? 8.147 1.824 10.962 1.00 79.38 291 GLU A C 1
ATOM 2413 O O . GLU A 1 291 ? 9.366 1.837 11.130 1.00 79.38 291 GLU A O 1
ATOM 2418 N N . ILE A 1 292 ? 7.401 0.766 11.286 1.00 77.88 292 ILE A N 1
ATOM 2419 C CA . ILE A 1 292 ? 7.934 -0.429 11.951 1.00 77.88 292 ILE A CA 1
ATOM 2420 C C . ILE A 1 292 ? 8.773 -1.275 10.980 1.00 77.88 292 ILE A C 1
ATOM 2422 O O . ILE A 1 292 ? 9.881 -1.705 11.314 1.00 77.88 292 ILE A O 1
ATOM 2426 N N . MET A 1 293 ? 8.261 -1.519 9.774 1.00 75.69 293 MET A N 1
ATOM 2427 C CA . MET A 1 293 ? 8.824 -2.482 8.821 1.00 75.69 293 MET A CA 1
ATOM 2428 C C . MET A 1 293 ? 9.783 -1.850 7.804 1.00 75.69 293 MET A C 1
ATOM 2430 O O . MET A 1 293 ? 10.535 -2.578 7.160 1.00 75.69 293 MET A O 1
ATOM 2434 N N . GLY A 1 294 ? 9.790 -0.521 7.663 1.00 67.75 294 GLY A N 1
ATOM 2435 C CA . GLY A 1 294 ? 10.723 0.238 6.821 1.00 67.75 294 GLY A CA 1
ATOM 2436 C C . GLY A 1 294 ? 10.364 0.346 5.331 1.00 67.75 294 GLY A C 1
ATOM 2437 O O . GLY A 1 294 ? 11.138 0.927 4.569 1.00 67.75 294 GLY A O 1
ATOM 2438 N N . SER A 1 295 ? 9.224 -0.195 4.887 1.00 66.25 295 SER A N 1
ATOM 2439 C CA . SER A 1 295 ? 8.816 -0.207 3.467 1.00 66.25 295 SER A CA 1
ATOM 2440 C C . SER A 1 295 ? 7.295 -0.281 3.272 1.00 66.25 295 SER A C 1
ATOM 2442 O O . SER A 1 295 ? 6.551 -0.528 4.219 1.00 66.25 295 SER A O 1
ATOM 2444 N N . GLU A 1 296 ? 6.850 -0.055 2.031 1.00 62.97 296 GLU A N 1
ATOM 2445 C CA . GLU A 1 296 ? 5.449 -0.046 1.564 1.00 62.97 296 GLU A CA 1
ATOM 2446 C C . GLU A 1 296 ? 4.893 -1.480 1.421 1.00 62.97 296 GLU A C 1
ATOM 2448 O O . GLU A 1 296 ? 4.489 -1.908 0.349 1.00 62.97 296 GLU A O 1
ATOM 2453 N N . VAL A 1 297 ? 4.956 -2.278 2.489 1.00 58.69 297 VAL A N 1
ATOM 2454 C CA . VAL A 1 297 ? 4.739 -3.739 2.416 1.00 58.69 297 VAL A CA 1
ATOM 2455 C C . VAL A 1 297 ? 3.262 -4.140 2.332 1.00 58.69 297 VAL A C 1
ATOM 2457 O O . VAL A 1 297 ? 2.955 -5.290 2.044 1.00 58.69 297 VAL A O 1
ATOM 2460 N N . PHE A 1 298 ? 2.329 -3.226 2.580 1.00 63.91 298 PHE A N 1
ATOM 2461 C CA . PHE A 1 298 ? 0.956 -3.594 2.917 1.00 63.91 298 PHE A CA 1
ATOM 2462 C C . PHE A 1 298 ? -0.056 -2.963 1.963 1.00 63.91 298 PHE A C 1
ATOM 2464 O O . PHE A 1 298 ? -0.070 -1.746 1.787 1.00 63.91 298 PHE A O 1
ATOM 2471 N N . SER A 1 299 ? -0.927 -3.793 1.383 1.00 57.00 299 SER A N 1
ATOM 2472 C CA . SER A 1 299 ? -2.135 -3.322 0.706 1.00 57.00 299 SER A CA 1
ATOM 2473 C C . SER A 1 299 ? -3.320 -3.445 1.664 1.00 57.00 299 SER A C 1
ATOM 2475 O O . SER A 1 299 ? -3.690 -4.521 2.131 1.00 57.00 299 SER A O 1
ATOM 2477 N N . PHE A 1 300 ? -3.897 -2.305 2.022 1.00 60.41 300 PHE A N 1
ATOM 2478 C CA . PHE A 1 300 ? -5.101 -2.256 2.840 1.00 60.41 300 PHE A CA 1
ATOM 2479 C C . PHE A 1 300 ? -6.288 -2.098 1.907 1.00 60.41 300 PHE A C 1
ATOM 2481 O O . PHE A 1 300 ? -6.464 -1.036 1.312 1.00 60.41 300 PHE A O 1
ATOM 2488 N N . ASP A 1 301 ? -7.092 -3.150 1.804 1.00 56.59 301 ASP A N 1
ATOM 2489 C CA . ASP A 1 301 ? -8.326 -3.122 1.039 1.00 56.59 301 ASP A CA 1
ATOM 2490 C C . ASP A 1 301 ? -9.499 -3.066 2.024 1.00 56.59 301 ASP A C 1
ATOM 2492 O O . ASP A 1 301 ? -9.893 -4.059 2.636 1.00 56.59 301 ASP A O 1
ATOM 2496 N N . ALA A 1 302 ? -10.108 -1.903 2.206 1.00 57.62 302 ALA A N 1
ATOM 2497 C CA . ALA A 1 302 ? -11.352 -1.871 2.959 1.00 57.62 302 ALA A CA 1
ATOM 2498 C C . ALA A 1 302 ? -12.484 -2.475 2.122 1.00 57.62 302 ALA A C 1
ATOM 2500 O O . ALA A 1 302 ? -12.867 -1.928 1.090 1.00 57.62 302 ALA A O 1
ATOM 2501 N N . TYR A 1 303 ? -13.022 -3.603 2.579 1.00 58.22 303 TYR A N 1
ATOM 2502 C CA . TYR A 1 303 ? -14.203 -4.225 1.993 1.00 58.22 303 TYR A CA 1
ATOM 2503 C C . TYR A 1 303 ? -15.407 -4.019 2.900 1.00 58.22 303 TYR A C 1
ATOM 2505 O O . TYR A 1 303 ? -15.324 -4.233 4.104 1.00 58.22 303 TYR A O 1
ATOM 2513 N N . GLU A 1 304 ? -16.540 -3.672 2.299 1.00 55.91 304 GLU A N 1
ATOM 2514 C CA . GLU A 1 304 ? -17.820 -3.500 2.981 1.00 55.91 304 GLU A CA 1
ATOM 2515 C C . GLU A 1 304 ? -18.218 -4.746 3.805 1.00 55.91 304 GLU A C 1
ATOM 2517 O O . GLU A 1 304 ? -18.018 -5.893 3.384 1.00 55.91 304 GLU A O 1
ATOM 2522 N N . SER A 1 305 ? -18.821 -4.517 4.979 1.00 54.38 305 SER A N 1
ATOM 2523 C CA . SER A 1 305 ? -18.989 -5.491 6.076 1.00 54.38 305 SER A CA 1
ATOM 2524 C C . SER A 1 305 ? -19.656 -6.823 5.703 1.00 54.38 305 SER A C 1
ATOM 2526 O O . SER A 1 305 ? -19.416 -7.842 6.350 1.00 54.38 305 SER A O 1
ATOM 2528 N N . LYS A 1 306 ? -20.446 -6.861 4.625 1.00 55.00 306 LYS A N 1
ATOM 2529 C CA . LYS A 1 306 ? -21.207 -8.048 4.194 1.00 55.00 306 LYS A CA 1
ATOM 2530 C C . LYS A 1 306 ? -20.329 -9.198 3.691 1.00 55.00 306 LYS A C 1
ATOM 2532 O O . LYS A 1 306 ? -20.753 -10.353 3.730 1.00 55.00 306 LYS A O 1
ATOM 2537 N N . TYR A 1 307 ? -19.112 -8.908 3.234 1.00 54.53 307 TYR A N 1
ATOM 2538 C CA . TYR A 1 307 ? -18.202 -9.923 2.694 1.00 54.53 307 TYR A CA 1
ATOM 2539 C C . TYR A 1 307 ? -17.320 -10.578 3.767 1.00 54.53 307 TYR A C 1
ATOM 2541 O O . TYR A 1 307 ? -16.709 -11.614 3.522 1.00 54.53 307 TYR A O 1
ATOM 2549 N N . LEU A 1 308 ? -17.254 -10.018 4.975 1.00 58.34 308 LEU A N 1
ATOM 2550 C CA . LEU A 1 308 ? -16.308 -10.449 6.007 1.00 58.34 308 LEU A CA 1
ATOM 2551 C C . LEU A 1 308 ? -16.667 -11.787 6.655 1.00 58.34 308 LEU A C 1
ATOM 2553 O O . LEU A 1 308 ? -15.807 -12.654 6.814 1.00 58.34 308 LEU A O 1
ATOM 2557 N N . ASP A 1 309 ? -17.943 -11.991 6.969 1.00 54.72 309 ASP A N 1
ATOM 2558 C CA . ASP A 1 309 ? -18.402 -13.237 7.592 1.00 54.72 309 ASP A CA 1
ATOM 2559 C C . ASP A 1 309 ? -18.410 -14.421 6.613 1.00 54.72 309 ASP A C 1
ATOM 2561 O O . ASP A 1 309 ? -18.307 -15.584 7.021 1.00 54.72 309 ASP A O 1
ATOM 2565 N N . THR A 1 310 ? -18.480 -14.129 5.311 1.00 58.34 310 THR A N 1
ATOM 2566 C CA . THR A 1 310 ? -18.392 -15.118 4.230 1.00 58.34 310 THR A CA 1
ATOM 2567 C C . THR A 1 310 ? -16.943 -15.433 3.846 1.00 58.34 310 THR A C 1
ATOM 2569 O O . THR A 1 310 ? -16.630 -16.579 3.514 1.00 58.34 310 THR A O 1
ATOM 2572 N N . VAL A 1 311 ? -16.027 -14.466 3.953 1.00 61.31 311 VAL A N 1
ATOM 2573 C CA . VAL A 1 311 ? -14.616 -14.601 3.564 1.00 61.31 311 VAL A CA 1
ATOM 2574 C C . VAL A 1 311 ? -13.751 -14.960 4.782 1.00 61.31 311 VAL A C 1
ATOM 2576 O O . VAL A 1 311 ? -12.947 -14.181 5.281 1.00 61.31 311 VAL A O 1
ATOM 2579 N N . LYS A 1 312 ? -13.858 -16.210 5.250 1.00 65.06 312 LYS A N 1
ATOM 2580 C CA . LYS A 1 312 ? -12.961 -16.783 6.280 1.00 65.06 312 LYS A CA 1
ATOM 2581 C C . LYS A 1 312 ? -11.643 -17.281 5.678 1.00 65.06 312 LYS A C 1
ATOM 2583 O O . LYS A 1 312 ? -11.279 -18.448 5.838 1.00 65.06 312 LYS A O 1
ATOM 2588 N N . MET A 1 313 ? -10.961 -16.427 4.919 1.00 63.69 313 MET A N 1
ATOM 2589 C CA . MET A 1 313 ? -9.723 -16.798 4.230 1.00 63.69 313 MET A CA 1
ATOM 2590 C C . MET A 1 313 ? -8.540 -16.848 5.216 1.00 63.69 313 MET A C 1
ATOM 2592 O O . MET A 1 313 ? -8.258 -15.844 5.876 1.00 63.69 313 MET A O 1
ATOM 2596 N N . PRO A 1 314 ? -7.844 -17.995 5.342 1.00 57.88 314 PRO A N 1
ATOM 2597 C CA . PRO A 1 314 ? -6.680 -18.119 6.213 1.00 57.88 314 PRO A CA 1
ATOM 2598 C C . PRO A 1 314 ? -5.563 -17.139 5.837 1.00 57.88 314 PRO A C 1
ATOM 2600 O O . PRO A 1 314 ? -5.213 -16.997 4.667 1.00 57.88 314 PRO A O 1
ATOM 2603 N N . GLY A 1 315 ? -4.980 -16.501 6.852 1.00 57.72 315 GLY A N 1
ATOM 2604 C CA . GLY A 1 315 ? -3.828 -15.607 6.713 1.00 57.72 315 GLY A CA 1
ATOM 2605 C C . GLY A 1 315 ? -4.135 -14.179 6.235 1.00 57.72 315 GLY A C 1
ATOM 2606 O O . GLY A 1 315 ? -3.212 -13.381 6.108 1.00 57.72 315 GLY A O 1
ATOM 2607 N N . ASN A 1 316 ? -5.408 -13.831 6.038 1.00 71.25 316 ASN A N 1
ATOM 2608 C CA . ASN A 1 316 ? -5.839 -12.436 5.933 1.00 71.25 316 ASN A CA 1
ATOM 2609 C C . ASN A 1 316 ? -6.055 -11.836 7.325 1.00 71.25 316 ASN A C 1
ATOM 2611 O O . ASN A 1 316 ? -6.340 -12.559 8.286 1.00 71.25 316 ASN A O 1
ATOM 2615 N N . ILE A 1 317 ? -5.955 -10.511 7.420 1.00 75.94 317 ILE A N 1
ATOM 2616 C CA . ILE A 1 317 ? -6.229 -9.783 8.660 1.00 75.94 317 ILE A CA 1
ATOM 2617 C C . ILE A 1 317 ? -7.513 -8.997 8.528 1.00 75.94 317 ILE A C 1
ATOM 2619 O O . ILE A 1 317 ? -7.805 -8.394 7.501 1.00 75.94 317 ILE A O 1
ATOM 2623 N N . PHE A 1 318 ? -8.261 -8.998 9.615 1.00 80.75 318 PHE A N 1
ATOM 2624 C CA . PHE A 1 318 ? -9.558 -8.382 9.729 1.00 80.75 318 PHE A CA 1
ATOM 2625 C C . PHE A 1 318 ? -9.515 -7.314 10.809 1.00 80.75 318 PHE A C 1
ATOM 2627 O O . PHE A 1 318 ? -8.927 -7.515 11.873 1.00 80.75 318 PHE A O 1
ATOM 2634 N N . VAL A 1 319 ? -10.139 -6.180 10.530 1.00 85.00 319 VAL A N 1
ATOM 2635 C CA . VAL A 1 319 ? -10.259 -5.047 11.439 1.00 85.00 319 VAL A CA 1
ATOM 2636 C C . VAL A 1 319 ? -11.740 -4.726 11.580 1.00 85.00 319 VAL A C 1
ATOM 2638 O O . VAL A 1 319 ? -12.413 -4.477 10.591 1.00 85.00 319 VAL A O 1
ATOM 2641 N N . THR A 1 320 ? -12.273 -4.731 12.790 1.00 88.25 320 THR A N 1
ATOM 2642 C CA . THR A 1 320 ? -13.633 -4.259 13.063 1.00 88.25 320 THR A CA 1
ATOM 2643 C C . THR A 1 320 ? -13.540 -2.997 13.903 1.00 88.25 320 THR A C 1
ATOM 2645 O O . THR A 1 320 ? -12.846 -2.987 14.918 1.00 88.25 320 THR A O 1
ATOM 2648 N N . ILE A 1 321 ? -14.221 -1.945 13.461 1.00 90.06 321 ILE A N 1
ATOM 2649 C CA . ILE A 1 321 ? -14.442 -0.710 14.204 1.00 90.06 321 ILE A CA 1
ATOM 2650 C C . ILE A 1 321 ? -15.900 -0.693 14.634 1.00 90.06 321 ILE A C 1
ATOM 2652 O O . ILE A 1 321 ? -16.784 -0.824 13.791 1.00 90.06 321 ILE A O 1
ATOM 2656 N N . GLU A 1 322 ? -16.147 -0.526 15.925 1.00 91.38 322 GLU A N 1
ATOM 2657 C CA . GLU A 1 322 ? -17.492 -0.449 16.490 1.00 91.38 322 GLU A CA 1
ATOM 2658 C C . GLU A 1 322 ? -17.645 0.881 17.217 1.00 91.38 322 GLU A C 1
ATOM 2660 O O . GLU A 1 322 ? -16.797 1.239 18.037 1.00 91.38 322 GLU A O 1
ATOM 2665 N N . THR A 1 323 ? -18.719 1.609 16.924 1.00 90.56 323 THR A N 1
ATOM 2666 C CA . THR A 1 323 ? -19.098 2.807 17.678 1.00 90.56 323 THR A CA 1
ATOM 2667 C C . THR A 1 323 ? -20.330 2.518 18.514 1.00 90.56 323 THR A C 1
ATOM 2669 O O . THR A 1 323 ? -21.349 2.087 17.983 1.00 90.56 323 THR A O 1
ATOM 2672 N N . GLU A 1 324 ? -20.248 2.748 19.823 1.00 88.88 324 GLU A N 1
ATOM 2673 C CA . GLU A 1 324 ? -21.335 2.479 20.768 1.00 88.88 324 GLU A CA 1
ATOM 2674 C C . GLU A 1 324 ? -21.664 3.713 21.620 1.00 88.88 324 GLU A C 1
ATOM 2676 O O . GLU A 1 324 ? -20.779 4.480 22.009 1.00 88.88 324 GLU A O 1
ATOM 2681 N N . ASN A 1 325 ? -22.950 3.917 21.929 1.00 85.44 325 ASN A N 1
ATOM 2682 C CA . ASN A 1 325 ? -23.354 4.920 22.915 1.00 85.44 325 ASN A CA 1
ATOM 2683 C C . ASN A 1 325 ? -22.686 4.613 24.262 1.00 85.44 325 ASN A C 1
ATOM 2685 O O . ASN A 1 325 ? -22.659 3.459 24.697 1.00 85.44 325 ASN A O 1
ATOM 2689 N N . THR A 1 326 ? -22.231 5.645 24.974 1.00 81.62 326 THR A N 1
ATOM 2690 C CA . THR A 1 326 ? -21.666 5.483 26.319 1.00 81.62 326 THR A CA 1
ATOM 2691 C C . THR A 1 326 ? -22.336 6.424 27.317 1.00 81.62 326 THR A C 1
ATOM 2693 O O . THR A 1 326 ? -22.720 7.541 26.957 1.00 81.62 326 THR A O 1
ATOM 2696 N N . PRO A 1 327 ? -22.520 6.012 28.589 1.00 75.69 327 PRO A N 1
ATOM 2697 C CA . PRO A 1 327 ? -22.970 6.927 29.633 1.00 75.69 327 PRO A CA 1
ATOM 2698 C C . PRO A 1 327 ? -21.885 7.952 29.992 1.00 75.69 327 PRO A C 1
ATOM 2700 O O . PRO A 1 327 ? -22.163 8.928 30.677 1.00 75.69 327 PRO A O 1
ATOM 2703 N N . ARG A 1 328 ? -20.637 7.762 29.559 1.00 78.62 328 ARG A N 1
ATOM 2704 C CA . ARG A 1 328 ? -19.561 8.703 29.865 1.00 78.62 328 ARG A CA 1
ATOM 2705 C C . ARG A 1 328 ? -19.762 10.020 29.127 1.00 78.62 328 ARG A C 1
ATOM 2707 O O . ARG A 1 328 ? -20.195 10.053 27.976 1.00 78.62 328 ARG A O 1
ATOM 2714 N N . THR A 1 329 ? -19.411 11.105 29.807 1.00 77.06 329 THR A N 1
ATOM 2715 C CA . THR A 1 329 ? -19.308 12.419 29.183 1.00 77.06 329 THR A CA 1
ATOM 2716 C C . THR A 1 329 ? -17.857 12.761 28.918 1.00 77.06 329 THR A C 1
ATOM 2718 O O . THR A 1 329 ? -17.005 12.515 29.774 1.00 77.06 329 THR A O 1
ATOM 2721 N N . PHE A 1 330 ? -17.590 13.387 27.781 1.00 74.38 330 PHE A N 1
ATOM 2722 C CA . PHE A 1 330 ? -16.263 13.854 27.414 1.00 74.38 330 PHE A CA 1
ATOM 2723 C C . PHE A 1 330 ? -16.226 15.372 27.459 1.00 74.38 330 PHE A C 1
ATOM 2725 O O . PHE A 1 330 ? -17.158 16.054 27.022 1.00 74.38 330 PHE A O 1
ATOM 2732 N N . THR A 1 331 ? -15.148 15.885 28.037 1.00 68.62 331 THR A N 1
ATOM 2733 C CA . THR A 1 331 ? -14.884 17.314 28.108 1.00 68.62 331 THR A CA 1
ATOM 2734 C C . THR A 1 331 ? -14.157 17.773 26.857 1.00 68.62 331 THR A C 1
ATOM 2736 O O . THR A 1 331 ? -13.305 17.079 26.296 1.00 68.62 331 THR A O 1
ATOM 2739 N N . TRP A 1 332 ? -14.516 18.973 26.421 1.00 67.56 332 TRP A N 1
ATOM 2740 C CA . TRP A 1 332 ? -13.914 19.633 25.278 1.00 67.56 332 TRP A CA 1
ATOM 2741 C C . TRP A 1 332 ? -12.428 19.940 25.519 1.00 67.56 332 TRP A C 1
ATOM 2743 O O . TRP A 1 332 ? -12.089 20.508 26.556 1.00 67.56 332 TRP A O 1
ATOM 2753 N N . SER A 1 333 ? -11.532 19.630 24.570 1.00 59.53 333 SER A N 1
ATOM 2754 C CA . SER A 1 333 ? -10.110 20.009 24.694 1.00 59.53 333 SER A CA 1
ATOM 2755 C C . SER A 1 333 ? -9.771 21.368 24.063 1.00 59.53 333 SER A C 1
ATOM 2757 O O . SER A 1 333 ? -8.628 21.814 24.147 1.00 59.53 333 SER A O 1
ATOM 2759 N N . GLY A 1 334 ? -10.721 22.018 23.381 1.00 61.12 334 GLY A N 1
ATOM 2760 C CA . GLY A 1 334 ? -10.558 23.367 22.825 1.00 61.12 334 GLY A CA 1
ATOM 2761 C C . GLY A 1 334 ? -11.048 24.472 23.770 1.00 61.12 334 GLY A C 1
ATOM 2762 O O . GLY A 1 334 ? -11.616 24.210 24.824 1.00 61.12 334 GLY A O 1
ATOM 2763 N N . SER A 1 335 ? -10.841 25.734 23.391 1.00 62.72 335 SER A N 1
ATOM 2764 C CA . SER A 1 335 ? -11.166 26.893 24.239 1.00 62.72 335 SER A CA 1
ATOM 2765 C C . SER A 1 335 ? -12.627 27.354 24.169 1.00 62.72 335 SER A C 1
ATOM 2767 O O . SER A 1 335 ? -13.099 27.948 25.129 1.00 62.72 335 SER A O 1
ATOM 2769 N N . GLU A 1 336 ? -13.342 27.097 23.067 1.00 61.69 336 GLU A N 1
ATOM 2770 C CA . GLU A 1 336 ? -14.703 27.628 22.830 1.00 61.69 336 GLU A CA 1
ATOM 2771 C C . GLU A 1 336 ? -15.769 27.035 23.764 1.00 61.69 336 GLU A C 1
ATOM 2773 O O . GLU A 1 336 ? -16.693 27.736 24.161 1.00 61.69 336 GLU A O 1
ATOM 2778 N N . TYR A 1 337 ? -15.608 25.772 24.171 1.00 63.50 337 TYR A N 1
ATOM 2779 C CA . TYR A 1 337 ? -16.569 25.045 25.012 1.00 63.50 337 TYR A CA 1
ATOM 2780 C C . TYR A 1 337 ? -15.888 24.287 26.162 1.00 63.50 337 TYR A C 1
ATOM 2782 O O . TYR A 1 337 ? -16.352 23.229 26.576 1.00 63.50 337 TYR A O 1
ATOM 2790 N N . SER A 1 338 ? -14.772 24.808 26.686 1.00 62.38 338 SER A N 1
ATOM 2791 C CA . SER A 1 338 ? -13.921 24.138 27.692 1.00 62.38 338 SER A CA 1
ATOM 2792 C C . SER A 1 338 ? -14.640 23.717 28.985 1.00 62.38 338 SER A C 1
ATOM 2794 O O . SER A 1 338 ? -14.161 22.833 29.689 1.00 62.38 338 SER A O 1
ATOM 2796 N N . ASN A 1 339 ? -15.806 24.303 29.276 1.00 67.56 339 ASN A N 1
ATOM 2797 C CA . ASN A 1 339 ? -16.634 23.990 30.446 1.00 67.56 339 ASN A CA 1
ATOM 2798 C C . ASN A 1 339 ? -17.871 23.128 30.121 1.00 67.56 339 ASN A C 1
ATOM 2800 O O . ASN A 1 339 ? -18.720 22.924 30.989 1.00 67.56 339 ASN A O 1
ATOM 2804 N N . CYS A 1 340 ? -18.004 22.641 28.886 1.00 68.44 340 CYS A N 1
ATOM 2805 C CA . CYS A 1 340 ? -19.123 21.807 28.463 1.00 68.44 340 CYS A CA 1
ATOM 2806 C C . CYS A 1 340 ? -18.714 20.329 28.428 1.00 68.44 340 CYS A C 1
ATOM 2808 O O . CYS A 1 340 ? -17.696 19.955 27.842 1.00 68.44 340 CYS A O 1
ATOM 2810 N N . SER A 1 341 ? -19.547 19.489 29.040 1.00 73.50 341 SER A N 1
ATOM 2811 C CA . SER A 1 341 ? -19.436 18.033 28.992 1.00 73.50 341 SER A CA 1
ATOM 2812 C C . SER A 1 341 ? -20.523 17.491 28.079 1.00 73.50 341 SER A C 1
ATOM 2814 O O . SER A 1 341 ? -21.706 17.738 28.317 1.00 73.50 341 SER A O 1
ATOM 2816 N N . PHE A 1 342 ? -20.129 16.736 27.058 1.00 73.44 342 PHE A N 1
ATOM 2817 C CA . PHE A 1 342 ? -21.066 16.135 26.114 1.00 73.44 342 PHE A CA 1
ATOM 2818 C C . PHE A 1 342 ? -21.147 14.631 26.337 1.00 73.44 342 PHE A C 1
ATOM 2820 O O . PHE A 1 342 ? -20.136 14.026 26.699 1.00 73.44 342 PHE A O 1
ATOM 2827 N N . PRO A 1 343 ? -22.317 14.006 26.129 1.00 76.50 343 PRO A N 1
ATOM 2828 C CA . PRO A 1 343 ? -22.401 12.551 26.039 1.00 76.50 343 PRO A CA 1
ATOM 2829 C C . PRO A 1 343 ? -21.451 12.100 24.934 1.00 76.50 343 PRO A C 1
ATOM 2831 O O . PRO A 1 343 ? -21.278 12.830 23.963 1.00 76.50 343 PRO A O 1
ATOM 2834 N N . GLY A 1 344 ? -20.800 10.954 25.083 1.00 76.75 344 GLY A N 1
ATOM 2835 C CA . GLY A 1 344 ? -19.878 10.494 24.052 1.00 76.75 344 GLY A CA 1
ATOM 2836 C C . GLY A 1 344 ? -20.294 9.239 23.330 1.00 76.75 344 GLY A C 1
ATOM 2837 O O . GLY A 1 344 ? -21.288 8.584 23.654 1.00 76.75 344 GLY A O 1
ATOM 2838 N N . ILE A 1 345 ? -19.434 8.908 22.378 1.00 85.38 345 ILE A N 1
ATOM 2839 C CA . ILE A 1 345 ? -19.434 7.664 21.631 1.00 85.38 345 ILE A CA 1
ATOM 2840 C C . ILE A 1 345 ? -18.114 6.976 21.942 1.00 85.38 345 ILE A C 1
ATOM 2842 O O . ILE A 1 345 ? -17.039 7.565 21.824 1.00 85.38 345 ILE A O 1
ATOM 2846 N N . ASP A 1 346 ? -18.218 5.726 22.355 1.00 88.62 346 ASP A N 1
ATOM 2847 C CA . ASP A 1 346 ? -17.081 4.857 22.566 1.00 88.62 346 ASP A CA 1
ATOM 2848 C C . ASP A 1 346 ? -16.711 4.198 21.237 1.00 88.62 346 ASP A C 1
ATOM 2850 O O . ASP A 1 346 ? -17.580 3.715 20.514 1.00 88.62 346 ASP A O 1
ATOM 2854 N N . VAL A 1 347 ? -15.420 4.207 20.900 1.00 91.44 347 VAL A N 1
ATOM 2855 C CA . VAL A 1 347 ? -14.901 3.593 19.671 1.00 91.44 347 VAL A CA 1
ATOM 2856 C C . VAL A 1 347 ? -14.057 2.389 20.052 1.00 91.44 347 VAL A C 1
ATOM 2858 O O . VAL A 1 347 ? -13.000 2.535 20.669 1.00 91.44 347 VAL A O 1
ATOM 2861 N N . ARG A 1 348 ? -14.498 1.192 19.679 1.00 91.69 348 ARG A N 1
ATOM 2862 C CA . ARG A 1 348 ? -13.736 -0.044 19.847 1.00 91.69 348 ARG A CA 1
ATOM 2863 C C . ARG A 1 348 ? -13.108 -0.446 18.528 1.00 91.69 348 ARG A C 1
ATOM 2865 O O . ARG A 1 348 ? -13.741 -0.371 17.481 1.00 91.69 348 ARG A O 1
ATOM 2872 N N . MET A 1 349 ? -11.865 -0.899 18.591 1.00 90.38 349 MET A N 1
ATOM 2873 C CA . MET A 1 349 ? -11.170 -1.468 17.450 1.00 90.38 349 MET A CA 1
ATOM 2874 C C . MET A 1 349 ? -10.679 -2.866 17.800 1.00 90.38 349 MET A C 1
ATOM 2876 O O . MET A 1 349 ? -9.943 -3.069 18.768 1.00 90.38 349 MET A O 1
ATOM 2880 N N . THR A 1 350 ? -11.055 -3.822 16.961 1.00 87.88 350 THR A N 1
ATOM 2881 C CA . THR A 1 350 ? -10.655 -5.219 17.075 1.00 87.88 350 THR A CA 1
ATOM 2882 C C . THR A 1 350 ? -9.904 -5.637 15.819 1.00 87.88 350 THR A C 1
ATOM 2884 O O . THR A 1 350 ? -10.435 -5.567 14.717 1.00 87.88 350 THR A O 1
ATOM 2887 N N . ILE A 1 351 ? -8.678 -6.125 15.976 1.00 84.06 351 ILE A N 1
ATOM 2888 C CA . ILE A 1 351 ? -7.871 -6.732 14.918 1.00 84.06 351 ILE A CA 1
ATOM 2889 C C . ILE A 1 351 ? -7.840 -8.241 15.161 1.00 84.06 351 ILE A C 1
ATOM 2891 O O . ILE A 1 351 ? -7.542 -8.699 16.265 1.00 84.06 351 ILE A O 1
ATOM 2895 N N . TYR A 1 352 ? -8.149 -9.037 14.146 1.00 80.88 352 TYR A N 1
ATOM 2896 C CA . TYR A 1 352 ? -8.223 -10.491 14.253 1.00 80.88 352 TYR A CA 1
ATOM 2897 C C . TYR A 1 352 ? -7.851 -11.178 12.939 1.00 80.88 352 TYR A C 1
ATOM 2899 O O . TYR A 1 352 ? -7.740 -10.548 11.893 1.00 80.88 352 TYR A O 1
ATOM 2907 N N . HIS A 1 353 ? -7.648 -12.490 12.991 1.00 75.69 353 HIS A N 1
ATOM 2908 C CA . HIS A 1 353 ? -7.473 -13.335 11.810 1.00 75.69 353 HIS A CA 1
ATOM 2909 C C . HIS A 1 353 ? -8.224 -14.658 11.971 1.00 75.69 353 HIS A C 1
ATOM 2911 O O . HIS A 1 353 ? -8.657 -15.002 13.074 1.00 75.69 353 HIS A O 1
ATOM 2917 N N . TYR A 1 354 ? -8.379 -15.407 10.879 1.00 72.75 354 TYR A N 1
ATOM 2918 C CA . TYR A 1 354 ? -8.914 -16.766 10.931 1.00 72.75 354 TYR A CA 1
ATOM 2919 C C . TYR A 1 354 ? -7.786 -17.797 10.847 1.00 72.75 354 TYR A C 1
ATOM 2921 O O . TYR A 1 354 ? -6.987 -17.784 9.909 1.00 72.75 354 TYR A O 1
ATOM 2929 N N . VAL A 1 355 ? -7.769 -18.734 11.796 1.00 70.25 355 VAL A N 1
ATOM 2930 C CA . VAL A 1 355 ? -6.947 -19.954 11.748 1.00 70.25 355 VAL A CA 1
ATOM 2931 C C . VAL A 1 355 ? -7.909 -21.124 11.727 1.00 70.25 355 VAL A C 1
ATOM 2933 O O . VAL A 1 355 ? -8.761 -21.218 12.601 1.00 70.25 355 VAL A O 1
ATOM 2936 N N . ASN A 1 356 ? -7.838 -21.982 10.707 1.00 71.56 356 ASN A N 1
ATOM 2937 C CA . ASN A 1 356 ? -8.754 -23.122 10.561 1.00 71.56 356 ASN A CA 1
ATOM 2938 C C . ASN A 1 356 ? -10.247 -22.739 10.686 1.00 71.56 356 ASN A C 1
ATOM 2940 O O . ASN A 1 356 ? -11.044 -23.495 11.227 1.00 71.56 356 ASN A O 1
ATOM 2944 N N . ARG A 1 357 ? -10.628 -21.564 10.156 1.00 73.19 357 ARG A N 1
ATOM 2945 C CA . ARG A 1 357 ? -11.980 -20.962 10.236 1.00 73.19 357 ARG A CA 1
ATOM 2946 C C . ARG A 1 357 ? -12.425 -20.505 11.634 1.00 73.19 357 ARG A C 1
ATOM 2948 O O . ARG A 1 357 ? -13.561 -20.051 11.774 1.00 73.19 357 ARG A O 1
ATOM 2955 N N . GLU A 1 358 ? -11.542 -20.533 12.626 1.00 77.69 358 GLU A N 1
ATOM 2956 C CA . GLU A 1 358 ? -11.782 -19.992 13.965 1.00 77.69 358 GLU A CA 1
ATOM 2957 C C . GLU A 1 358 ? -11.256 -18.559 14.081 1.00 77.69 358 GLU A C 1
ATOM 2959 O O . GLU A 1 358 ? -10.130 -18.257 13.664 1.00 77.69 358 GLU A O 1
ATOM 2964 N N . LYS A 1 359 ? -12.088 -17.666 14.635 1.00 82.75 359 LYS A N 1
ATOM 2965 C CA . LYS A 1 359 ? -11.735 -16.261 14.866 1.00 82.75 359 LYS A CA 1
ATOM 2966 C C . LYS A 1 359 ? -10.717 -16.186 15.997 1.00 82.75 359 LYS A C 1
ATOM 2968 O O . LYS A 1 359 ? -11.032 -16.484 17.144 1.00 82.75 359 LYS A O 1
ATOM 2973 N N . ASN A 1 360 ? -9.519 -15.728 15.671 1.00 77.88 360 ASN A N 1
ATOM 2974 C CA . ASN A 1 360 ? -8.446 -15.494 16.622 1.00 77.88 360 ASN A CA 1
ATOM 2975 C C . ASN A 1 360 ? -8.246 -13.987 16.773 1.00 77.88 360 ASN A C 1
ATOM 2977 O O . ASN A 1 360 ? -7.763 -13.320 15.856 1.00 77.88 360 ASN A O 1
ATOM 2981 N N . ILE A 1 361 ? -8.659 -13.445 17.920 1.00 83.25 361 ILE A N 1
ATOM 2982 C CA . ILE A 1 361 ? -8.493 -12.024 18.237 1.00 83.25 361 ILE A CA 1
ATOM 2983 C C . ILE A 1 361 ? -7.012 -11.758 18.498 1.00 83.25 361 ILE A C 1
ATOM 2985 O O . ILE A 1 361 ? -6.409 -12.354 19.389 1.00 83.25 361 ILE A O 1
ATOM 2989 N N . LEU A 1 362 ? -6.433 -10.867 17.698 1.00 75.38 362 LEU A N 1
ATOM 2990 C CA . LEU A 1 362 ? -5.035 -10.463 17.803 1.00 75.38 362 LEU A CA 1
ATOM 2991 C C . LEU A 1 362 ? -4.887 -9.234 18.704 1.00 75.38 362 LEU A C 1
ATOM 2993 O O . LEU A 1 362 ? -3.922 -9.122 19.457 1.00 75.38 362 LEU A O 1
ATOM 2997 N N . TRP A 1 363 ? -5.857 -8.324 18.642 1.00 82.31 363 TRP A N 1
ATOM 2998 C CA . TRP A 1 363 ? -5.913 -7.121 19.459 1.00 82.31 363 TRP A CA 1
ATOM 2999 C C . TRP A 1 363 ? -7.364 -6.654 19.584 1.00 82.31 363 TRP A C 1
ATOM 3001 O O . TRP A 1 363 ? -8.095 -6.670 18.601 1.00 82.31 363 TRP A O 1
ATOM 3011 N N . ASP A 1 364 ? -7.786 -6.256 20.777 1.00 87.00 364 ASP A N 1
ATOM 3012 C CA . ASP A 1 364 ? -9.110 -5.681 21.021 1.00 87.00 364 ASP A CA 1
ATOM 3013 C C . ASP A 1 364 ? -8.981 -4.592 22.077 1.00 87.00 364 ASP A C 1
ATOM 3015 O O . ASP A 1 364 ? -8.513 -4.856 23.191 1.00 87.00 364 ASP A O 1
ATOM 3019 N N . ARG A 1 365 ? -9.335 -3.359 21.718 1.00 86.06 365 ARG A N 1
ATOM 3020 C CA . ARG A 1 365 ? -9.251 -2.216 22.625 1.00 86.06 365 ARG A CA 1
ATOM 3021 C C . ARG A 1 365 ? -10.371 -1.226 22.381 1.00 86.06 365 ARG A C 1
ATOM 3023 O O . ARG A 1 365 ? -10.719 -0.904 21.248 1.00 86.06 365 ARG A O 1
ATOM 3030 N N . LEU A 1 366 ? -10.847 -0.678 23.491 1.00 88.31 366 LEU A N 1
ATOM 3031 C CA . LEU A 1 366 ? -11.585 0.569 23.502 1.00 88.31 366 LEU A CA 1
ATOM 3032 C C . LEU A 1 366 ? -10.583 1.723 23.392 1.00 88.31 366 LEU A C 1
ATOM 3034 O O . LEU A 1 366 ? -9.650 1.798 24.193 1.00 88.31 366 LEU A O 1
ATOM 3038 N N . LEU A 1 367 ? -10.745 2.562 22.375 1.00 88.38 367 LEU A N 1
ATOM 3039 C CA . LEU A 1 367 ? -9.855 3.681 22.094 1.00 88.38 367 LEU A CA 1
ATOM 3040 C C . LEU A 1 367 ? -10.139 4.851 23.040 1.00 88.38 367 LEU A C 1
ATOM 3042 O O . LEU A 1 367 ? -11.283 5.097 23.428 1.00 88.38 367 LEU A O 1
ATOM 3046 N N . ASP A 1 368 ? -9.090 5.592 23.390 1.00 84.00 368 ASP A N 1
ATOM 3047 C CA . ASP A 1 368 ? -9.226 6.810 24.186 1.00 84.00 368 ASP A CA 1
ATOM 3048 C C . ASP A 1 368 ? -9.902 7.892 23.338 1.00 84.00 368 ASP A C 1
ATOM 3050 O O . ASP A 1 368 ? -9.324 8.359 22.354 1.00 84.00 368 ASP A O 1
ATOM 3054 N N . ALA A 1 369 ? -11.108 8.310 23.723 1.00 81.94 369 ALA A N 1
ATOM 3055 C CA . ALA A 1 369 ? -11.853 9.299 22.956 1.00 81.94 369 ALA A CA 1
ATOM 3056 C C . ALA A 1 369 ? -11.088 10.630 22.840 1.00 81.94 369 ALA A C 1
ATOM 3058 O O . ALA A 1 369 ? -10.545 11.152 23.821 1.00 81.94 369 ALA A O 1
ATOM 3059 N N . LYS A 1 370 ? -11.082 11.208 21.638 1.00 83.31 370 LYS A N 1
ATOM 3060 C CA . LYS A 1 370 ? -10.502 12.524 21.335 1.00 83.31 370 LYS A CA 1
ATOM 3061 C C . LYS A 1 370 ? -11.553 13.408 20.685 1.00 83.31 370 LYS A C 1
ATOM 3063 O O . LYS A 1 370 ? -12.326 12.922 19.873 1.00 83.31 370 LYS A O 1
ATOM 3068 N N . CYS A 1 371 ? -11.535 14.709 20.971 1.00 73.56 371 CYS A N 1
ATOM 3069 C CA . CYS A 1 371 ? -12.418 15.659 20.300 1.00 73.56 371 CYS A CA 1
ATOM 3070 C C . CYS A 1 371 ? -11.750 17.032 20.145 1.00 73.56 371 CYS A C 1
ATOM 3072 O O . CYS A 1 371 ? -11.290 17.599 21.132 1.00 73.56 371 CYS A O 1
ATOM 3074 N N . THR A 1 372 ? -11.671 17.557 18.912 1.00 71.12 372 THR A N 1
ATOM 3075 C CA . THR A 1 372 ? -11.009 18.845 18.592 1.00 71.12 372 THR A CA 1
ATOM 3076 C C . THR A 1 372 ? -11.808 19.802 17.679 1.00 71.12 372 THR A C 1
ATOM 3078 O O . THR A 1 372 ? -11.262 20.824 17.274 1.00 71.12 372 THR A O 1
ATOM 3081 N N . TYR A 1 373 ? -13.062 19.490 17.342 1.00 69.25 373 TYR A N 1
ATOM 3082 C CA . TYR A 1 373 ? -14.134 20.348 16.801 1.00 69.25 373 TYR A CA 1
ATOM 3083 C C . TYR A 1 373 ? -14.121 21.825 17.261 1.00 69.25 373 TYR A C 1
ATOM 3085 O O . TYR A 1 373 ? -14.457 22.178 18.387 1.00 69.25 373 TYR A O 1
ATOM 3093 N N . LYS A 1 374 ? -13.771 22.729 16.350 1.00 68.94 374 LYS A N 1
ATOM 3094 C CA . LYS A 1 374 ? -13.884 24.177 16.564 1.00 68.94 374 LYS A CA 1
ATOM 3095 C C . LYS A 1 374 ? -14.920 24.720 15.602 1.00 68.94 374 LYS A C 1
ATOM 3097 O O . LYS A 1 374 ? -14.799 24.462 14.405 1.00 68.94 374 LYS A O 1
ATOM 3102 N N . ALA A 1 375 ? -15.909 25.439 16.116 1.00 68.69 375 ALA A N 1
ATOM 3103 C CA . ALA A 1 375 ? -16.958 26.023 15.296 1.00 68.69 375 ALA A CA 1
ATOM 3104 C C . ALA A 1 375 ? -17.661 27.167 16.023 1.00 68.69 375 ALA A C 1
ATOM 3106 O O . ALA A 1 375 ? -17.957 27.077 17.216 1.00 68.69 375 ALA A O 1
ATOM 3107 N N . GLU A 1 376 ? -18.021 28.195 15.251 1.00 68.12 376 GLU A N 1
ATOM 3108 C CA . GLU A 1 376 ? -18.789 29.345 15.738 1.00 68.12 376 GLU A CA 1
ATOM 3109 C C . GLU A 1 376 ? -20.165 28.932 16.284 1.00 68.12 376 GLU A C 1
ATOM 3111 O O . GLU A 1 376 ? -20.633 29.502 17.264 1.00 68.12 376 GLU A O 1
ATOM 3116 N N . ASN A 1 377 ? -20.786 27.901 15.695 1.00 74.69 377 ASN A N 1
ATOM 3117 C CA . ASN A 1 377 ? -22.045 27.317 16.154 1.00 74.69 377 ASN A CA 1
ATOM 3118 C C . ASN A 1 377 ? -21.888 25.810 16.412 1.00 74.69 377 ASN A C 1
ATOM 3120 O O . ASN A 1 377 ? -21.243 25.090 15.643 1.00 74.69 377 ASN A O 1
ATOM 3124 N N . LEU A 1 378 ? -22.503 25.318 17.491 1.00 74.75 378 LEU A N 1
ATOM 3125 C CA . LEU A 1 378 ? -22.500 23.895 17.828 1.00 74.75 378 LEU A CA 1
ATOM 3126 C C . LEU A 1 378 ? -23.430 23.117 16.886 1.00 74.75 378 LEU A C 1
ATOM 3128 O O . LEU A 1 378 ? -24.652 23.179 17.027 1.00 74.75 378 LEU A O 1
ATOM 3132 N N . ASN A 1 379 ? -22.846 22.342 15.973 1.00 84.44 379 ASN A N 1
ATOM 3133 C CA . ASN A 1 379 ? -23.541 21.287 15.250 1.00 84.44 379 ASN A CA 1
ATOM 3134 C C . ASN A 1 379 ? -23.250 19.949 15.941 1.00 84.44 379 ASN A C 1
ATOM 3136 O O . ASN A 1 379 ? -22.096 19.552 16.102 1.00 84.44 379 ASN A O 1
ATOM 3140 N N . VAL A 1 380 ? -24.306 19.275 16.395 1.00 79.12 380 VAL A N 1
ATOM 3141 C CA . VAL A 1 380 ? -24.190 18.044 17.186 1.00 79.12 380 VAL A CA 1
ATOM 3142 C C . VAL A 1 380 ? -23.689 16.876 16.334 1.00 79.12 380 VAL A C 1
ATOM 3144 O O . VAL A 1 380 ? -22.900 16.076 16.830 1.00 79.12 380 VAL A O 1
ATOM 3147 N N . THR A 1 381 ? -24.079 16.805 15.061 1.00 85.25 381 THR A N 1
ATOM 3148 C CA . THR A 1 381 ? -23.598 15.774 14.130 1.00 85.25 381 THR A CA 1
ATOM 3149 C C . THR A 1 381 ? -22.096 15.911 13.906 1.00 85.25 381 THR A C 1
ATOM 3151 O O . THR A 1 381 ? -21.340 14.974 14.158 1.00 85.25 381 THR A O 1
ATOM 3154 N N . ASP A 1 382 ? -21.642 17.121 13.569 1.00 86.62 382 ASP A N 1
ATOM 3155 C CA . ASP A 1 382 ? -20.224 17.390 13.313 1.00 86.62 382 ASP A CA 1
ATOM 3156 C C . ASP A 1 382 ? -19.356 17.157 14.561 1.00 86.62 382 ASP A C 1
ATOM 3158 O O . ASP A 1 382 ? -18.204 16.729 14.456 1.00 86.62 382 ASP A O 1
ATOM 3162 N N . LEU A 1 383 ? -19.901 17.411 15.758 1.00 84.12 383 LEU A N 1
ATOM 3163 C CA . LEU A 1 383 ? -19.239 17.111 17.027 1.00 84.12 383 LEU A CA 1
ATOM 3164 C C . LEU A 1 383 ? -18.953 15.608 17.169 1.00 84.12 383 LEU A C 1
ATOM 3166 O O . LEU A 1 383 ? -17.831 15.227 17.513 1.00 84.12 383 LEU A O 1
ATOM 3170 N N . TYR A 1 384 ? -19.955 14.758 16.934 1.00 87.06 384 TYR A N 1
ATOM 3171 C CA . TYR A 1 384 ? -19.817 13.307 17.073 1.00 87.06 384 TYR A CA 1
ATOM 3172 C C . TYR A 1 384 ? -18.955 12.700 15.967 1.00 87.06 384 TYR A C 1
ATOM 3174 O O . TYR A 1 384 ? -18.086 11.874 16.262 1.00 87.06 384 TYR A O 1
ATOM 3182 N N . ASP A 1 385 ? -19.098 13.176 14.731 1.00 90.00 385 ASP A N 1
ATOM 3183 C CA . ASP A 1 385 ? -18.225 12.781 13.625 1.00 90.00 385 ASP A CA 1
ATOM 3184 C C . ASP A 1 385 ? -16.769 13.169 13.911 1.00 90.00 385 ASP A C 1
ATOM 3186 O O . ASP A 1 385 ? -15.841 12.380 13.708 1.00 90.00 385 ASP A O 1
ATOM 3190 N N . ASN A 1 386 ? -16.538 14.361 14.472 1.00 88.56 386 ASN A N 1
ATOM 3191 C CA . ASN A 1 386 ? -15.205 14.762 14.900 1.00 88.56 386 ASN A CA 1
ATOM 3192 C C . ASN A 1 386 ? -14.662 13.857 16.009 1.00 88.56 386 ASN A C 1
ATOM 3194 O O . ASN A 1 386 ? -13.487 13.491 15.955 1.00 88.56 386 ASN A O 1
ATOM 3198 N N . MET A 1 387 ? -15.496 13.484 16.982 1.00 87.62 387 MET A N 1
ATOM 3199 C CA . MET A 1 387 ? -15.101 12.601 18.076 1.00 87.62 387 MET A CA 1
ATOM 3200 C C . MET A 1 387 ? -14.637 11.241 17.548 1.00 87.62 387 MET A C 1
ATOM 3202 O O . MET A 1 387 ? -13.539 10.790 17.878 1.00 87.62 387 MET A O 1
ATOM 3206 N N . ILE A 1 388 ? -15.426 10.610 16.676 1.00 90.19 388 ILE A N 1
ATOM 3207 C CA . ILE A 1 388 ? -15.082 9.322 16.058 1.00 90.19 388 ILE A CA 1
ATOM 3208 C C . ILE A 1 388 ? -13.809 9.470 15.215 1.00 90.19 388 ILE A C 1
ATOM 3210 O O . ILE A 1 388 ? -12.836 8.742 15.427 1.00 90.19 388 ILE A O 1
ATOM 3214 N N . THR A 1 389 ? -13.772 10.464 14.322 1.00 91.56 389 THR A N 1
ATOM 3215 C CA . THR A 1 389 ? -12.634 10.725 13.428 1.00 91.56 389 THR A CA 1
ATOM 3216 C C . THR A 1 389 ? -11.343 10.922 14.211 1.00 91.56 389 THR A C 1
ATOM 3218 O O . THR A 1 389 ? -10.343 10.266 13.932 1.00 91.56 389 THR A O 1
ATOM 3221 N N . LYS A 1 390 ? -11.337 11.803 15.217 1.00 89.00 390 LYS A N 1
ATOM 3222 C CA . LYS A 1 390 ? -10.125 12.125 15.982 1.00 89.00 390 LYS A CA 1
ATOM 3223 C C . LYS A 1 390 ? -9.665 10.968 16.852 1.00 89.00 390 LYS A C 1
ATOM 3225 O O . LYS A 1 390 ? -8.461 10.7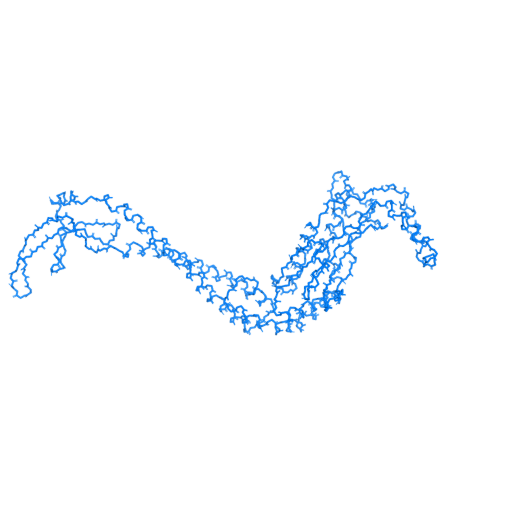50 16.976 1.00 89.00 390 LYS A O 1
ATOM 3230 N N . THR A 1 391 ? -10.604 10.211 17.411 1.00 90.38 391 THR A N 1
ATOM 3231 C CA . THR A 1 391 ? -10.297 8.995 18.169 1.00 90.38 391 THR A CA 1
ATOM 3232 C C . THR A 1 391 ? -9.576 7.987 17.275 1.00 90.38 391 THR A C 1
ATOM 3234 O O . THR A 1 391 ? -8.470 7.555 17.609 1.00 90.38 391 THR A O 1
ATOM 3237 N N . LEU A 1 392 ? -10.120 7.713 16.083 1.00 90.81 392 LEU A N 1
ATOM 3238 C CA . LEU A 1 392 ? -9.488 6.849 15.080 1.00 90.81 392 LEU A CA 1
ATOM 3239 C C . LEU A 1 392 ? -8.150 7.415 14.586 1.00 90.81 392 LEU A C 1
ATOM 3241 O O . LEU A 1 392 ? -7.183 6.679 14.426 1.00 90.81 392 LEU A O 1
ATOM 3245 N N . GLU A 1 393 ? -8.028 8.726 14.392 1.00 90.38 393 GLU A N 1
ATOM 3246 C CA . GLU A 1 393 ? -6.756 9.329 13.993 1.00 90.38 393 GLU A CA 1
ATOM 3247 C C . GLU A 1 393 ? -5.656 9.198 15.055 1.00 90.38 393 GLU A C 1
ATOM 3249 O O . GLU A 1 393 ? -4.483 9.347 14.713 1.00 90.38 393 GLU A O 1
ATOM 3254 N N . SER A 1 394 ? -5.998 8.917 16.310 1.00 86.00 394 SER A N 1
ATOM 3255 C CA . SER A 1 394 ? -5.040 8.789 17.413 1.00 86.00 394 SER A CA 1
ATOM 3256 C C . SER A 1 394 ? -4.809 7.360 17.903 1.00 86.00 394 SER A C 1
ATOM 3258 O O . SER A 1 394 ? -4.084 7.183 18.881 1.00 86.00 394 SER A O 1
ATOM 3260 N N . PHE A 1 395 ? -5.391 6.329 17.270 1.00 84.12 395 PHE A N 1
ATOM 3261 C CA . PHE A 1 395 ? -5.295 4.967 17.821 1.00 84.12 395 PHE A CA 1
ATOM 3262 C C . PHE A 1 395 ? -3.842 4.480 17.944 1.00 84.12 395 PHE A C 1
ATOM 3264 O O . PHE A 1 395 ? -3.546 3.623 18.775 1.00 84.12 395 PHE A O 1
ATOM 3271 N N . ASP A 1 396 ? -2.912 5.025 17.152 1.00 76.88 396 ASP A N 1
ATOM 3272 C CA . ASP A 1 396 ? -1.492 4.692 17.239 1.00 76.88 396 ASP A CA 1
ATOM 3273 C C . ASP A 1 396 ? -0.867 5.106 18.583 1.00 76.88 396 ASP A C 1
ATOM 3275 O O . ASP A 1 396 ? 0.074 4.458 19.043 1.00 76.88 396 ASP A O 1
ATOM 3279 N N . GLU A 1 397 ? -1.411 6.125 19.259 1.00 80.25 397 GLU A N 1
ATOM 3280 C CA . GLU A 1 397 ? -1.037 6.469 20.636 1.00 80.25 397 GLU A CA 1
ATOM 3281 C C . GLU A 1 397 ? -1.393 5.334 21.601 1.00 80.25 397 GLU A C 1
ATOM 3283 O O . GLU A 1 397 ? -0.583 4.972 22.456 1.00 80.25 397 GLU A O 1
ATOM 3288 N N . SER A 1 398 ? -2.575 4.732 21.435 1.00 71.12 398 SER A N 1
ATOM 3289 C CA . SER A 1 398 ? -3.030 3.582 22.224 1.00 71.12 398 SER A CA 1
ATOM 3290 C C . SER A 1 398 ? -2.243 2.300 21.926 1.00 71.12 398 SER A C 1
ATOM 3292 O O . SER A 1 398 ? -2.313 1.354 22.703 1.00 71.12 398 SER A O 1
ATOM 3294 N N . LEU A 1 399 ? -1.489 2.249 20.821 1.00 67.56 399 LEU A N 1
ATOM 3295 C CA . LEU A 1 399 ? -0.592 1.133 20.493 1.00 67.56 399 LEU A CA 1
ATOM 3296 C C . LEU A 1 399 ? 0.806 1.287 21.114 1.00 67.56 399 LEU A C 1
ATOM 3298 O O . LEU A 1 399 ? 1.489 0.286 21.352 1.00 67.56 399 LEU A O 1
ATOM 3302 N N . LYS A 1 400 ? 1.230 2.531 21.369 1.00 67.56 400 LYS A N 1
ATOM 3303 C CA . LYS A 1 400 ? 2.522 2.891 21.985 1.00 67.56 400 LYS A CA 1
ATOM 3304 C C . LYS A 1 400 ? 2.504 2.809 23.520 1.00 67.56 400 LYS A C 1
ATOM 3306 O O . LYS A 1 400 ? 3.569 2.731 24.123 1.00 67.56 400 LYS A O 1
ATOM 3311 N N . LYS A 1 401 ? 1.323 2.844 24.139 1.00 59.78 401 LYS A N 1
ATOM 3312 C CA . LYS A 1 401 ? 1.101 2.612 25.576 1.00 59.78 401 LYS A CA 1
ATOM 3313 C C . LYS A 1 401 ? 0.768 1.144 25.827 1.00 59.78 401 LYS A C 1
ATOM 3315 O O . LYS A 1 401 ? 1.169 0.631 26.893 1.00 59.78 401 LYS A O 1
#